Protein AF-F4R8W7-F1 (afdb_monomer)

pLDDT: mean 72.46, std 22.67, range [23.23, 97.31]

Foldseek 3Di:
DPDPDDPLPVLVCCLPPPQLVVLVVVLVVVCVVPDDDDFFDDPVVVVVLVVVLVCLLPDDDPPPPPVVVVVVPPDDDDDDDDDDDDDDPDDDDPPDDDDPLRVVLVVCCVVLLLQSCRTPLGDRCLFVPFADQDDPVVLLVVLVVLLVVLVVQLVVLCVQLVVQLVALLHQLCCCCPVVNDDDDPVSSVCRLVVNVVSVVSNVVSVVSNVLSVSVNVSQVVLVVQQVPPPPSNRDDDDTSRSRHRQFFPLVVDFALCQQCGWDPPDSDTGRNHGCRCVSSLQSQFQPVQLVVCVVVDDLNSNLSSLLRSLQSVLVSVQSSCVSNDPRDPVSLSSVQSSVSSVRVVVQVVCCVVPVDGRGPPPPCVVVCPPPCVVVVVPDDDPDDDDDDDPDDSVVSNPPD

InterPro domains:
  IPR044851 Wax synthase [PTHR31595] (17-362)

Solvent-accessible surface area (backbone atoms only — not comparable to full-atom values): 23361 Å² total; per-residue (Å²): 133,87,76,86,71,63,80,88,69,49,42,82,51,41,36,73,68,42,38,52,50,48,52,50,50,53,43,50,50,52,52,56,74,74,52,89,74,72,64,58,49,52,72,66,55,51,51,50,53,55,48,51,62,62,45,56,76,73,62,89,81,76,82,69,61,63,64,58,64,64,67,64,75,80,74,84,89,89,81,86,88,82,92,73,92,76,90,75,80,72,82,72,76,76,92,62,83,76,50,73,68,56,50,49,51,51,51,48,50,61,74,69,37,91,71,39,71,61,28,59,78,30,70,56,52,80,69,50,47,67,20,68,89,56,55,70,68,56,48,51,52,53,34,53,50,48,27,52,55,23,45,55,49,22,53,54,27,43,68,50,48,54,53,14,71,70,30,87,58,28,40,38,36,30,42,35,74,75,70,61,43,82,87,44,74,65,51,57,68,45,22,57,58,52,48,50,53,35,49,52,46,27,51,53,19,46,54,49,23,51,52,27,50,51,52,52,52,48,54,49,48,56,55,48,40,56,71,72,41,56,82,91,68,37,64,79,81,89,59,51,36,80,59,38,74,68,52,34,64,49,86,78,40,36,39,65,49,34,25,71,38,68,60,91,85,52,88,63,64,53,33,10,45,61,57,84,59,48,57,46,22,41,60,75,12,12,48,56,30,29,61,74,35,49,86,69,40,78,65,54,13,52,52,37,17,46,47,23,21,26,48,40,51,17,50,54,50,49,55,29,45,44,66,61,43,75,81,65,90,78,42,54,65,42,52,45,36,44,48,52,41,52,49,40,52,50,46,52,50,48,26,71,75,68,73,44,77,68,70,54,59,80,71,49,66,71,71,50,62,70,75,51,59,67,60,64,75,76,56,95,69,98,73,92,88,81,88,81,81,85,67,70,67,66,73,74,65,75,76,122

Secondary structure (DSSP, 8-state):
------GGG-HHHHIIIIIHHHHHHHHHHHHHHH--S-SBPPHHHHHHHHHHHHHTTT---GGGTHHHHHTTSSS----------------PPPSSPPPHHHHHHHHHHHHS-TT-TTBTTSPPTTTSPPPP---HHHHHHHHHHHHHHHHHHHHHHHHHHHHHHHSTTHHHHIIIIIS-PPP-HHHHHHHHHHHHHHHHHHHHHHHHHHHHHHHHHHHHHHHHHHHHS-GGGPPPPP-GGG---SS--GGG--SHHHHHS--TT-SS---SS--TTHHHIIIIIIHHHHHHTGGG-HHHHHHHHHHHHHHHHHHHHHHHHHTTS---TT-HHHHHHHHHHHHHHHHHHHHHHHSPPP---TTGGGTSTTTTTTTTTSS----SS-------GGGGS---

Sequence (400 aa):
MRTLKPAEEFMHLNFPLVSLPSFHIVCLAIIFAFREGDVFKSPAALKEQAKSARNDTSNDTSYKEEKKKINKKTHDTTKSPEKSHDGVTAATKPKTPPSIGELTKFVLALLMSPRGLQCTWSPPPHIVPLGKATSKSAFVGETIMTGIIMHLLFLTTCAFAVPSCQNPRGAYGFLTEEVGLPPSQLLETVSPYILTLVFGGTAYSGFSLLAALFNLVEVTVYWLARIILPSDFKPEEFDPVWYPPLFSAPWSRHNLTDFWAKDADYIIPLLGWHATFRYDFIYCGAMPFLKIFGGYGPVTTKIAGLAGAMLCSAAMHEIALVSITKIDWTFVTTKMFLGQGLGIVMETIYRKLTGKKVRMDWIHLNHLKEAELRQLYTSSNPGWGSYWVFMDSSAFGVMG

Nearest PDB structures (foldseek):
  6z0c-assembly1_A  TM=2.129E-01  e=4.423E+00  Escherichia coli
  8d9p-assembly1_A  TM=2.385E-01  e=9.006E+00  synthetic construct
  7a0g-assembly1_EEE  TM=2.235E-01  e=6.463E+00  Serratia marcescens
  7a0g-assembly1_GGG  TM=2.053E-01  e=6.463E+00  Serratia marcescens
  6z0c-assembly4_D  TM=2.015E-01  e=7.812E+00  Escherichia coli

Organism: Melampsora larici-populina (strain 98AG31 / pathotype 3-4-7) (NCBI:txid747676)

Mean predicted aligned error: 13.52 Å

Radius of gyration: 25.25 Å; Cα contacts (8 Å, |Δi|>4): 341; chains: 1; bounding box: 62×57×85 Å

Structure (mmCIF, N/CA/C/O backbone):
data_AF-F4R8W7-F1
#
_entry.id   AF-F4R8W7-F1
#
loop_
_atom_site.group_PDB
_atom_site.id
_atom_site.type_symbol
_atom_site.label_atom_id
_atom_site.label_alt_id
_atom_site.label_comp_id
_atom_site.label_asym_id
_atom_site.label_entity_id
_atom_site.label_seq_id
_atom_site.pdbx_PDB_ins_code
_atom_site.Cartn_x
_atom_site.Cartn_y
_atom_site.Cartn_z
_atom_site.occupancy
_atom_site.B_iso_or_equiv
_atom_site.auth_seq_id
_atom_site.auth_comp_id
_atom_site.auth_asym_id
_atom_site.auth_atom_id
_atom_site.pdbx_PDB_model_num
ATOM 1 N N . MET A 1 1 ? -16.251 -23.752 -24.185 1.00 31.48 1 MET A N 1
ATOM 2 C CA . MET A 1 1 ? -16.389 -24.146 -22.764 1.00 31.48 1 MET A CA 1
ATOM 3 C C . MET A 1 1 ? -15.078 -23.825 -22.061 1.00 31.48 1 MET A C 1
ATOM 5 O O . MET A 1 1 ? -14.080 -24.447 -22.389 1.00 31.48 1 MET A O 1
ATOM 9 N N . ARG A 1 2 ? -15.036 -22.808 -21.186 1.00 29.94 2 ARG A N 1
ATOM 10 C CA . ARG A 1 2 ? -13.851 -22.530 -20.355 1.00 29.94 2 ARG A CA 1
ATOM 11 C C . ARG A 1 2 ? -13.857 -23.530 -19.201 1.00 29.94 2 ARG A C 1
ATOM 13 O O . ARG A 1 2 ? -14.660 -23.402 -18.286 1.00 29.94 2 ARG A O 1
ATOM 20 N N . THR A 1 3 ? -13.026 -24.558 -19.297 1.00 33.25 3 THR A N 1
ATOM 21 C CA . THR A 1 3 ? -12.768 -25.505 -18.211 1.00 33.25 3 THR A CA 1
ATOM 22 C C . THR A 1 3 ? -12.110 -24.754 -17.058 1.00 33.25 3 THR A C 1
ATOM 24 O O . THR A 1 3 ? -11.005 -24.238 -17.216 1.00 33.25 3 THR A O 1
ATOM 27 N N . LEU A 1 4 ? -12.808 -24.663 -15.923 1.00 35.50 4 LEU A N 1
ATOM 28 C CA . LEU A 1 4 ? -12.219 -24.272 -14.643 1.00 35.50 4 LEU A CA 1
ATOM 29 C C . LEU A 1 4 ? -11.151 -25.315 -14.309 1.00 35.50 4 LEU A C 1
ATOM 31 O O . LEU A 1 4 ? -11.453 -26.497 -14.149 1.00 35.50 4 LEU A O 1
ATOM 35 N N . LYS A 1 5 ? -9.900 -24.882 -14.324 1.00 38.16 5 LYS A N 1
ATOM 36 C CA . LYS A 1 5 ? -8.725 -25.709 -14.083 1.00 38.16 5 LYS A CA 1
ATOM 37 C C . LYS A 1 5 ? -8.449 -25.850 -12.563 1.00 38.16 5 LYS A C 1
ATOM 39 O O . LYS A 1 5 ? -9.148 -25.211 -11.773 1.00 38.16 5 LYS A O 1
ATOM 44 N N . PRO A 1 6 ? -7.518 -26.734 -12.137 1.00 44.81 6 PRO A N 1
ATOM 45 C CA . PRO A 1 6 ? -7.325 -27.132 -10.734 1.00 44.81 6 PRO A CA 1
ATOM 46 C C . PRO A 1 6 ? -6.973 -25.970 -9.800 1.00 44.81 6 PRO A C 1
ATOM 48 O O . PRO A 1 6 ? -6.515 -24.925 -10.246 1.00 44.81 6 PRO A O 1
ATOM 51 N N . ALA A 1 7 ? -7.136 -26.167 -8.487 1.00 42.28 7 ALA A N 1
ATOM 52 C CA . ALA A 1 7 ? -7.009 -25.106 -7.486 1.00 42.28 7 ALA A CA 1
ATOM 53 C C . ALA A 1 7 ? -5.626 -24.422 -7.404 1.00 42.28 7 ALA A C 1
ATOM 55 O O . ALA A 1 7 ? -5.517 -23.302 -6.908 1.00 42.28 7 ALA A O 1
ATOM 56 N N . GLU A 1 8 ? -4.600 -25.061 -7.960 1.00 48.56 8 GLU A N 1
ATOM 57 C CA . GLU A 1 8 ? -3.260 -24.514 -8.208 1.00 48.56 8 GLU A CA 1
ATOM 58 C C . GLU A 1 8 ? -3.283 -23.296 -9.159 1.00 48.56 8 GLU A C 1
ATOM 60 O O . GLU A 1 8 ? -2.364 -22.483 -9.154 1.00 48.56 8 GLU A O 1
ATOM 65 N N . GLU A 1 9 ? -4.362 -23.116 -9.929 1.00 52.06 9 GLU A N 1
ATOM 66 C CA . GLU A 1 9 ? -4.578 -21.983 -10.832 1.00 52.06 9 GLU A CA 1
ATOM 67 C C . GLU A 1 9 ? -5.408 -20.831 -10.231 1.00 52.06 9 GLU A C 1
ATOM 69 O O . GLU A 1 9 ? -5.567 -19.793 -10.875 1.00 52.06 9 GLU A O 1
ATOM 74 N N . PHE A 1 10 ? -5.880 -20.922 -8.977 1.00 49.41 10 PHE A N 1
ATOM 75 C CA . PHE A 1 10 ? -6.512 -19.784 -8.275 1.00 49.41 10 PHE A CA 1
ATOM 76 C C . PHE A 1 10 ? -5.482 -18.790 -7.702 1.00 49.41 10 PHE A C 1
ATOM 78 O O . PHE A 1 10 ? -5.700 -18.183 -6.649 1.00 49.41 10 PHE A O 1
ATOM 85 N N . MET A 1 11 ? -4.378 -18.568 -8.427 1.00 51.50 11 MET A N 1
ATOM 86 C CA . MET A 1 11 ? -3.319 -17.606 -8.088 1.00 51.50 11 MET A CA 1
ATOM 87 C C . MET A 1 11 ? -3.881 -16.219 -7.727 1.00 51.50 11 MET A C 1
ATOM 89 O O . MET A 1 11 ? -3.371 -15.536 -6.847 1.00 51.50 11 MET A O 1
ATOM 93 N N . HIS A 1 12 ? -4.987 -15.810 -8.349 1.00 57.66 12 HIS A N 1
ATOM 94 C CA . HIS A 1 12 ? -5.553 -14.470 -8.183 1.00 57.66 12 HIS A CA 1
ATOM 95 C C . HIS A 1 12 ? -6.273 -14.229 -6.843 1.00 57.66 12 HIS A C 1
ATOM 97 O O . HIS A 1 12 ? -6.472 -13.072 -6.475 1.00 57.66 12 HIS A O 1
ATOM 103 N N . LEU A 1 13 ? -6.659 -15.282 -6.108 1.00 61.09 13 LEU A N 1
ATOM 104 C CA . LEU A 1 13 ? -7.372 -15.153 -4.827 1.00 61.09 13 LEU A CA 1
ATOM 105 C C . LEU A 1 13 ? -6.444 -15.306 -3.617 1.00 61.09 13 LEU A C 1
ATOM 107 O O . LEU A 1 13 ? -6.642 -14.620 -2.616 1.00 61.09 13 LEU A O 1
ATOM 111 N N . ASN A 1 14 ? -5.406 -16.143 -3.714 1.00 64.69 14 ASN A N 1
ATOM 112 C CA . ASN A 1 14 ? -4.492 -16.403 -2.598 1.00 64.69 14 ASN A CA 1
ATOM 113 C C . ASN A 1 14 ? -3.739 -15.142 -2.153 1.00 64.69 14 ASN A C 1
ATOM 115 O O . ASN A 1 14 ? -3.636 -14.873 -0.957 1.00 64.69 14 ASN A O 1
ATOM 119 N N . PHE A 1 15 ? -3.277 -14.326 -3.101 1.00 67.31 15 PHE A N 1
ATOM 120 C CA . PHE A 1 15 ? -2.545 -13.096 -2.800 1.00 67.31 15 PHE A CA 1
ATOM 121 C C . PHE A 1 15 ? -3.371 -12.095 -1.957 1.00 67.31 15 PHE A C 1
ATOM 123 O O . PHE A 1 15 ? -2.950 -11.776 -0.838 1.00 67.31 15 PHE A O 1
ATOM 130 N N . PRO A 1 16 ? -4.553 -11.618 -2.410 1.00 63.72 16 PRO A N 1
ATOM 131 C CA . PRO A 1 16 ? -5.322 -10.631 -1.654 1.00 63.72 16 PRO A CA 1
ATOM 132 C C . PRO A 1 16 ? -6.115 -11.211 -0.475 1.00 63.72 16 PRO A C 1
ATOM 134 O O . PRO A 1 16 ? -6.363 -10.475 0.476 1.00 63.72 16 PRO A O 1
ATOM 137 N N . LEU A 1 17 ? -6.535 -12.484 -0.516 1.00 68.44 17 LEU A N 1
ATOM 138 C CA . LEU A 1 17 ? -7.437 -13.053 0.500 1.00 68.44 17 LEU A CA 1
ATOM 139 C C . LEU A 1 17 ? -6.736 -13.920 1.545 1.00 68.44 17 LEU A C 1
ATOM 141 O O . LEU A 1 17 ? -7.280 -14.104 2.631 1.00 68.44 17 LEU A O 1
ATOM 145 N N . VAL A 1 18 ? -5.550 -14.451 1.242 1.00 73.00 18 VAL A N 1
ATOM 146 C CA . VAL A 1 18 ? -4.830 -15.347 2.154 1.00 73.00 18 VAL A CA 1
ATOM 147 C C . VAL A 1 18 ? -3.544 -14.692 2.632 1.00 73.00 18 VAL A C 1
ATOM 149 O O . VAL A 1 18 ? -3.403 -14.468 3.830 1.00 73.00 18 VAL A O 1
ATOM 152 N N . SER A 1 19 ? -2.628 -14.323 1.735 1.00 78.00 19 SER A N 1
ATOM 153 C CA . SER A 1 19 ? -1.293 -13.845 2.120 1.00 78.00 19 SER A CA 1
ATOM 154 C C . SER A 1 19 ? -1.322 -12.531 2.899 1.00 78.00 19 SER A C 1
ATOM 156 O O . SER A 1 19 ? -0.802 -12.476 4.013 1.00 78.00 19 SER A O 1
ATOM 158 N N . LEU A 1 20 ? -1.948 -11.482 2.350 1.00 79.69 20 LEU A N 1
ATOM 159 C CA . LEU A 1 20 ? -1.992 -10.172 3.012 1.00 79.69 20 LEU A CA 1
ATOM 160 C C . LEU A 1 20 ? -2.797 -10.200 4.326 1.00 79.69 20 LEU A C 1
ATOM 162 O O . LEU A 1 20 ? -2.280 -9.702 5.329 1.00 79.69 20 LEU A O 1
ATOM 166 N N . PRO A 1 21 ? -3.997 -10.818 4.392 1.00 80.31 21 PRO A N 1
ATOM 167 C CA . PRO A 1 21 ? -4.715 -10.951 5.655 1.00 80.31 21 PRO A CA 1
ATOM 168 C C . PRO A 1 21 ? -3.953 -11.793 6.677 1.00 80.31 21 PRO A C 1
ATOM 170 O O . PRO A 1 21 ? -3.901 -11.410 7.839 1.00 80.31 21 PRO A O 1
ATOM 173 N N . SER A 1 22 ? -3.306 -12.890 6.266 1.00 82.12 22 SER A N 1
ATOM 174 C CA . SER A 1 22 ? -2.512 -13.718 7.187 1.00 82.12 22 SER A CA 1
ATOM 175 C C . SER A 1 22 ? -1.334 -12.943 7.767 1.00 82.12 22 SER A C 1
ATOM 177 O O . SER A 1 22 ? -1.124 -12.984 8.976 1.00 82.12 22 SER A O 1
ATOM 179 N N . PHE A 1 23 ? -0.600 -12.191 6.938 1.00 86.94 23 PHE A N 1
ATOM 180 C CA . PHE A 1 23 ? 0.466 -11.307 7.414 1.00 86.94 23 PHE A CA 1
ATOM 181 C C . PHE A 1 23 ? -0.071 -10.301 8.439 1.00 86.94 23 PHE A C 1
ATOM 183 O O . PHE A 1 23 ? 0.467 -10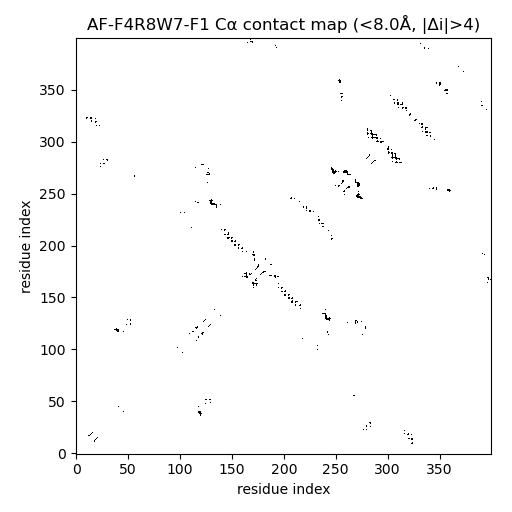.200 9.541 1.00 86.94 23 PHE A O 1
ATOM 190 N N . HIS A 1 24 ? -1.172 -9.620 8.112 1.00 85.44 24 HIS A N 1
ATOM 191 C CA . HIS A 1 24 ? -1.793 -8.649 9.009 1.00 85.44 24 HIS A CA 1
ATOM 192 C C . HIS A 1 24 ? -2.237 -9.283 10.332 1.00 85.44 24 HIS A C 1
ATOM 194 O O . HIS A 1 24 ? -1.940 -8.755 11.398 1.00 85.44 24 HIS A O 1
ATOM 200 N N . ILE A 1 25 ? -2.890 -10.448 10.285 1.00 83.56 25 ILE A N 1
ATOM 201 C CA . ILE A 1 25 ? -3.335 -11.192 11.471 1.00 83.56 25 ILE A CA 1
ATOM 202 C C . ILE A 1 25 ? -2.143 -11.586 12.346 1.00 83.56 25 ILE A C 1
ATOM 204 O O . ILE A 1 25 ? -2.210 -11.433 13.563 1.00 83.56 2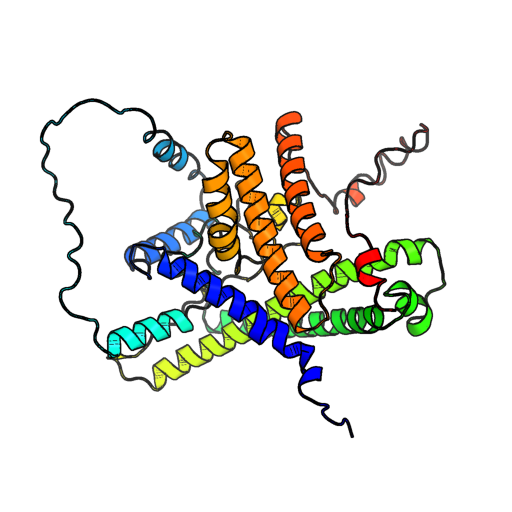5 ILE A O 1
ATOM 208 N N . VAL A 1 26 ? -1.041 -12.053 11.753 1.00 87.31 26 VAL A N 1
ATOM 209 C CA . VAL A 1 26 ? 0.186 -12.383 12.494 1.00 87.31 26 VAL A CA 1
ATOM 210 C C . VAL A 1 26 ? 0.770 -11.134 13.156 1.00 87.31 26 VAL A C 1
ATOM 212 O O . VAL A 1 26 ? 1.097 -11.173 14.343 1.00 87.31 26 VAL A O 1
ATOM 215 N N . CYS A 1 27 ? 0.850 -10.010 12.439 1.00 87.12 27 CYS A N 1
ATOM 216 C CA . CYS A 1 27 ? 1.290 -8.737 13.008 1.00 87.12 27 CYS A CA 1
ATOM 217 C C . CYS A 1 27 ? 0.392 -8.295 14.167 1.00 87.12 27 CYS A C 1
ATOM 219 O O . CYS A 1 27 ? 0.900 -7.984 15.243 1.00 87.12 27 CYS A O 1
ATOM 221 N N . LEU A 1 28 ? -0.931 -8.337 13.994 1.00 82.19 28 LEU A N 1
ATOM 222 C CA . LEU A 1 28 ? -1.895 -8.017 15.045 1.00 82.19 28 LEU A CA 1
ATOM 223 C C . LEU A 1 28 ? -1.765 -8.948 16.252 1.00 82.19 28 LEU A C 1
ATOM 225 O O . LEU A 1 28 ? -1.838 -8.473 17.381 1.00 82.19 28 LEU A O 1
ATOM 229 N N . ALA A 1 29 ? -1.534 -10.246 16.045 1.00 84.38 29 ALA A N 1
ATOM 230 C CA . ALA A 1 29 ? -1.320 -11.201 17.128 1.00 84.38 29 ALA A CA 1
ATOM 231 C C . ALA A 1 29 ? -0.052 -10.869 17.930 1.00 84.38 29 ALA A C 1
ATOM 233 O O . ALA A 1 29 ? -0.085 -10.880 19.159 1.00 84.38 29 ALA A O 1
ATOM 234 N N . ILE A 1 30 ? 1.042 -10.504 17.251 1.00 86.44 30 ILE A N 1
ATOM 235 C CA . ILE A 1 30 ? 2.279 -10.037 17.893 1.00 86.44 30 ILE A CA 1
ATOM 236 C C . ILE A 1 30 ? 2.011 -8.742 18.669 1.00 86.44 30 ILE A C 1
ATOM 238 O O . ILE A 1 30 ? 2.343 -8.652 19.849 1.00 86.44 30 ILE A O 1
ATOM 242 N N . ILE A 1 31 ? 1.375 -7.753 18.038 1.00 83.31 31 ILE A N 1
ATOM 243 C CA . ILE A 1 31 ? 1.014 -6.479 18.673 1.00 83.31 31 ILE A CA 1
ATOM 244 C C . ILE A 1 31 ? 0.191 -6.733 19.934 1.00 83.31 31 ILE A C 1
ATOM 246 O O . ILE A 1 31 ? 0.491 -6.175 20.983 1.00 83.31 31 ILE A O 1
ATOM 250 N N . PHE A 1 32 ? -0.830 -7.581 19.843 1.00 80.38 32 PHE A N 1
ATOM 251 C CA . PHE A 1 32 ? -1.708 -7.904 20.957 1.00 80.38 32 PHE A CA 1
ATOM 252 C C . PHE A 1 32 ? -0.960 -8.624 22.084 1.00 80.38 32 PHE A C 1
ATOM 254 O O . PHE A 1 32 ? -1.125 -8.265 23.246 1.00 80.38 32 PHE A O 1
ATOM 261 N N . ALA A 1 33 ? -0.093 -9.587 21.754 1.00 83.50 33 ALA A N 1
ATOM 262 C CA . ALA A 1 33 ? 0.678 -10.349 22.737 1.00 83.50 33 ALA A CA 1
ATOM 263 C C . ALA A 1 33 ? 1.653 -9.480 23.547 1.00 83.50 33 ALA A C 1
ATOM 265 O O . ALA A 1 33 ? 1.876 -9.743 24.727 1.00 83.50 33 ALA A O 1
ATOM 266 N N . PHE A 1 34 ? 2.232 -8.449 22.928 1.00 82.38 34 PHE A N 1
ATOM 267 C CA . PHE A 1 34 ? 3.241 -7.592 23.559 1.00 82.38 34 PHE A CA 1
ATOM 268 C C . PHE A 1 34 ? 2.699 -6.257 24.067 1.00 82.38 34 PHE A C 1
ATOM 270 O O . PHE A 1 34 ? 3.466 -5.435 24.580 1.00 82.38 34 PHE A O 1
ATOM 277 N N . ARG A 1 35 ? 1.396 -6.006 23.932 1.00 75.06 35 ARG A N 1
ATOM 278 C CA . ARG A 1 35 ? 0.802 -4.748 24.359 1.00 75.06 35 ARG A CA 1
ATOM 279 C C . ARG A 1 35 ? 0.076 -4.871 25.686 1.00 75.06 35 ARG A C 1
ATOM 281 O O . ARG A 1 35 ? -0.891 -5.606 25.829 1.00 75.06 35 ARG A O 1
ATOM 288 N N . GLU A 1 36 ? 0.491 -4.035 26.625 1.00 67.75 36 GLU A N 1
ATOM 289 C CA . GLU A 1 36 ? -0.185 -3.857 27.904 1.00 67.75 36 GLU A CA 1
ATOM 290 C C . GLU A 1 36 ? -1.184 -2.689 27.800 1.00 67.75 36 GLU A C 1
ATOM 292 O O . GLU A 1 36 ? -0.792 -1.560 27.495 1.00 67.75 36 GLU A O 1
ATOM 297 N N . GLY A 1 37 ? -2.480 -2.945 28.022 1.00 71.12 37 GLY A N 1
ATOM 298 C CA . GLY A 1 37 ? -3.514 -1.904 28.120 1.00 71.12 37 GLY A CA 1
ATOM 299 C C . GLY A 1 37 ? -4.842 -2.235 27.433 1.00 71.12 37 GLY A C 1
ATOM 300 O O . GLY A 1 37 ? -5.020 -3.315 26.872 1.00 71.12 37 GLY A O 1
ATOM 301 N N . ASP A 1 38 ? -5.776 -1.282 27.480 1.00 74.81 38 ASP A N 1
ATOM 302 C CA . ASP A 1 38 ? -7.088 -1.410 26.840 1.00 74.81 38 ASP A CA 1
ATOM 303 C C . ASP A 1 38 ? -6.959 -1.499 25.321 1.00 74.81 38 ASP A C 1
ATOM 305 O O . ASP A 1 38 ? -6.151 -0.801 24.709 1.00 74.81 38 ASP A O 1
ATOM 309 N N . VAL A 1 39 ? -7.798 -2.325 24.704 1.00 73.75 39 VAL A N 1
ATOM 310 C CA . VAL A 1 39 ? -7.830 -2.535 23.250 1.00 73.75 39 VAL A CA 1
ATOM 311 C C . VAL A 1 39 ? -8.486 -1.365 22.528 1.00 73.75 39 VAL A C 1
ATOM 313 O O . VAL A 1 39 ? -7.969 -0.896 21.517 1.00 73.75 39 VAL A O 1
ATOM 316 N N . PHE A 1 40 ? -9.601 -0.866 23.056 1.00 78.06 40 PHE A N 1
ATOM 317 C CA . PHE A 1 40 ? -10.346 0.246 22.475 1.00 78.06 40 PHE A CA 1
ATOM 318 C C . PHE A 1 40 ? -10.046 1.543 23.208 1.00 78.06 40 PHE A C 1
ATOM 320 O O . PHE A 1 40 ? -9.858 1.569 24.424 1.00 78.06 40 PHE A O 1
ATOM 327 N N . LYS A 1 41 ? -9.988 2.641 22.456 1.00 79.06 41 LYS A N 1
ATOM 328 C CA . LYS A 1 41 ? -9.888 3.972 23.052 1.00 79.06 41 LYS A CA 1
ATOM 329 C C . LYS A 1 41 ? -11.153 4.264 23.848 1.00 79.06 41 LYS A C 1
ATOM 331 O O . LYS A 1 41 ? -12.251 3.879 23.451 1.00 79.06 41 LYS A O 1
ATOM 336 N N . SER A 1 42 ? -11.007 5.010 24.939 1.00 78.75 42 SER A N 1
ATOM 337 C CA . SER A 1 42 ? -12.167 5.476 25.694 1.00 78.75 42 SER A CA 1
ATOM 338 C C . SER A 1 42 ? -13.065 6.370 24.818 1.00 78.75 42 SER A C 1
ATOM 340 O O . SER A 1 42 ? -12.560 7.079 23.939 1.00 78.75 42 SER A O 1
ATOM 342 N N . PRO A 1 43 ? -14.387 6.426 25.069 1.00 76.38 43 PRO A N 1
ATOM 343 C CA . PRO A 1 43 ? -15.288 7.321 24.338 1.00 76.38 43 PRO A CA 1
ATOM 344 C C . PRO A 1 43 ? -14.855 8.795 24.386 1.00 76.38 43 PRO A C 1
ATOM 346 O O . PRO A 1 43 ? -15.076 9.543 23.434 1.00 76.38 43 PRO A O 1
ATOM 349 N N . ALA A 1 44 ? -14.213 9.219 25.482 1.00 75.69 44 ALA A N 1
ATOM 350 C CA . ALA A 1 44 ? -13.636 10.555 25.613 1.00 75.69 44 ALA A CA 1
ATOM 351 C C . ALA A 1 44 ? -12.464 10.766 24.641 1.00 75.69 44 ALA A C 1
ATOM 353 O O . ALA A 1 44 ? -12.458 11.758 23.915 1.00 75.69 44 ALA A O 1
ATOM 354 N N . ALA A 1 45 ? -11.540 9.803 24.562 1.00 75.62 45 ALA A N 1
ATOM 355 C CA . ALA A 1 45 ? -10.413 9.847 23.635 1.00 75.62 45 ALA A CA 1
ATOM 356 C C . ALA A 1 45 ? -10.874 9.825 22.168 1.00 75.62 45 ALA A C 1
ATOM 358 O O . ALA A 1 45 ? -10.338 10.567 21.352 1.00 75.62 45 ALA A O 1
ATOM 359 N N . LEU A 1 46 ? -11.910 9.047 21.829 1.00 75.62 46 LEU A N 1
ATOM 360 C CA . LEU A 1 46 ? -12.501 9.045 20.483 1.00 75.62 46 LEU A CA 1
ATOM 361 C C . LEU A 1 46 ? -13.136 10.399 20.129 1.00 75.62 46 LEU A C 1
ATOM 363 O O . LEU A 1 46 ? -12.945 10.907 19.024 1.00 75.62 46 LEU A O 1
ATOM 367 N N . LYS A 1 47 ? -13.861 11.020 21.071 1.00 73.88 47 LYS A N 1
ATOM 368 C CA . LYS A 1 47 ? -14.454 12.354 20.876 1.00 73.88 47 LYS A CA 1
ATOM 369 C C . LYS A 1 47 ? -13.392 13.440 20.730 1.00 73.88 47 LYS A C 1
ATOM 371 O O . LYS A 1 47 ? -13.554 14.328 19.899 1.00 73.88 47 LYS A O 1
ATOM 376 N N . GLU A 1 48 ? -12.326 13.388 21.520 1.00 76.19 48 GLU A N 1
ATOM 377 C CA . GLU A 1 48 ? -11.196 14.315 21.413 1.00 76.19 48 GLU A CA 1
ATOM 378 C C . GLU A 1 48 ? -10.479 14.155 20.069 1.00 76.19 48 GLU A C 1
ATOM 380 O O . GLU A 1 48 ? -10.245 15.140 19.372 1.00 76.19 48 GLU A O 1
ATOM 385 N N . GLN A 1 49 ? -10.251 12.910 19.646 1.00 72.56 49 GLN A N 1
ATOM 386 C CA . GLN A 1 49 ? -9.674 12.571 18.350 1.00 72.56 49 GLN A CA 1
ATOM 387 C C . GLN A 1 49 ? -10.505 13.132 17.183 1.00 72.56 49 GLN A C 1
ATOM 389 O O . GLN A 1 49 ? -9.959 13.739 16.262 1.00 72.56 49 GLN A O 1
ATOM 394 N N . ALA A 1 50 ? -11.830 12.973 17.243 1.00 66.81 50 ALA A N 1
ATOM 395 C CA . ALA A 1 50 ? -12.749 13.511 16.245 1.00 66.81 50 ALA A CA 1
ATOM 396 C C . ALA A 1 50 ? -12.810 15.050 16.258 1.00 66.81 50 ALA A C 1
ATOM 398 O O . ALA A 1 50 ? -12.927 15.666 15.201 1.00 66.81 50 ALA A O 1
ATOM 399 N N . LYS A 1 51 ? -12.713 15.687 17.435 1.00 67.25 51 LYS A N 1
ATOM 400 C CA . LYS A 1 51 ? -12.681 17.155 17.569 1.00 67.25 51 LYS A CA 1
ATOM 401 C C . LYS A 1 51 ? -11.377 17.758 17.052 1.00 67.25 51 LYS A C 1
ATOM 403 O O . LYS A 1 51 ? -11.433 18.727 16.306 1.00 67.25 51 LYS A O 1
ATOM 408 N N . SER A 1 52 ? -10.229 17.176 17.400 1.00 64.56 52 SER A N 1
ATOM 409 C CA . SER A 1 52 ? -8.918 17.600 16.889 1.00 64.56 52 SER A CA 1
ATOM 410 C C . SER A 1 52 ? -8.877 17.514 15.365 1.00 64.56 52 SER A C 1
ATOM 412 O O . SER A 1 52 ? -8.520 18.491 14.720 1.00 64.56 52 SER A O 1
ATOM 414 N N . ALA A 1 53 ? -9.372 16.418 14.779 1.00 58.69 53 ALA A N 1
ATOM 415 C CA . ALA A 1 53 ? -9.430 16.269 13.325 1.00 58.69 53 ALA A CA 1
ATOM 416 C C . ALA A 1 53 ? -10.339 17.304 12.628 1.00 58.69 53 ALA A C 1
ATOM 418 O O . ALA A 1 53 ? -10.060 17.700 11.499 1.00 58.69 53 ALA A O 1
ATOM 419 N N . ARG A 1 54 ? -11.421 17.750 13.287 1.00 58.06 54 ARG A N 1
ATOM 420 C CA . ARG A 1 54 ? -12.326 18.797 12.771 1.00 58.06 54 ARG A CA 1
ATOM 421 C C . ARG A 1 54 ? -11.763 20.212 12.929 1.00 58.06 54 ARG A C 1
ATOM 423 O O . ARG A 1 54 ? -12.063 21.069 12.109 1.00 58.06 54 ARG A O 1
ATOM 430 N N . ASN A 1 55 ? -10.971 20.460 13.969 1.00 49.16 55 ASN A N 1
ATOM 431 C CA . ASN A 1 55 ? -10.395 21.778 14.247 1.00 49.16 55 ASN A CA 1
ATOM 432 C C . ASN A 1 55 ? -9.081 22.024 13.489 1.00 49.16 55 ASN A C 1
ATOM 434 O O . ASN A 1 55 ? -8.796 23.166 13.135 1.00 49.16 55 ASN A O 1
ATOM 438 N N . ASP A 1 56 ? -8.329 20.972 13.153 1.00 47.75 56 ASP A N 1
ATOM 439 C CA . ASP A 1 56 ? -7.140 21.068 12.289 1.00 47.75 56 ASP A CA 1
ATOM 440 C C . ASP A 1 56 ? -7.489 21.512 10.856 1.00 47.75 56 ASP A C 1
ATOM 442 O O . ASP A 1 56 ? -6.613 21.902 10.090 1.00 47.75 56 ASP A O 1
ATOM 446 N N . THR A 1 57 ? -8.776 21.512 10.489 1.00 41.50 57 THR A N 1
ATOM 447 C CA . THR A 1 57 ? -9.254 22.099 9.230 1.00 41.50 57 THR A CA 1
ATOM 448 C C . THR A 1 57 ? -9.448 23.620 9.307 1.00 41.50 57 THR A C 1
ATOM 450 O O . THR A 1 57 ? -9.789 24.219 8.289 1.00 41.50 57 THR A O 1
ATOM 453 N N . SER A 1 58 ? -9.256 24.263 10.473 1.00 35.28 58 SER A N 1
ATOM 454 C CA . SER A 1 58 ? -9.567 25.690 10.628 1.00 35.28 58 SER A CA 1
ATOM 455 C C . SER A 1 58 ? -8.601 26.568 11.422 1.00 35.28 58 SER A C 1
ATOM 457 O O . SER A 1 58 ? -8.898 27.754 11.462 1.00 35.28 58 SER A O 1
ATOM 459 N N . ASN A 1 59 ? -7.507 26.110 12.048 1.00 29.80 59 ASN A N 1
ATOM 460 C CA . ASN A 1 59 ? -6.500 27.049 12.577 1.00 29.80 59 ASN A CA 1
ATOM 461 C C . ASN A 1 59 ? -5.132 26.430 12.912 1.00 29.80 59 ASN A C 1
ATOM 463 O O . ASN A 1 59 ? -5.016 25.337 13.457 1.00 29.80 59 ASN A O 1
ATOM 467 N N . ASP A 1 60 ? -4.118 27.234 12.599 1.00 43.19 60 ASP A N 1
ATOM 468 C CA . ASP A 1 60 ? -2.681 27.119 12.840 1.00 43.19 60 ASP A CA 1
ATOM 469 C C . ASP A 1 60 ? -2.332 27.036 14.351 1.00 43.19 60 ASP A C 1
ATOM 471 O O . ASP A 1 60 ? -3.109 27.507 15.179 1.00 43.19 60 ASP A O 1
ATOM 475 N N . THR A 1 61 ? -1.135 26.526 14.700 1.00 35.25 61 THR A N 1
ATOM 476 C CA . THR A 1 61 ? -0.433 26.555 16.026 1.00 35.25 61 THR A CA 1
ATOM 477 C C . THR A 1 61 ? -0.288 25.307 16.939 1.00 35.25 61 THR A C 1
ATOM 479 O O . THR A 1 61 ? 0.189 25.454 18.064 1.00 35.25 61 THR A O 1
ATOM 482 N N . SER A 1 62 ? -0.503 24.055 16.508 1.00 32.25 62 SER A N 1
ATOM 483 C CA . SER A 1 62 ? -0.304 22.892 17.426 1.00 32.25 62 SER A CA 1
ATOM 484 C C . SER A 1 62 ? 1.154 22.376 17.588 1.00 32.25 62 SER A C 1
ATOM 486 O O . SER A 1 62 ? 1.494 21.703 18.562 1.00 32.25 62 SER A O 1
ATOM 488 N N . TYR A 1 63 ? 2.100 22.736 16.710 1.00 32.22 63 TYR A N 1
ATOM 489 C CA . TYR A 1 63 ? 3.437 22.097 16.695 1.00 32.22 63 TYR A CA 1
ATOM 490 C C . TYR A 1 63 ? 4.431 22.528 17.799 1.00 32.22 63 TYR A C 1
ATOM 492 O O . TYR A 1 63 ? 5.528 21.962 17.895 1.00 32.22 63 TYR A O 1
ATOM 500 N N . LYS A 1 64 ? 4.099 23.513 18.649 1.00 33.53 64 LYS A N 1
ATOM 501 C CA . LYS A 1 64 ? 5.018 24.013 19.695 1.00 33.53 64 LYS A CA 1
ATOM 502 C C . LYS A 1 64 ? 4.872 23.338 21.063 1.00 33.53 64 LYS A C 1
ATOM 504 O O . LYS A 1 64 ? 5.832 23.374 21.834 1.00 33.53 64 LYS A O 1
ATOM 509 N N . GLU A 1 65 ? 3.754 22.682 21.373 1.00 33.66 65 GLU A N 1
ATOM 510 C CA . GLU A 1 65 ? 3.550 22.120 22.720 1.00 33.66 65 GLU A CA 1
ATOM 511 C C . GLU A 1 65 ? 4.104 20.698 22.900 1.00 33.66 65 GLU A C 1
ATOM 513 O O . GLU A 1 65 ? 4.583 20.355 23.985 1.00 33.66 65 GLU A O 1
ATOM 518 N N . GLU A 1 66 ? 4.157 19.881 21.846 1.00 34.91 66 GLU A N 1
ATOM 519 C CA . GLU A 1 66 ? 4.538 18.467 21.984 1.00 34.91 66 GLU A CA 1
ATOM 520 C C . GLU A 1 66 ? 6.059 18.256 22.154 1.00 34.91 66 GLU A C 1
ATOM 522 O O . GLU A 1 66 ? 6.496 17.388 22.914 1.00 34.91 66 GLU A O 1
ATOM 527 N N . LYS A 1 67 ? 6.898 19.140 21.586 1.00 35.19 67 LYS A N 1
ATOM 528 C CA . LYS A 1 67 ? 8.359 19.130 21.829 1.00 35.19 67 LYS A CA 1
ATOM 529 C C . LYS A 1 67 ? 8.734 19.456 23.280 1.00 35.19 67 LYS A C 1
ATOM 531 O O . LYS A 1 67 ? 9.791 19.028 23.745 1.00 35.19 67 LYS A O 1
ATOM 536 N N . LYS A 1 68 ? 7.881 20.178 24.016 1.00 32.97 68 LYS A N 1
ATOM 537 C CA . LYS A 1 68 ? 8.151 20.566 25.411 1.00 32.97 68 LYS A CA 1
ATOM 538 C C . LYS A 1 68 ? 7.910 19.417 26.397 1.00 32.97 68 LYS A C 1
ATOM 540 O O . LYS A 1 68 ? 8.567 19.368 27.433 1.00 32.97 68 LYS A O 1
ATOM 545 N N . LYS A 1 69 ? 7.027 18.465 26.066 1.00 35.62 69 LYS A N 1
ATOM 546 C CA . LYS A 1 69 ? 6.734 17.296 26.917 1.00 35.62 69 LYS A CA 1
ATOM 547 C C . LYS A 1 69 ? 7.764 16.170 26.773 1.00 35.62 69 LYS A C 1
ATOM 549 O O . LYS A 1 69 ? 8.026 15.474 27.749 1.00 35.62 69 LYS A O 1
ATOM 554 N N . ILE A 1 70 ? 8.397 16.033 25.607 1.00 34.94 70 ILE A N 1
ATOM 555 C CA . ILE A 1 70 ? 9.401 14.983 25.357 1.00 34.94 70 ILE A CA 1
ATOM 556 C C . ILE A 1 70 ? 10.779 15.366 25.930 1.00 34.94 70 ILE A C 1
ATOM 558 O O . ILE A 1 70 ? 11.462 14.513 26.486 1.00 34.94 70 ILE A O 1
ATOM 562 N N . ASN A 1 71 ? 11.162 16.649 25.903 1.00 31.70 71 ASN A N 1
ATOM 563 C CA . ASN A 1 71 ? 12.474 17.088 26.406 1.00 31.70 71 ASN A CA 1
ATOM 564 C C . ASN A 1 71 ? 12.583 17.216 27.938 1.00 31.70 71 ASN A C 1
ATOM 566 O O . ASN A 1 71 ? 13.695 17.320 28.444 1.00 31.70 71 ASN A O 1
ATOM 570 N N . LYS A 1 72 ? 11.475 17.195 28.694 1.00 31.58 72 LYS A N 1
ATOM 571 C CA . LYS A 1 72 ? 11.517 17.328 30.166 1.00 31.58 72 LYS A CA 1
ATOM 572 C C . LYS A 1 72 ? 11.691 15.989 30.904 1.00 31.58 72 LYS A C 1
ATOM 574 O O . LYS A 1 72 ? 11.879 15.990 32.112 1.00 31.58 72 LYS A O 1
ATOM 579 N N . LYS A 1 73 ? 11.633 14.843 30.213 1.00 32.16 73 LYS A N 1
ATOM 580 C CA . LYS A 1 73 ? 11.655 13.512 30.855 1.00 32.16 73 LYS A CA 1
ATOM 581 C C . LYS A 1 73 ? 13.026 12.820 30.877 1.00 32.16 73 LYS A C 1
ATOM 583 O O . LYS A 1 73 ? 13.106 11.700 31.368 1.00 32.16 73 LYS A O 1
ATOM 588 N N . THR A 1 74 ? 14.085 13.470 30.390 1.00 33.94 74 THR A N 1
ATOM 589 C CA . THR A 1 74 ? 15.410 12.834 30.210 1.00 33.94 74 THR A CA 1
ATOM 590 C C . THR A 1 74 ? 16.535 13.467 31.034 1.00 33.94 74 THR A C 1
ATOM 592 O O . THR A 1 74 ? 17.694 13.123 30.837 1.00 33.94 74 THR A O 1
ATOM 595 N N . HIS A 1 75 ? 16.233 14.365 31.973 1.00 32.94 75 HIS A N 1
ATOM 596 C CA . HIS A 1 75 ? 17.245 14.895 32.886 1.00 32.94 75 HIS A CA 1
ATOM 597 C C . HIS A 1 75 ? 16.617 15.142 34.257 1.00 32.94 75 HIS A C 1
ATOM 599 O O . HIS A 1 75 ? 15.938 16.143 34.445 1.00 32.94 75 HIS A O 1
ATOM 605 N N . ASP A 1 76 ? 16.724 14.146 35.139 1.00 27.00 76 ASP A N 1
ATOM 606 C CA . ASP A 1 76 ? 17.043 14.301 36.567 1.00 27.00 76 ASP A CA 1
ATOM 607 C C . ASP A 1 76 ? 16.739 13.001 37.315 1.00 27.00 76 ASP A C 1
ATOM 609 O O . ASP A 1 76 ? 15.633 12.729 37.780 1.00 27.00 76 ASP A O 1
ATOM 613 N N . THR A 1 77 ? 17.781 12.184 37.434 1.00 32.09 77 THR A N 1
ATOM 614 C CA . THR A 1 77 ? 17.889 11.165 38.472 1.00 32.09 77 THR A CA 1
ATOM 615 C C . THR A 1 77 ? 18.610 11.814 39.653 1.00 32.09 77 THR A C 1
ATOM 617 O O . THR A 1 77 ? 19.664 12.417 39.453 1.00 32.09 77 THR A O 1
ATOM 620 N N . THR A 1 78 ? 18.077 11.609 40.864 1.00 32.94 78 THR A N 1
ATOM 621 C CA . THR A 1 78 ? 18.665 11.822 42.212 1.00 32.94 78 THR A CA 1
ATOM 622 C C . THR A 1 78 ? 18.005 12.932 43.047 1.00 32.94 78 THR A C 1
ATOM 624 O O . THR A 1 78 ? 18.500 14.053 43.101 1.00 32.94 78 THR A O 1
ATOM 627 N N . LYS A 1 79 ? 16.936 12.585 43.786 1.00 29.22 79 LYS A N 1
ATOM 628 C CA . LYS A 1 79 ? 16.792 12.768 45.253 1.00 29.22 79 LYS A CA 1
ATOM 629 C C . LYS A 1 79 ? 15.438 12.223 45.756 1.00 29.22 79 LYS A C 1
ATOM 631 O O . LYS A 1 79 ? 14.437 12.269 45.052 1.00 29.22 79 LYS A O 1
ATOM 636 N N . SER A 1 80 ? 15.483 11.648 46.958 1.00 27.16 80 SER A N 1
ATOM 637 C CA . SER A 1 80 ? 14.410 10.957 47.704 1.00 27.16 80 SER A CA 1
ATOM 638 C C . SER A 1 80 ? 13.370 11.935 48.310 1.00 27.16 80 SER A C 1
ATOM 640 O O . SER A 1 80 ? 13.561 13.142 48.177 1.00 27.16 80 SER A O 1
ATOM 642 N N . PRO A 1 81 ? 12.259 11.475 48.930 1.00 34.03 81 PRO A N 1
ATOM 643 C CA . PRO A 1 81 ? 10.910 11.880 48.558 1.00 34.03 81 PRO A CA 1
ATOM 644 C C . PRO A 1 81 ? 10.293 12.895 49.525 1.00 34.03 81 PRO A C 1
ATOM 646 O O . PRO A 1 81 ? 10.337 12.721 50.744 1.00 34.03 81 PRO A O 1
ATOM 649 N N . GLU A 1 82 ? 9.607 13.893 48.975 1.00 25.55 82 GLU A N 1
ATOM 650 C CA . GLU A 1 82 ? 8.698 14.745 49.733 1.00 25.55 82 GLU A CA 1
ATOM 651 C C . GLU A 1 82 ? 7.256 14.433 49.322 1.00 25.55 82 GLU A C 1
ATOM 653 O O . GLU A 1 82 ? 6.916 14.336 48.142 1.00 25.55 82 GLU A O 1
ATOM 658 N N . LYS A 1 83 ? 6.435 14.166 50.337 1.00 35.75 83 LYS A N 1
ATOM 659 C CA . LYS A 1 83 ? 5.033 13.772 50.236 1.00 35.75 83 LYS A CA 1
ATOM 660 C C . LYS A 1 83 ? 4.214 14.889 49.586 1.00 35.75 83 LYS A C 1
ATOM 662 O O . LYS A 1 83 ? 4.065 15.952 50.177 1.00 35.75 83 LYS A O 1
ATOM 667 N N . SER A 1 84 ? 3.548 14.588 48.479 1.00 28.44 84 SER A N 1
ATOM 668 C CA . SER A 1 84 ? 2.290 15.244 48.132 1.00 28.44 84 SER A CA 1
ATOM 669 C C . SER A 1 84 ? 1.275 14.198 47.681 1.00 28.44 84 SER A C 1
ATOM 671 O O . SER A 1 84 ? 1.450 13.465 46.710 1.00 28.44 84 SER A O 1
ATOM 673 N N . HIS A 1 85 ? 0.230 14.091 48.496 1.00 34.91 85 HIS A N 1
ATOM 674 C CA . HIS A 1 85 ? -1.044 13.493 48.149 1.00 34.91 85 HIS A CA 1
ATOM 675 C C . HIS A 1 85 ? -1.598 14.203 46.913 1.00 34.91 85 HIS A C 1
ATOM 677 O O . HIS A 1 85 ? -1.805 15.405 46.982 1.00 34.91 85 HIS A O 1
ATOM 683 N N . ASP A 1 86 ? -1.875 13.459 45.845 1.00 29.25 86 ASP A N 1
ATOM 684 C CA . ASP A 1 86 ? -3.058 13.675 45.013 1.00 29.25 86 ASP A CA 1
ATOM 685 C C . ASP A 1 86 ? -3.394 12.372 44.281 1.00 29.25 86 ASP A C 1
ATOM 687 O O . ASP A 1 86 ? -2.582 11.777 43.570 1.00 29.25 86 ASP A O 1
ATOM 691 N N . GLY A 1 87 ? -4.593 11.866 44.568 1.00 32.03 87 GLY A N 1
ATOM 692 C CA . GLY A 1 87 ? -5.074 10.561 44.146 1.00 32.03 87 GLY A CA 1
ATOM 693 C C . GLY A 1 87 ? -5.318 10.484 42.645 1.00 32.03 87 GLY A C 1
ATOM 694 O O . GLY A 1 87 ? -6.312 10.998 42.142 1.00 32.03 87 GLY A O 1
ATOM 695 N N . VAL A 1 88 ? -4.466 9.734 41.950 1.00 31.16 88 VAL A N 1
ATOM 696 C CA . VAL A 1 88 ? -4.842 9.061 40.707 1.00 31.16 88 VAL A CA 1
ATOM 697 C C . VAL A 1 88 ? -5.230 7.642 41.096 1.00 31.16 88 VAL A C 1
ATOM 699 O O . VAL A 1 88 ? -4.383 6.810 41.418 1.00 31.16 88 VAL A O 1
ATOM 702 N N . THR A 1 89 ? -6.533 7.381 41.133 1.00 32.72 89 THR A N 1
ATOM 703 C CA . THR A 1 89 ? -7.083 6.039 41.295 1.00 32.72 89 THR A CA 1
ATOM 704 C C . THR A 1 89 ? -6.547 5.148 40.180 1.00 32.72 89 THR A C 1
ATOM 706 O O . THR A 1 89 ? -6.884 5.300 39.007 1.00 32.72 89 THR A O 1
ATOM 709 N N . ALA A 1 90 ? -5.681 4.208 40.558 1.00 36.06 90 ALA A N 1
ATOM 710 C CA . ALA A 1 90 ? -5.299 3.091 39.717 1.00 36.06 90 ALA A CA 1
ATOM 711 C C . ALA A 1 90 ? -6.574 2.374 39.252 1.00 36.06 90 ALA A C 1
ATOM 713 O O . ALA A 1 90 ? -7.393 1.963 40.080 1.00 36.06 90 ALA A O 1
ATOM 714 N N . ALA A 1 91 ? -6.748 2.255 37.934 1.00 39.91 91 ALA A N 1
ATOM 715 C CA . ALA A 1 91 ? -7.841 1.509 37.332 1.00 39.91 91 ALA A CA 1
ATOM 716 C C . ALA A 1 91 ? -7.859 0.096 37.927 1.00 39.91 91 ALA A C 1
ATOM 718 O O . ALA A 1 91 ? -6.935 -0.703 37.758 1.00 39.91 91 ALA A O 1
ATOM 719 N N . THR A 1 92 ? -8.895 -0.177 38.708 1.00 40.19 92 THR A N 1
ATOM 720 C CA . THR A 1 92 ? -9.117 -1.463 39.353 1.00 40.19 92 THR A CA 1
ATOM 721 C C . THR A 1 92 ? -9.394 -2.466 38.240 1.00 40.19 92 THR A C 1
ATOM 723 O O . THR A 1 92 ? -10.367 -2.312 37.506 1.00 40.19 92 THR A O 1
ATOM 726 N N . LYS A 1 93 ? -8.531 -3.479 38.085 1.00 44.94 93 LYS A N 1
ATOM 727 C CA . LYS A 1 93 ? -8.795 -4.602 37.173 1.00 44.94 93 LYS A CA 1
ATOM 728 C C . LYS A 1 93 ? -10.198 -5.157 37.486 1.00 44.94 93 LYS A C 1
ATOM 730 O O . LYS A 1 93 ? -10.454 -5.443 38.661 1.00 44.94 93 LYS A O 1
ATOM 735 N N . PRO A 1 94 ? -11.107 -5.287 36.502 1.00 47.28 94 PRO A N 1
ATOM 736 C CA . PRO A 1 94 ? -12.441 -5.812 36.760 1.00 47.28 94 PRO A CA 1
ATOM 737 C C . PRO A 1 94 ? -12.329 -7.228 37.343 1.00 47.28 94 PRO A C 1
ATOM 739 O O . PRO A 1 94 ? -11.615 -8.078 36.817 1.00 47.28 94 PRO A O 1
ATOM 742 N N . LYS A 1 95 ? -12.987 -7.451 38.489 1.00 58.44 95 LYS A N 1
ATOM 743 C CA . LYS A 1 95 ? -12.909 -8.692 39.285 1.00 58.44 95 LYS A CA 1
ATOM 744 C C . LYS A 1 95 ? -13.710 -9.858 38.696 1.00 58.44 95 LYS A C 1
ATOM 746 O O . LYS A 1 95 ? -13.609 -10.971 39.202 1.00 58.44 95 LYS A O 1
ATOM 751 N N . THR A 1 96 ? -14.497 -9.620 37.655 1.00 71.56 96 THR A N 1
ATOM 752 C CA . THR A 1 96 ? -15.337 -10.626 37.002 1.00 71.56 96 THR A CA 1
ATOM 753 C C . THR A 1 96 ? -14.881 -10.836 35.563 1.00 71.56 96 THR A C 1
ATOM 755 O O . THR A 1 96 ? -14.632 -9.847 34.867 1.00 71.56 96 THR A O 1
ATOM 758 N N . PRO A 1 97 ? -14.757 -12.097 35.102 1.00 74.44 97 PRO A N 1
ATOM 759 C CA . PRO A 1 97 ? -14.489 -12.367 33.698 1.00 74.44 97 PRO A CA 1
ATOM 760 C C . PRO A 1 97 ? -15.621 -11.775 32.843 1.00 74.44 97 PRO A C 1
ATOM 762 O O . PRO A 1 97 ? -16.772 -11.769 33.292 1.00 74.44 97 PRO A O 1
ATOM 765 N N . PRO A 1 98 ? -15.313 -11.261 31.639 1.00 77.25 98 PRO A N 1
ATOM 766 C CA . PRO A 1 98 ? -16.326 -10.698 30.759 1.00 77.25 98 PRO A CA 1
ATOM 767 C C . PRO A 1 98 ? -17.379 -11.758 30.434 1.00 77.25 98 PRO A C 1
ATOM 769 O O . PRO A 1 98 ? -17.067 -12.934 30.228 1.00 77.25 98 PRO A O 1
ATOM 772 N N . SER A 1 99 ? -18.638 -11.339 30.379 1.00 81.69 99 SER A N 1
ATOM 773 C CA . SER A 1 99 ? -19.729 -12.193 29.922 1.00 81.69 99 SER A CA 1
ATOM 774 C C . SER A 1 99 ? -19.518 -12.616 28.462 1.00 81.69 99 SER A C 1
ATOM 776 O O . SER A 1 99 ? -18.854 -11.933 27.680 1.00 81.69 99 SER A O 1
ATOM 778 N N . ILE A 1 100 ? -20.144 -13.724 28.051 1.00 79.56 100 ILE A N 1
ATOM 779 C CA . ILE A 1 100 ? -20.110 -14.191 26.652 1.00 79.56 100 ILE A CA 1
ATOM 780 C C . ILE A 1 100 ? -20.629 -13.103 25.698 1.00 79.56 100 ILE A C 1
ATOM 782 O O . ILE A 1 100 ? -20.108 -12.946 24.594 1.00 79.56 100 ILE A O 1
ATOM 786 N N . GLY A 1 101 ? -21.622 -12.318 26.126 1.00 76.12 101 GLY A N 1
ATOM 787 C CA . GLY A 1 101 ? -22.144 -11.192 25.353 1.00 76.12 101 GLY A CA 1
ATOM 788 C C . GLY A 1 101 ? -21.122 -10.068 25.169 1.00 76.12 101 GLY A C 1
ATOM 789 O O . GLY A 1 101 ? -20.963 -9.568 24.057 1.00 76.12 101 GLY A O 1
ATOM 790 N N . GLU A 1 102 ? -20.385 -9.703 26.220 1.00 74.12 102 GLU A N 1
ATOM 791 C CA . GLU A 1 102 ? -19.300 -8.713 26.139 1.00 74.12 102 GLU A CA 1
ATOM 792 C C . GLU A 1 102 ? -18.140 -9.214 25.280 1.00 74.12 102 GLU A C 1
ATOM 794 O O . GLU A 1 102 ? -17.627 -8.462 24.455 1.00 74.12 102 GLU A O 1
ATOM 799 N N . LEU A 1 103 ? -17.780 -10.494 25.403 1.00 78.25 103 LEU A N 1
ATOM 800 C CA . LEU A 1 103 ? -16.760 -11.117 24.565 1.00 78.25 103 LEU A CA 1
ATOM 801 C C . LEU A 1 103 ? -17.187 -11.140 23.091 1.00 78.25 103 LEU A C 1
ATOM 803 O O . LEU A 1 103 ? -16.398 -10.809 22.212 1.00 78.25 103 LEU A O 1
ATOM 807 N N . THR A 1 104 ? -18.450 -11.465 22.814 1.00 74.94 104 THR A N 1
ATOM 808 C CA . THR A 1 104 ? -19.003 -11.471 21.452 1.00 74.94 104 THR A CA 1
ATOM 809 C C . THR A 1 104 ? -19.002 -10.065 20.860 1.00 74.94 104 THR A C 1
ATOM 811 O O . THR A 1 104 ? -18.550 -9.882 19.735 1.00 74.94 104 THR A O 1
ATOM 814 N N . LYS A 1 105 ? -19.432 -9.047 21.619 1.00 72.44 105 LYS A N 1
ATOM 815 C CA . LYS A 1 105 ? -19.352 -7.639 21.195 1.00 72.44 105 LYS A CA 1
ATOM 816 C C . LYS A 1 105 ? -17.919 -7.202 20.936 1.00 72.44 105 LYS A C 1
ATOM 818 O O . LYS A 1 105 ? -17.674 -6.512 19.957 1.00 72.44 105 LYS A O 1
ATOM 823 N N . PHE A 1 106 ? -16.989 -7.609 21.795 1.00 75.88 106 PHE A N 1
ATOM 824 C CA . PHE A 1 106 ? -15.572 -7.312 21.643 1.00 75.88 106 PHE A CA 1
ATOM 825 C C . PHE A 1 106 ? -15.010 -7.917 20.351 1.00 75.88 106 PHE A C 1
ATOM 827 O O . PHE A 1 106 ? -14.393 -7.206 19.562 1.00 75.88 106 PHE A O 1
ATOM 834 N N . VAL A 1 107 ? -15.278 -9.201 20.097 1.00 75.06 107 VAL A N 1
ATOM 835 C CA . VAL A 1 107 ? -14.839 -9.894 18.877 1.00 75.06 107 VAL A CA 1
ATOM 836 C C . VAL A 1 107 ? -15.489 -9.282 17.639 1.00 75.06 107 VAL A C 1
ATOM 838 O O . VAL A 1 107 ? -14.795 -9.000 16.668 1.00 75.06 107 VAL A O 1
ATOM 841 N N . LEU A 1 108 ? -16.795 -9.008 17.675 1.00 71.50 108 LEU A N 1
ATOM 842 C CA . LEU A 1 108 ? -17.497 -8.348 16.573 1.00 71.50 108 LEU A CA 1
ATOM 843 C C . LEU A 1 108 ? -16.943 -6.946 16.311 1.00 71.50 108 LEU A C 1
ATOM 845 O O . LEU A 1 108 ? -16.729 -6.598 15.159 1.00 71.50 108 LEU A O 1
ATOM 849 N N . ALA A 1 109 ? -16.656 -6.161 17.349 1.00 71.00 109 ALA A N 1
ATOM 850 C CA . ALA A 1 109 ? -16.041 -4.847 17.198 1.00 71.00 109 ALA A CA 1
ATOM 851 C C . ALA A 1 109 ? -14.623 -4.941 16.619 1.00 71.00 109 ALA A C 1
ATOM 853 O O . ALA A 1 109 ? -14.240 -4.092 15.825 1.00 71.00 109 ALA A O 1
ATOM 854 N N . LEU A 1 110 ? -13.851 -5.974 16.968 1.00 69.94 110 LEU A N 1
ATOM 855 C CA . LEU A 1 110 ? -12.518 -6.197 16.408 1.00 69.94 110 LEU A CA 1
ATOM 856 C C . LEU A 1 110 ? -12.583 -6.597 14.925 1.00 69.94 110 LEU A C 1
ATOM 858 O O . LEU A 1 110 ? -11.819 -6.076 14.120 1.00 69.94 110 LEU A O 1
ATOM 862 N N . LEU A 1 111 ? -13.511 -7.490 14.566 1.00 67.38 111 LEU A N 1
ATOM 863 C CA . LEU A 1 111 ? -13.701 -7.969 13.193 1.00 67.38 111 LEU A CA 1
ATOM 864 C C . LEU A 1 111 ? -14.326 -6.909 12.277 1.00 67.38 111 LEU A C 1
ATOM 866 O O . LEU A 1 111 ? -14.008 -6.874 11.096 1.00 67.38 111 LEU A O 1
ATOM 870 N N . MET A 1 112 ? -15.204 -6.060 12.817 1.00 65.81 112 MET A N 1
ATOM 871 C CA . MET A 1 112 ? -15.960 -5.048 12.066 1.00 65.81 112 MET A CA 1
ATOM 872 C C . MET A 1 112 ? -15.369 -3.635 12.185 1.00 65.81 112 MET A C 1
ATOM 874 O O . MET A 1 112 ? -15.982 -2.685 11.706 1.00 65.81 112 MET A O 1
ATOM 878 N N . SER A 1 113 ? -14.214 -3.461 12.845 1.00 65.50 113 SER A N 1
ATOM 879 C CA . SER A 1 113 ? -13.455 -2.202 12.847 1.00 65.50 113 SER A CA 1
ATOM 880 C C . SER A 1 113 ? -12.371 -2.281 11.762 1.00 65.50 113 SER A C 1
ATOM 882 O O . SER A 1 113 ? -11.213 -2.562 12.082 1.00 65.50 113 SER A O 1
ATOM 884 N N . PRO A 1 114 ? -12.701 -2.022 10.480 1.00 55.50 114 PRO A N 1
ATOM 885 C CA . PRO A 1 114 ? -11.886 -2.339 9.286 1.00 55.50 114 PRO A CA 1
ATOM 886 C C . PRO A 1 114 ? -10.444 -1.842 9.301 1.00 55.50 114 PRO A C 1
ATOM 888 O O . PRO A 1 114 ? -9.622 -2.240 8.480 1.00 55.50 114 PRO A O 1
ATOM 891 N N . ARG A 1 115 ? -10.148 -0.858 10.149 1.00 66.69 115 ARG A N 1
ATOM 892 C CA . ARG A 1 115 ? -8.877 -0.124 10.141 1.00 66.69 115 ARG A CA 1
ATOM 893 C C . ARG A 1 115 ? -8.252 -0.004 11.516 1.00 66.69 115 ARG A C 1
ATOM 895 O O . ARG A 1 115 ? -7.261 0.707 11.671 1.00 66.69 115 ARG A O 1
ATOM 902 N N . GLY A 1 116 ? -8.888 -0.597 12.528 1.00 70.88 116 GLY A N 1
ATOM 903 C CA . GLY A 1 116 ? -8.471 -0.484 13.919 1.00 70.88 116 GLY A CA 1
ATOM 904 C C . GLY A 1 116 ? -8.351 0.957 14.422 1.00 70.88 116 GLY A C 1
ATOM 905 O O . GLY A 1 116 ? -7.672 1.174 15.418 1.00 70.88 116 GLY A O 1
ATOM 906 N N . LEU A 1 117 ? -8.975 1.956 13.769 1.00 75.75 117 LEU A N 1
ATOM 907 C CA . LEU A 1 117 ? -8.837 3.383 14.128 1.00 75.75 117 LEU A CA 1
ATOM 908 C C . LEU A 1 117 ? -9.413 3.712 15.512 1.00 75.75 117 LEU A C 1
ATOM 910 O O . LEU A 1 117 ? -8.988 4.671 16.167 1.00 75.75 117 LEU A O 1
ATOM 914 N N . GLN A 1 118 ? -10.360 2.890 15.956 1.00 75.62 118 GLN A N 1
ATOM 915 C CA . GLN A 1 118 ? -10.963 2.942 17.284 1.00 75.62 118 GLN A CA 1
ATOM 916 C C . GLN A 1 118 ? -10.127 2.192 18.329 1.00 75.62 118 GLN A C 1
ATOM 918 O O . GLN A 1 118 ? -10.288 2.416 19.532 1.00 75.62 118 GLN A O 1
ATOM 923 N N . CYS A 1 119 ? -9.204 1.337 17.889 1.00 76.19 119 CYS A N 1
ATOM 924 C CA . CYS A 1 119 ? -8.291 0.647 18.776 1.00 76.19 119 CYS A CA 1
ATOM 925 C C . CYS A 1 119 ? -7.222 1.616 19.279 1.00 76.19 119 CYS A C 1
ATOM 927 O O . CYS A 1 119 ? -6.792 2.545 18.592 1.00 76.19 119 CYS A O 1
ATOM 929 N N . THR A 1 120 ? -6.734 1.391 20.488 1.00 77.38 120 THR A N 1
ATOM 930 C CA . THR A 1 120 ? -5.658 2.184 21.086 1.00 77.38 120 THR A CA 1
ATOM 931 C C . THR A 1 120 ? -4.353 2.067 20.290 1.00 77.38 120 THR A C 1
ATOM 933 O O . THR A 1 120 ? -3.466 2.891 20.494 1.00 77.38 120 THR A O 1
ATOM 936 N N . TRP A 1 121 ? -4.192 1.056 19.423 1.00 73.00 121 TRP A N 1
ATOM 937 C CA . TRP A 1 121 ? -2.994 0.847 18.587 1.00 73.00 121 TRP A CA 1
ATOM 938 C C . TRP A 1 121 ? -3.119 1.515 17.223 1.00 73.00 121 TRP A C 1
ATOM 940 O O . TRP A 1 121 ? -2.183 1.466 16.433 1.00 73.00 121 TRP A O 1
ATOM 950 N N . SER A 1 122 ? -4.255 2.150 16.928 1.00 73.50 122 SER A N 1
ATOM 951 C CA . SER A 1 122 ? -4.384 2.922 15.702 1.00 73.50 122 SER A CA 1
ATOM 952 C C . SER A 1 122 ? -3.252 3.950 15.596 1.00 73.50 122 SER A C 1
ATOM 954 O O . SER A 1 122 ? -2.925 4.589 16.609 1.00 73.50 122 SER A O 1
ATOM 956 N N . PRO A 1 123 ? -2.761 4.247 14.390 1.00 68.62 123 PRO A N 1
ATOM 957 C CA . PRO A 1 123 ? -1.998 5.462 14.175 1.00 68.62 123 PRO A CA 1
ATOM 958 C C . PRO A 1 123 ? -2.787 6.699 14.655 1.00 68.62 123 PRO A C 1
ATOM 960 O O . PRO A 1 123 ? -4.011 6.750 14.498 1.00 68.62 123 PRO A O 1
ATOM 963 N N . PRO A 1 124 ? -2.126 7.708 15.245 1.00 69.44 124 PRO A N 1
ATOM 964 C CA . PRO A 1 124 ? -2.785 8.956 15.623 1.00 69.44 124 PRO A CA 1
ATOM 965 C C . PRO A 1 124 ? -3.365 9.682 14.388 1.00 69.44 124 PRO A C 1
ATOM 967 O O . PRO A 1 124 ? -2.847 9.490 13.284 1.00 69.44 124 PRO A O 1
ATOM 970 N N . PRO A 1 125 ? -4.385 10.556 14.549 1.00 69.75 125 PRO A N 1
ATOM 971 C CA . PRO A 1 125 ? -5.073 11.243 13.441 1.00 69.75 125 PRO A CA 1
ATOM 972 C C . PRO A 1 125 ? -4.158 12.022 12.525 1.00 69.75 125 PRO A C 1
ATOM 974 O O . PRO A 1 125 ? -4.383 12.112 11.326 1.00 69.75 125 PRO A O 1
ATOM 977 N N . HIS A 1 126 ? -3.108 12.603 13.103 1.00 65.81 126 HIS A N 1
ATOM 978 C CA . HIS A 1 126 ? -2.157 13.336 12.305 1.00 65.81 126 HIS A CA 1
ATOM 979 C C . HIS A 1 126 ? -1.465 12.391 11.315 1.00 65.81 126 HIS A C 1
ATOM 981 O O . HIS A 1 126 ? -1.120 12.859 10.247 1.00 65.81 126 HIS A O 1
ATOM 987 N N . ILE A 1 127 ? -1.274 11.099 11.613 1.00 63.84 127 ILE A N 1
ATOM 988 C CA . ILE A 1 127 ? -0.712 10.115 10.674 1.00 63.84 127 ILE A CA 1
ATOM 989 C C . ILE A 1 127 ? -1.790 9.578 9.738 1.00 63.84 127 ILE A C 1
ATOM 991 O O . ILE A 1 127 ? -1.584 9.613 8.532 1.00 63.84 127 ILE A O 1
ATOM 995 N N . VAL A 1 128 ? -2.904 9.079 10.278 1.00 71.75 128 VAL A N 1
ATOM 996 C CA . VAL A 1 128 ? -4.043 8.603 9.482 1.00 71.75 128 VAL A CA 1
ATOM 997 C C . VAL A 1 128 ? -5.222 9.529 9.747 1.00 71.75 128 VAL A C 1
ATOM 999 O O . VAL A 1 128 ? -5.866 9.381 10.790 1.00 71.75 128 VAL A O 1
ATOM 1002 N N . PRO A 1 129 ? -5.490 10.499 8.853 1.00 72.62 129 PRO A N 1
ATOM 1003 C CA . PRO A 1 129 ? -6.590 11.427 9.043 1.00 72.62 129 PRO A CA 1
ATOM 1004 C C . PRO A 1 129 ? -7.906 10.667 9.093 1.00 72.62 129 PRO A C 1
ATOM 1006 O O . PRO A 1 129 ? -8.074 9.623 8.458 1.00 72.62 129 PRO A O 1
ATOM 1009 N N . LEU A 1 130 ? -8.851 11.214 9.846 1.00 80.12 130 LEU A N 1
ATOM 1010 C CA . LEU A 1 130 ? -10.213 10.714 9.815 1.00 80.12 130 LEU A CA 1
ATOM 1011 C C . LEU A 1 130 ? -10.864 11.023 8.460 1.00 80.12 130 LEU A C 1
ATOM 1013 O O . LEU A 1 130 ? -10.453 11.933 7.736 1.00 80.12 130 LEU A O 1
ATOM 1017 N N . GLY A 1 131 ? -11.882 10.240 8.120 1.00 78.75 131 GLY A N 1
ATOM 1018 C CA . GLY A 1 131 ? -12.692 10.454 6.933 1.00 78.75 131 GLY A CA 1
ATOM 1019 C C . GLY A 1 131 ? -13.448 11.777 6.984 1.00 78.75 131 GLY A C 1
ATOM 1020 O O . GLY A 1 131 ? -13.642 12.388 8.038 1.00 78.75 131 GLY A O 1
ATOM 1021 N N . LYS A 1 132 ? -13.899 12.224 5.813 1.00 83.31 132 LYS A N 1
ATOM 1022 C CA . LYS A 1 132 ? -14.749 13.408 5.698 1.00 83.31 132 LYS A CA 1
ATOM 1023 C C . LYS A 1 132 ? -16.071 13.146 6.422 1.00 83.31 132 LYS A C 1
ATOM 1025 O O . LYS A 1 132 ? -16.678 12.094 6.247 1.00 83.31 132 LYS A O 1
ATOM 1030 N N . ALA A 1 133 ? -16.540 14.122 7.197 1.00 84.81 133 ALA A N 1
ATOM 1031 C CA . ALA A 1 133 ? -17.879 14.069 7.772 1.00 84.81 133 ALA A CA 1
ATOM 1032 C C . ALA A 1 133 ? -18.920 14.209 6.645 1.00 84.81 133 ALA A C 1
ATOM 1034 O O . ALA A 1 133 ? -19.165 15.307 6.146 1.00 84.81 133 ALA A O 1
ATOM 1035 N N . THR A 1 134 ? -19.495 13.088 6.216 1.00 88.44 134 THR A N 1
ATOM 1036 C CA . THR A 1 134 ? -20.528 13.007 5.175 1.00 88.44 134 THR A CA 1
ATOM 1037 C C . THR A 1 134 ? -21.765 12.287 5.707 1.00 88.44 134 THR A C 1
ATOM 1039 O O . THR A 1 134 ? -21.723 11.614 6.738 1.00 88.44 134 THR A O 1
ATOM 1042 N N . SER A 1 135 ? -22.907 12.446 5.031 1.00 92.94 135 SER A N 1
ATOM 1043 C CA . SER A 1 135 ? -24.078 11.618 5.327 1.00 92.94 135 SER A CA 1
ATOM 1044 C C . SER A 1 135 ? -23.820 10.173 4.889 1.00 92.94 135 SER A C 1
ATOM 1046 O O . SER A 1 135 ? -23.050 9.920 3.962 1.00 92.94 135 SER A O 1
ATOM 1048 N N . LYS A 1 136 ? -24.499 9.202 5.509 1.00 91.19 136 LYS A N 1
ATOM 1049 C CA . LYS A 1 136 ? -24.333 7.782 5.149 1.00 91.19 136 LYS A CA 1
ATOM 1050 C C . LYS A 1 136 ? -24.676 7.497 3.688 1.00 91.19 136 LYS A C 1
ATOM 1052 O O . LYS A 1 136 ? -23.988 6.716 3.045 1.00 91.19 136 LYS A O 1
ATOM 1057 N N . SER A 1 137 ? -25.724 8.128 3.159 1.00 93.00 137 SER A N 1
ATOM 1058 C CA . SER A 1 137 ? -26.117 7.965 1.756 1.00 93.00 137 SER A CA 1
ATOM 1059 C C . SER A 1 137 ? -25.070 8.539 0.804 1.00 93.00 137 SER A C 1
ATOM 1061 O O . SER A 1 137 ? -24.754 7.896 -0.194 1.00 93.00 137 SER A O 1
ATOM 1063 N N . ALA A 1 138 ? -24.487 9.697 1.134 1.00 94.94 138 ALA A N 1
ATOM 1064 C CA . ALA A 1 138 ? -23.381 10.264 0.370 1.00 94.94 138 ALA A CA 1
ATOM 1065 C C . ALA A 1 138 ? -22.155 9.344 0.413 1.00 94.94 138 ALA A C 1
ATOM 1067 O O . ALA A 1 138 ? -21.603 9.038 -0.636 1.00 94.94 138 ALA A O 1
ATOM 1068 N N . PHE A 1 139 ? -21.790 8.825 1.591 1.00 93.25 139 PHE A N 1
ATOM 1069 C CA . PHE A 1 139 ? -20.695 7.864 1.736 1.00 93.25 139 PHE A CA 1
ATOM 1070 C C . PHE A 1 139 ? -20.905 6.606 0.884 1.00 93.25 139 PHE A C 1
ATOM 1072 O O . PHE A 1 139 ? -19.996 6.187 0.169 1.00 93.25 139 PHE A O 1
ATOM 1079 N N . VAL A 1 140 ? -22.102 6.011 0.921 1.00 95.44 140 VAL A N 1
ATOM 1080 C CA . VAL A 1 140 ? -22.430 4.834 0.101 1.00 95.44 140 VAL A CA 1
ATOM 1081 C C . VAL A 1 140 ? -22.339 5.170 -1.389 1.00 95.44 140 VAL A C 1
ATOM 1083 O O . VAL A 1 140 ? -21.695 4.434 -2.131 1.00 95.44 140 VAL A O 1
ATOM 1086 N N . GLY A 1 141 ? -22.911 6.296 -1.827 1.00 96.38 141 GLY A N 1
ATOM 1087 C CA . GLY A 1 141 ? -22.839 6.741 -3.222 1.00 96.38 141 GLY A CA 1
ATOM 1088 C C . GLY A 1 141 ? -21.405 6.982 -3.704 1.00 96.38 141 GLY A C 1
ATOM 1089 O O . GLY A 1 141 ? -21.015 6.473 -4.754 1.00 96.38 141 GLY A O 1
ATOM 1090 N N . GLU A 1 142 ? -20.595 7.693 -2.913 1.00 94.19 142 GLU A N 1
ATOM 1091 C CA . GLU A 1 142 ? -19.169 7.927 -3.180 1.00 94.19 142 GLU A CA 1
ATOM 1092 C C . GLU A 1 142 ? -18.383 6.609 -3.229 1.00 94.19 142 GLU A C 1
ATOM 1094 O O . GLU A 1 142 ? -17.535 6.428 -4.104 1.00 94.19 142 GLU A O 1
ATOM 1099 N N . THR A 1 143 ? -18.688 5.662 -2.336 1.00 94.25 143 THR A N 1
ATOM 1100 C CA . THR A 1 143 ? -18.025 4.352 -2.283 1.00 94.25 143 THR A CA 1
ATOM 1101 C C . THR A 1 143 ? -18.361 3.501 -3.509 1.00 94.25 143 THR A C 1
ATOM 1103 O O . THR A 1 143 ? -17.454 2.928 -4.109 1.00 94.25 143 THR A O 1
ATOM 1106 N N . ILE A 1 144 ? -19.630 3.458 -3.933 1.00 96.50 144 ILE A N 1
ATOM 1107 C CA . ILE A 1 144 ? -20.056 2.759 -5.159 1.00 96.50 144 ILE A CA 1
ATOM 1108 C C . ILE A 1 144 ? -19.375 3.377 -6.382 1.00 96.50 144 ILE A C 1
ATOM 1110 O O . ILE A 1 144 ? -18.791 2.655 -7.187 1.00 96.50 144 ILE A O 1
ATOM 1114 N N . MET A 1 145 ? -19.410 4.707 -6.509 1.00 96.31 145 MET A N 1
ATOM 1115 C CA . MET A 1 145 ? -18.788 5.408 -7.634 1.00 96.31 145 MET A CA 1
ATOM 1116 C C . MET A 1 145 ? -17.278 5.156 -7.682 1.00 96.31 145 MET A C 1
ATOM 1118 O O . MET A 1 145 ? -16.736 4.825 -8.735 1.00 96.31 145 MET A O 1
ATOM 1122 N N . THR A 1 146 ? -16.606 5.238 -6.531 1.00 92.19 146 THR A N 1
ATOM 1123 C CA . THR A 1 146 ? -15.185 4.893 -6.407 1.00 92.19 146 THR A CA 1
ATOM 1124 C C . THR A 1 146 ? -14.943 3.450 -6.835 1.00 92.19 146 THR A C 1
ATOM 1126 O O . THR A 1 146 ? -14.038 3.203 -7.624 1.00 92.19 146 THR A O 1
ATOM 1129 N N . GLY A 1 147 ? -15.773 2.506 -6.386 1.00 94.25 147 GLY A N 1
ATOM 1130 C CA . GLY A 1 147 ? -15.697 1.107 -6.798 1.00 94.25 147 GLY A CA 1
ATOM 1131 C C . GLY A 1 147 ? -15.788 0.936 -8.316 1.00 94.25 147 GLY A C 1
ATOM 1132 O O . GLY A 1 147 ? -14.940 0.271 -8.899 1.00 94.25 147 GLY A O 1
ATOM 1133 N N . ILE A 1 148 ? -16.747 1.591 -8.977 1.00 96.62 148 ILE A N 1
ATOM 1134 C CA . ILE A 1 148 ? -16.908 1.529 -10.439 1.00 96.62 148 ILE A CA 1
ATOM 1135 C C . ILE A 1 148 ? -15.674 2.096 -11.154 1.00 96.62 148 ILE A C 1
ATOM 1137 O O . ILE A 1 148 ? -15.105 1.426 -12.015 1.00 96.62 148 ILE A O 1
ATOM 1141 N N . ILE A 1 149 ? -15.231 3.303 -10.784 1.00 95.94 149 ILE A N 1
ATOM 1142 C CA . ILE A 1 149 ? -14.075 3.959 -11.417 1.00 95.94 149 ILE A CA 1
ATOM 1143 C C . ILE A 1 149 ? -12.814 3.111 -11.230 1.00 95.94 149 ILE A C 1
ATOM 1145 O O . ILE A 1 149 ? -12.081 2.865 -12.188 1.00 95.94 149 ILE A O 1
ATOM 1149 N N . MET A 1 150 ? -12.571 2.632 -10.008 1.00 94.69 150 MET A N 1
ATOM 1150 C CA . MET A 1 150 ? -11.404 1.809 -9.699 1.00 94.69 150 MET A CA 1
ATOM 1151 C C . MET A 1 150 ? -11.473 0.447 -10.385 1.00 94.69 150 MET A C 1
ATOM 1153 O O . MET A 1 150 ? -10.439 -0.055 -10.805 1.00 94.69 150 MET A O 1
ATOM 1157 N N . HIS A 1 151 ? -12.662 -0.127 -10.573 1.00 95.94 151 HIS A N 1
ATOM 1158 C CA . HIS A 1 151 ? -12.824 -1.362 -11.334 1.00 95.94 151 HIS A CA 1
ATOM 1159 C C . HIS A 1 151 ? -12.471 -1.176 -12.814 1.00 95.94 151 HIS A C 1
ATOM 1161 O O . HIS A 1 151 ? -11.698 -1.962 -13.356 1.00 95.94 151 HIS A O 1
ATOM 1167 N N . LEU A 1 152 ? -12.968 -0.114 -13.456 1.00 97.06 152 LEU A N 1
ATOM 1168 C CA . LEU A 1 152 ? -12.629 0.200 -14.849 1.00 97.06 152 LEU A CA 1
ATOM 1169 C C . LEU A 1 152 ? -11.130 0.463 -15.021 1.00 97.06 152 LEU A C 1
ATOM 1171 O O . LEU A 1 152 ? -10.518 -0.042 -15.965 1.00 97.06 152 LEU A O 1
ATOM 1175 N N . LEU A 1 153 ? -10.525 1.207 -14.089 1.00 94.88 153 LEU A N 1
ATOM 1176 C CA . LEU A 1 153 ? -9.085 1.446 -14.088 1.00 94.88 153 LEU A CA 1
ATOM 1177 C C . LEU A 1 153 ? -8.308 0.135 -13.920 1.00 94.88 153 LEU A C 1
ATOM 1179 O O . LEU A 1 153 ? -7.399 -0.122 -14.700 1.00 94.88 153 LEU A O 1
ATOM 1183 N N . PHE A 1 154 ? -8.706 -0.710 -12.967 1.00 94.19 154 PHE A N 1
ATOM 1184 C CA . PHE A 1 154 ? -8.069 -2.002 -12.711 1.00 94.19 154 PHE A CA 1
ATOM 1185 C C . PHE A 1 154 ? -8.133 -2.927 -13.929 1.00 94.19 154 PHE A C 1
ATOM 1187 O O . PHE A 1 154 ? -7.130 -3.527 -14.303 1.00 94.19 154 PHE A O 1
ATOM 1194 N N . LEU A 1 155 ? -9.291 -3.017 -14.592 1.00 95.50 155 LEU A N 1
ATOM 1195 C CA . LEU A 1 155 ? -9.430 -3.784 -15.832 1.00 95.50 155 LEU A CA 1
ATOM 1196 C C . LEU A 1 155 ? -8.521 -3.236 -16.935 1.00 95.50 155 LEU A C 1
ATOM 1198 O O . LEU A 1 155 ? -7.872 -4.014 -17.626 1.00 95.50 155 LEU A O 1
ATOM 1202 N N . THR A 1 156 ? -8.440 -1.911 -17.069 1.00 95.00 156 THR A N 1
ATOM 1203 C CA . THR A 1 156 ? -7.600 -1.252 -18.078 1.00 95.00 156 THR A CA 1
ATOM 1204 C C . THR A 1 156 ? -6.118 -1.529 -17.839 1.00 95.00 156 THR A C 1
ATOM 1206 O O . THR A 1 156 ? -5.395 -1.891 -18.765 1.00 95.00 156 THR A O 1
ATOM 1209 N N . THR A 1 157 ? -5.653 -1.406 -16.594 1.00 94.12 157 THR A N 1
ATOM 1210 C CA . THR A 1 157 ? -4.251 -1.668 -16.262 1.00 94.12 157 THR A CA 1
ATOM 1211 C C . THR A 1 157 ? -3.917 -3.154 -16.374 1.00 94.12 157 THR A C 1
ATOM 1213 O O . THR A 1 157 ? -2.867 -3.492 -16.912 1.00 94.12 157 THR A O 1
ATOM 1216 N N . CYS A 1 158 ? -4.819 -4.054 -15.970 1.00 91.94 158 CYS A N 1
ATOM 1217 C CA . CYS A 1 158 ? -4.652 -5.499 -16.149 1.00 91.94 158 CYS A CA 1
ATOM 1218 C C . CYS A 1 158 ? -4.636 -5.916 -17.626 1.00 91.94 158 CYS A C 1
ATOM 1220 O O . CYS A 1 158 ? -3.841 -6.778 -17.994 1.00 91.94 158 CYS A O 1
ATOM 1222 N N . ALA A 1 159 ? -5.459 -5.292 -18.477 1.00 92.88 159 ALA A N 1
ATOM 1223 C CA . ALA A 1 159 ? -5.481 -5.555 -19.917 1.00 92.88 159 ALA A CA 1
ATOM 1224 C C . ALA A 1 159 ? -4.136 -5.249 -20.597 1.00 92.88 159 ALA A C 1
ATOM 1226 O O . ALA A 1 159 ? -3.828 -5.848 -21.621 1.00 92.88 159 ALA A O 1
ATOM 1227 N N . PHE A 1 160 ? -3.323 -4.361 -20.016 1.00 93.81 160 PHE A N 1
ATOM 1228 C CA . PHE A 1 160 ? -1.950 -4.111 -20.452 1.00 93.81 160 PHE A CA 1
ATOM 1229 C C . PHE A 1 160 ? -0.924 -4.986 -19.717 1.00 93.81 160 PHE A C 1
ATOM 1231 O O . PHE A 1 160 ? -0.058 -5.596 -20.346 1.00 93.81 160 PHE A O 1
ATOM 1238 N N . ALA A 1 161 ? -0.994 -5.037 -18.383 1.00 89.06 161 ALA A N 1
ATOM 1239 C CA . ALA A 1 161 ? 0.022 -5.677 -17.551 1.00 89.06 161 ALA A CA 1
ATOM 1240 C C . ALA A 1 161 ? 0.083 -7.192 -17.762 1.00 89.06 161 ALA A C 1
ATOM 1242 O O . ALA A 1 161 ? 1.173 -7.745 -17.867 1.00 89.06 161 ALA A O 1
ATOM 1243 N N . VAL A 1 162 ? -1.071 -7.862 -17.859 1.00 87.88 162 VAL A N 1
ATOM 1244 C CA . VAL A 1 162 ? -1.116 -9.326 -17.982 1.00 87.88 162 VAL A CA 1
ATOM 1245 C C . VAL A 1 162 ? -0.474 -9.795 -19.294 1.00 87.88 162 VAL A C 1
ATOM 1247 O O . VAL A 1 162 ? 0.458 -10.595 -19.210 1.00 87.88 162 VAL A O 1
ATOM 1250 N N . PRO A 1 163 ? -0.854 -9.279 -20.483 1.00 87.12 163 PRO A N 1
ATOM 1251 C CA . PRO A 1 163 ? -0.172 -9.645 -21.725 1.00 87.12 163 PRO A CA 1
ATOM 1252 C C . PRO A 1 163 ? 1.307 -9.251 -21.734 1.00 87.12 163 PRO A C 1
ATOM 1254 O O . PRO A 1 163 ? 2.141 -10.024 -22.194 1.00 87.12 163 PRO A O 1
ATOM 1257 N N . SER A 1 164 ? 1.652 -8.088 -21.167 1.00 90.25 164 SER A N 1
ATOM 1258 C CA . SER A 1 164 ? 3.047 -7.645 -21.060 1.00 90.25 164 SER A CA 1
ATOM 1259 C C . SER A 1 164 ? 3.909 -8.613 -20.251 1.00 90.25 164 SER A C 1
ATOM 1261 O O . SER A 1 164 ? 5.054 -8.839 -20.611 1.00 90.25 164 SER A O 1
ATOM 1263 N N . CYS A 1 165 ? 3.382 -9.200 -19.175 1.00 84.31 165 CYS A N 1
ATOM 1264 C CA . CYS A 1 165 ? 4.110 -10.185 -18.369 1.00 84.31 165 CYS A CA 1
ATOM 1265 C C . CYS A 1 165 ? 4.128 -11.589 -18.975 1.00 84.31 165 CYS A C 1
ATOM 1267 O O . CYS A 1 165 ? 4.979 -12.391 -18.609 1.00 84.31 165 CYS A O 1
ATOM 1269 N N . GLN A 1 166 ? 3.183 -11.899 -19.861 1.00 85.06 166 GLN A N 1
ATOM 1270 C CA . GLN A 1 166 ? 3.125 -13.180 -20.565 1.00 85.06 166 GLN A CA 1
ATOM 1271 C C . GLN A 1 166 ? 3.971 -13.186 -21.842 1.00 85.06 166 GLN A C 1
ATOM 1273 O O . GLN A 1 166 ? 4.314 -14.257 -22.338 1.00 85.06 166 GLN A O 1
ATOM 1278 N N . ASN A 1 167 ? 4.308 -12.012 -22.382 1.00 87.06 167 ASN A N 1
ATOM 1279 C CA . ASN A 1 167 ? 5.165 -11.907 -23.551 1.00 87.06 167 ASN A CA 1
ATOM 1280 C C . ASN A 1 167 ? 6.643 -12.173 -23.168 1.00 87.06 167 ASN A C 1
ATOM 1282 O O . ASN A 1 167 ? 7.139 -11.550 -22.226 1.00 87.06 167 ASN A O 1
ATOM 1286 N N . PRO A 1 168 ? 7.384 -13.023 -23.909 1.00 88.88 168 PRO A N 1
ATOM 1287 C CA . PRO A 1 168 ? 8.792 -13.333 -23.621 1.00 88.88 168 PRO A CA 1
ATOM 1288 C C . PRO A 1 168 ? 9.732 -12.120 -23.594 1.00 88.88 168 PRO A C 1
ATOM 1290 O O . PRO A 1 168 ? 10.783 -12.161 -22.961 1.00 88.88 168 PRO A O 1
ATOM 1293 N N . ARG A 1 169 ? 9.375 -11.030 -24.285 1.00 89.75 169 ARG A N 1
ATOM 1294 C CA . ARG A 1 169 ? 10.124 -9.763 -24.301 1.00 89.75 169 ARG A CA 1
ATOM 1295 C C . ARG A 1 169 ? 9.490 -8.691 -23.411 1.00 89.75 169 ARG A C 1
ATOM 1297 O O . ARG A 1 169 ? 9.766 -7.500 -23.575 1.00 89.75 169 ARG A O 1
ATOM 1304 N N . GLY A 1 170 ? 8.619 -9.087 -22.487 1.00 90.00 170 GLY A N 1
ATOM 1305 C CA . GLY A 1 170 ? 7.951 -8.183 -21.563 1.00 90.00 170 GLY A CA 1
ATOM 1306 C C . GLY A 1 170 ? 7.029 -7.177 -22.264 1.00 90.00 170 GLY A C 1
ATOM 1307 O O . GLY A 1 170 ? 6.480 -7.418 -23.343 1.00 90.00 170 GLY A O 1
ATOM 1308 N N . ALA A 1 171 ? 6.910 -5.984 -21.675 1.00 93.31 171 ALA A N 1
ATOM 1309 C CA . ALA A 1 171 ? 6.103 -4.900 -22.241 1.00 93.31 171 ALA A CA 1
ATOM 1310 C C . ALA A 1 171 ? 6.587 -4.428 -23.620 1.00 93.31 171 ALA A C 1
ATOM 1312 O O . ALA A 1 171 ? 5.765 -3.999 -24.425 1.00 93.31 171 ALA A O 1
ATOM 1313 N N . TYR A 1 172 ? 7.888 -4.518 -23.919 1.00 96.50 172 TYR A N 1
ATOM 1314 C CA . TYR A 1 172 ? 8.403 -4.190 -25.250 1.00 96.50 172 TYR A CA 1
ATOM 1315 C C . TYR A 1 172 ? 7.815 -5.110 -26.323 1.00 96.50 172 TYR A C 1
ATOM 1317 O O . TYR A 1 172 ? 7.322 -4.631 -27.346 1.00 96.50 172 TYR A O 1
ATOM 1325 N N . GLY A 1 173 ? 7.853 -6.425 -26.082 1.00 95.38 173 GLY A N 1
ATOM 1326 C CA . GLY A 1 173 ? 7.300 -7.411 -27.008 1.00 95.38 173 GLY A CA 1
ATOM 1327 C C . GLY A 1 173 ? 5.808 -7.216 -27.196 1.00 95.38 173 GLY A C 1
ATOM 1328 O O . GLY A 1 173 ? 5.360 -7.056 -28.321 1.00 95.38 173 GLY A O 1
ATOM 1329 N N . PHE A 1 174 ? 5.051 -7.071 -26.105 1.00 95.06 174 PHE A N 1
ATOM 1330 C CA . PHE A 1 174 ? 3.615 -6.800 -26.199 1.00 95.06 174 PHE A CA 1
ATOM 1331 C C . PHE A 1 174 ? 3.302 -5.540 -27.030 1.00 95.06 174 PHE A C 1
ATOM 1333 O O . PHE A 1 174 ? 2.452 -5.564 -27.920 1.00 95.06 174 PHE A O 1
ATOM 1340 N N . LEU A 1 175 ? 4.023 -4.442 -26.790 1.00 96.62 175 LEU A N 1
ATOM 1341 C CA . LEU A 1 175 ? 3.831 -3.190 -27.522 1.00 96.62 175 LEU A CA 1
ATOM 1342 C C . LEU A 1 175 ? 4.188 -3.292 -29.015 1.00 96.62 175 LEU A C 1
ATOM 1344 O O . LEU A 1 175 ? 3.578 -2.604 -29.830 1.00 96.62 175 LEU A O 1
ATOM 1348 N N . THR A 1 176 ? 5.166 -4.115 -29.388 1.00 97.31 176 THR A N 1
ATOM 1349 C CA . THR A 1 176 ? 5.622 -4.236 -30.784 1.00 97.31 176 THR A CA 1
ATOM 1350 C C . THR A 1 176 ? 4.876 -5.319 -31.561 1.00 97.31 176 THR A C 1
ATOM 1352 O O . THR A 1 176 ? 4.485 -5.087 -32.701 1.00 97.31 176 THR A O 1
ATOM 1355 N N . GLU A 1 177 ? 4.637 -6.475 -30.947 1.00 96.50 177 GLU A N 1
ATOM 1356 C CA . GLU A 1 177 ? 4.072 -7.670 -31.584 1.00 96.50 177 GLU A CA 1
ATOM 1357 C C . GLU A 1 177 ? 2.537 -7.652 -31.593 1.00 96.50 177 GLU A C 1
ATOM 1359 O O . GLU A 1 177 ? 1.934 -7.969 -32.613 1.00 96.50 177 GLU A O 1
ATOM 1364 N N . GLU A 1 178 ? 1.904 -7.231 -30.492 1.00 94.06 178 GLU A N 1
ATOM 1365 C CA . GLU A 1 178 ? 0.439 -7.276 -30.339 1.00 94.06 178 GLU A CA 1
ATOM 1366 C C . GLU A 1 178 ? -0.217 -5.914 -30.600 1.00 94.06 178 GLU A C 1
ATOM 1368 O O . GLU A 1 178 ? -1.248 -5.824 -31.264 1.00 94.06 178 GLU A O 1
ATOM 1373 N N . VAL A 1 179 ? 0.381 -4.827 -30.095 1.00 95.56 179 VAL A N 1
ATOM 1374 C CA . VAL A 1 179 ? -0.129 -3.460 -30.327 1.00 95.56 179 VAL A CA 1
ATOM 1375 C C . VAL A 1 179 ? 0.333 -2.904 -31.682 1.00 95.56 179 VAL A C 1
ATOM 1377 O O . VAL A 1 179 ? -0.311 -2.010 -32.232 1.00 95.56 179 VAL A O 1
ATOM 1380 N N . GLY A 1 180 ? 1.421 -3.438 -32.247 1.00 96.62 180 GLY A N 1
ATOM 1381 C CA . GLY A 1 180 ? 1.936 -3.037 -33.559 1.00 96.62 180 GLY A CA 1
ATOM 1382 C C . GLY A 1 180 ? 2.734 -1.729 -33.562 1.00 96.62 180 GLY A C 1
ATOM 1383 O O . GLY A 1 180 ? 2.809 -1.061 -34.595 1.00 96.62 180 GLY A O 1
ATOM 1384 N N . LEU A 1 181 ? 3.319 -1.320 -32.427 1.00 96.94 181 LEU A N 1
ATOM 1385 C CA . LEU A 1 181 ? 4.220 -0.165 -32.400 1.00 96.94 181 LEU A CA 1
ATOM 1386 C C . LEU A 1 181 ? 5.539 -0.480 -33.127 1.00 96.94 181 LEU A C 1
ATOM 1388 O O . LEU A 1 181 ? 6.072 -1.583 -32.992 1.00 96.94 181 LEU A O 1
ATOM 1392 N N . PRO A 1 182 ? 6.121 0.485 -33.863 1.00 96.88 182 PRO A N 1
ATOM 1393 C CA . PRO A 1 182 ? 7.379 0.264 -34.560 1.00 96.88 182 PRO A CA 1
ATOM 1394 C C . PRO A 1 182 ? 8.521 0.010 -33.559 1.00 96.88 182 PRO A C 1
ATOM 1396 O O . PRO A 1 182 ? 8.663 0.755 -32.578 1.00 96.88 182 PRO A O 1
ATOM 1399 N N . PRO A 1 183 ? 9.372 -1.004 -33.800 1.00 96.56 183 PRO A N 1
ATOM 1400 C CA . PRO A 1 183 ? 10.486 -1.307 -32.915 1.00 96.56 183 PRO A CA 1
ATOM 1401 C C . PRO A 1 183 ? 11.484 -0.144 -32.900 1.00 96.56 183 PRO A C 1
ATOM 1403 O O . PRO A 1 183 ? 11.924 0.345 -33.939 1.00 96.56 183 PRO A O 1
ATOM 1406 N N . SER A 1 184 ? 11.860 0.303 -31.702 1.00 96.56 184 SER A N 1
ATOM 1407 C CA . SER A 1 184 ? 12.883 1.333 -31.507 1.00 96.56 184 SER A CA 1
ATOM 1408 C C . SER A 1 184 ? 13.625 1.127 -30.188 1.00 96.56 184 SER A C 1
ATOM 1410 O O . SER A 1 184 ? 13.060 0.590 -29.234 1.00 96.56 184 SER A O 1
ATOM 1412 N N . GLN A 1 185 ? 14.873 1.598 -30.114 1.00 95.50 185 GLN A N 1
ATOM 1413 C CA . GLN A 1 185 ? 15.674 1.555 -28.880 1.00 95.50 185 GLN A CA 1
ATOM 1414 C C . GLN A 1 185 ? 15.035 2.372 -27.751 1.00 95.50 185 GLN A C 1
ATOM 1416 O O . GLN A 1 185 ? 15.119 1.999 -26.582 1.00 95.50 185 GLN A O 1
ATOM 1421 N N . LEU A 1 186 ? 14.362 3.477 -28.094 1.00 95.00 186 LEU A N 1
ATOM 1422 C CA . LEU A 1 186 ? 13.634 4.285 -27.120 1.00 95.00 186 LEU A CA 1
ATOM 1423 C C . LEU A 1 186 ? 12.481 3.487 -26.505 1.00 95.00 186 LEU A C 1
ATOM 1425 O O . LEU A 1 186 ? 12.334 3.479 -25.287 1.00 95.00 186 LEU A O 1
ATOM 1429 N N . LEU A 1 187 ? 11.690 2.792 -27.330 1.00 94.81 187 LEU A N 1
ATOM 1430 C CA . LEU A 1 187 ? 10.596 1.950 -26.847 1.00 94.81 187 LEU A CA 1
ATOM 1431 C C . LEU A 1 187 ? 11.120 0.809 -25.969 1.00 94.81 187 LEU A C 1
ATOM 1433 O O . LEU A 1 187 ? 10.559 0.558 -24.908 1.00 94.81 187 LEU A O 1
ATOM 1437 N N . GLU A 1 188 ? 12.215 0.163 -26.372 1.00 94.62 188 GLU A N 1
ATOM 1438 C CA . GLU A 1 188 ? 12.871 -0.888 -25.584 1.00 94.62 188 GLU A CA 1
ATOM 1439 C C . GLU A 1 188 ? 13.310 -0.368 -24.216 1.00 94.62 188 GLU A C 1
ATOM 1441 O O . GLU A 1 188 ? 12.958 -0.957 -23.197 1.00 94.62 188 GLU A O 1
ATOM 1446 N N . THR A 1 189 ? 13.954 0.800 -24.184 1.00 94.56 189 THR A N 1
ATOM 1447 C CA . THR A 1 189 ? 14.410 1.449 -22.948 1.00 94.56 189 THR A CA 1
ATOM 1448 C C . THR A 1 189 ? 13.250 1.873 -22.046 1.00 94.56 189 THR A C 1
ATOM 1450 O O . THR A 1 189 ? 13.328 1.730 -20.832 1.00 94.56 189 THR A O 1
ATOM 1453 N N . VAL A 1 190 ? 12.169 2.417 -22.613 1.00 94.44 190 VAL A N 1
ATOM 1454 C CA . VAL A 1 190 ? 11.069 3.021 -21.840 1.00 94.44 190 VAL A CA 1
ATOM 1455 C C . VAL A 1 190 ? 10.021 1.989 -21.404 1.00 94.44 190 VAL A C 1
ATOM 1457 O O . VAL A 1 190 ? 9.369 2.168 -20.373 1.00 94.44 190 VAL A O 1
ATOM 1460 N N . SER A 1 191 ? 9.863 0.890 -22.144 1.00 93.88 191 SER A N 1
ATOM 1461 C CA . SER A 1 191 ? 8.822 -0.114 -21.890 1.00 93.88 191 SER A CA 1
ATOM 1462 C C . SER A 1 191 ? 8.820 -0.724 -20.477 1.00 93.88 191 SER A C 1
ATOM 1464 O O . SER A 1 191 ? 7.720 -0.875 -19.935 1.00 93.88 191 SER A O 1
ATOM 1466 N N . PRO A 1 192 ? 9.962 -1.001 -19.805 1.00 88.56 192 PRO A N 1
ATOM 1467 C CA . PRO A 1 192 ? 9.934 -1.528 -18.443 1.00 88.56 192 PRO A CA 1
ATOM 1468 C C . PRO A 1 192 ? 9.370 -0.500 -17.458 1.00 88.56 192 PRO A C 1
ATOM 1470 O O . PRO A 1 192 ? 8.611 -0.854 -16.561 1.00 88.56 192 PRO A O 1
ATOM 1473 N N . TYR A 1 193 ? 9.657 0.790 -17.663 1.00 89.31 193 TYR A N 1
ATOM 1474 C CA . TYR A 1 193 ? 9.124 1.870 -16.829 1.00 89.31 193 TYR A CA 1
ATOM 1475 C C . TYR A 1 193 ? 7.619 2.071 -17.034 1.00 89.31 193 TYR A C 1
ATOM 1477 O O . TYR A 1 193 ? 6.899 2.343 -16.072 1.00 89.31 193 TYR A O 1
ATOM 1485 N N . ILE A 1 194 ? 7.129 1.902 -18.267 1.00 91.00 194 ILE A N 1
ATOM 1486 C CA . ILE A 1 194 ? 5.686 1.884 -18.548 1.00 91.00 194 ILE A CA 1
ATOM 1487 C C . ILE A 1 194 ? 5.034 0.738 -17.777 1.00 91.00 194 ILE A C 1
ATOM 1489 O O . ILE A 1 194 ? 4.044 0.957 -17.081 1.00 91.00 194 ILE A O 1
ATOM 1493 N N . LEU A 1 195 ? 5.610 -0.465 -17.848 1.00 90.06 195 LEU A N 1
ATOM 1494 C CA . LEU A 1 195 ? 5.090 -1.626 -17.133 1.00 90.06 195 LEU A CA 1
ATOM 1495 C C . LEU A 1 195 ? 5.050 -1.388 -15.619 1.00 90.06 195 LEU A C 1
ATOM 1497 O O . LEU A 1 195 ? 4.023 -1.636 -14.993 1.00 90.06 195 LEU A O 1
ATOM 1501 N N . THR A 1 196 ? 6.114 -0.826 -15.043 1.00 87.06 196 THR A N 1
ATOM 1502 C CA . THR A 1 196 ? 6.156 -0.404 -13.636 1.00 87.06 196 THR A CA 1
ATOM 1503 C C . THR A 1 196 ? 5.017 0.550 -13.282 1.00 87.06 196 THR A C 1
ATOM 1505 O O . THR A 1 196 ? 4.342 0.359 -12.268 1.00 87.06 196 THR A O 1
ATOM 1508 N N . LEU A 1 197 ? 4.785 1.581 -14.101 1.00 87.62 197 LEU A N 1
ATOM 1509 C CA . LEU A 1 197 ? 3.716 2.550 -13.867 1.00 87.62 197 LEU A CA 1
ATOM 1510 C C . LEU A 1 197 ? 2.338 1.875 -13.905 1.00 87.62 197 LEU A C 1
ATOM 1512 O O . LEU A 1 197 ? 1.500 2.128 -13.037 1.00 87.62 197 LEU A O 1
ATOM 1516 N N . VAL A 1 198 ? 2.119 0.979 -14.871 1.00 91.56 198 VAL A N 1
ATOM 1517 C CA . VAL A 1 198 ? 0.870 0.219 -14.995 1.00 91.56 198 VAL A CA 1
ATOM 1518 C C . VAL A 1 198 ? 0.683 -0.742 -13.819 1.00 91.56 198 VAL A C 1
ATOM 1520 O O . VAL A 1 198 ? -0.433 -0.863 -13.311 1.00 91.56 198 VAL A O 1
ATOM 1523 N N . PHE A 1 199 ? 1.745 -1.369 -13.313 1.00 88.00 199 PHE A N 1
ATOM 1524 C CA . PHE A 1 199 ? 1.685 -2.172 -12.089 1.00 88.00 199 PHE A CA 1
ATOM 1525 C C . PHE A 1 199 ? 1.326 -1.338 -10.863 1.00 88.00 199 PHE A C 1
ATOM 1527 O O . PHE A 1 199 ? 0.461 -1.741 -10.085 1.00 88.00 199 PHE A O 1
ATOM 1534 N N . GLY A 1 200 ? 1.918 -0.150 -10.716 1.00 86.94 200 GLY A N 1
ATOM 1535 C CA . GLY A 1 200 ? 1.541 0.799 -9.669 1.00 86.94 200 GLY A CA 1
ATOM 1536 C C . GLY A 1 200 ? 0.061 1.182 -9.752 1.00 86.94 200 GLY A C 1
ATOM 1537 O O . GLY A 1 200 ? -0.644 1.156 -8.742 1.00 86.94 200 GLY A O 1
ATOM 1538 N N . GLY A 1 201 ? -0.437 1.454 -10.963 1.00 89.06 201 GLY A N 1
ATOM 1539 C CA . GLY A 1 201 ? -1.855 1.708 -11.226 1.00 89.06 201 GLY A CA 1
ATOM 1540 C C . GLY A 1 201 ? -2.754 0.507 -10.916 1.00 89.06 201 GLY A C 1
ATOM 1541 O O . GLY A 1 201 ? -3.820 0.678 -10.323 1.00 89.06 201 GLY A O 1
ATOM 1542 N N . THR A 1 202 ? -2.305 -0.707 -11.239 1.00 90.00 202 THR A N 1
ATOM 1543 C CA . THR A 1 202 ? -3.008 -1.967 -10.940 1.00 90.00 202 THR A CA 1
ATOM 1544 C C . THR A 1 202 ? -3.119 -2.185 -9.435 1.00 90.00 202 THR A C 1
ATOM 1546 O O . THR A 1 202 ? -4.206 -2.452 -8.931 1.00 90.00 202 THR A O 1
ATOM 1549 N N . ALA A 1 203 ? -2.026 -2.004 -8.692 1.00 86.94 203 ALA A N 1
ATOM 1550 C CA . ALA A 1 203 ? -2.035 -2.110 -7.237 1.00 86.94 203 ALA A CA 1
ATOM 1551 C C . ALA A 1 203 ? -2.947 -1.044 -6.609 1.00 86.94 203 ALA A C 1
ATOM 1553 O O . ALA A 1 203 ? -3.814 -1.369 -5.800 1.00 86.94 203 ALA A O 1
ATOM 1554 N N . TYR A 1 204 ? -2.806 0.221 -7.018 1.00 89.38 204 TYR A N 1
ATOM 1555 C CA . TYR A 1 204 ? -3.618 1.331 -6.514 1.00 89.38 204 TYR A CA 1
ATOM 1556 C C . TYR A 1 204 ? -5.121 1.101 -6.726 1.00 89.38 204 TYR A C 1
ATOM 1558 O O . TYR A 1 204 ? -5.913 1.214 -5.783 1.00 89.38 204 TYR A O 1
ATOM 1566 N N . SER A 1 205 ? -5.513 0.762 -7.955 1.00 91.62 205 SER A N 1
ATOM 1567 C CA . SER A 1 205 ? -6.911 0.520 -8.315 1.00 91.62 205 SER A CA 1
ATOM 1568 C C . SER A 1 205 ? -7.459 -0.746 -7.657 1.00 91.62 205 SER A C 1
ATOM 1570 O O . SER A 1 205 ? -8.558 -0.707 -7.112 1.00 91.62 205 SER A O 1
ATOM 1572 N N . GLY A 1 206 ? -6.676 -1.828 -7.595 1.00 89.69 206 GLY A N 1
ATOM 1573 C CA . GLY A 1 206 ? -7.055 -3.075 -6.930 1.00 89.69 206 GLY A CA 1
ATOM 1574 C C . GLY A 1 206 ? -7.300 -2.900 -5.429 1.00 89.69 206 GLY A C 1
ATOM 1575 O O . GLY A 1 206 ? -8.352 -3.291 -4.924 1.00 89.69 206 GLY A O 1
ATOM 1576 N N . PHE A 1 207 ? -6.381 -2.244 -4.713 1.00 87.25 207 PHE A N 1
ATOM 1577 C CA . PHE A 1 207 ? -6.553 -1.958 -3.285 1.00 87.25 207 PHE A CA 1
ATOM 1578 C C . PHE A 1 207 ? -7.727 -1.011 -3.020 1.00 87.25 207 PHE A C 1
ATOM 1580 O O . PHE A 1 207 ? -8.481 -1.215 -2.069 1.00 87.25 207 PHE A O 1
ATOM 1587 N N . SER A 1 208 ? -7.907 0.011 -3.859 1.00 88.88 208 SER A N 1
ATOM 1588 C CA . SER A 1 208 ? -9.021 0.955 -3.722 1.00 88.88 208 SER A CA 1
ATOM 1589 C C . SER A 1 208 ? -10.372 0.292 -4.000 1.00 88.88 208 SER A C 1
ATOM 1591 O O . SER A 1 208 ? -11.339 0.555 -3.287 1.00 88.88 208 SER A O 1
ATOM 1593 N N . LEU A 1 209 ? -10.433 -0.608 -4.986 1.00 91.25 209 LEU A N 1
ATOM 1594 C CA . LEU A 1 209 ? -11.610 -1.422 -5.277 1.00 91.25 209 LEU A CA 1
ATOM 1595 C C . LEU A 1 209 ? -11.946 -2.344 -4.100 1.00 91.25 209 LEU A C 1
ATOM 1597 O O . LEU A 1 209 ? -13.089 -2.366 -3.653 1.00 91.25 209 LEU A O 1
ATOM 1601 N N . LEU A 1 210 ? -10.956 -3.061 -3.562 1.00 88.00 210 LEU A N 1
ATOM 1602 C CA . LEU A 1 210 ? -11.160 -3.954 -2.422 1.00 88.00 210 LEU A CA 1
ATOM 1603 C C . LEU A 1 210 ? -11.629 -3.186 -1.178 1.00 88.00 210 LEU A C 1
ATOM 1605 O O . LEU A 1 210 ? -12.564 -3.615 -0.506 1.00 88.00 210 LEU A O 1
ATOM 1609 N N . ALA A 1 211 ? -11.044 -2.016 -0.912 1.00 87.00 211 ALA A N 1
ATOM 1610 C CA . ALA A 1 211 ? -11.483 -1.140 0.170 1.00 87.00 211 ALA A CA 1
ATOM 1611 C C . ALA A 1 211 ? -12.929 -0.659 -0.023 1.00 87.00 211 ALA A C 1
ATOM 1613 O O . ALA A 1 211 ? -13.698 -0.641 0.936 1.00 87.00 211 ALA A O 1
ATOM 1614 N N . ALA A 1 212 ? -13.322 -0.300 -1.249 1.00 90.88 212 ALA A N 1
ATOM 1615 C CA . ALA A 1 212 ? -14.700 0.077 -1.546 1.00 90.88 212 ALA A CA 1
ATOM 1616 C C . ALA A 1 212 ? -15.670 -1.093 -1.308 1.00 90.88 212 ALA A C 1
ATOM 1618 O O . ALA A 1 212 ? -16.711 -0.906 -0.682 1.00 90.88 212 ALA A O 1
ATOM 1619 N N . LEU A 1 213 ? -15.309 -2.307 -1.738 1.00 91.12 213 LEU A N 1
ATOM 1620 C CA . LEU A 1 213 ? -16.112 -3.510 -1.510 1.00 91.12 213 LEU A CA 1
ATOM 1621 C C . LEU A 1 213 ? -16.267 -3.818 -0.016 1.00 91.12 213 LEU A C 1
ATOM 1623 O O . LEU A 1 213 ? -17.391 -4.026 0.437 1.00 91.12 213 LEU A O 1
ATOM 1627 N N . PHE A 1 214 ? -15.180 -3.792 0.760 1.00 87.94 214 PHE A N 1
ATOM 1628 C CA . PHE A 1 214 ? -15.251 -4.026 2.205 1.00 87.94 214 PHE A CA 1
ATOM 1629 C C . PHE A 1 214 ? -16.077 -2.963 2.926 1.00 87.94 214 PHE A C 1
ATOM 1631 O O . PHE A 1 214 ? -16.951 -3.324 3.707 1.00 87.94 214 PHE A O 1
ATOM 1638 N N . ASN A 1 215 ? -15.912 -1.681 2.589 1.00 89.81 215 ASN A N 1
ATOM 1639 C CA . ASN A 1 215 ? -16.749 -0.618 3.146 1.00 89.81 215 ASN A CA 1
ATOM 1640 C C . ASN A 1 215 ? -18.249 -0.873 2.878 1.00 89.81 215 ASN A C 1
ATOM 1642 O O . ASN A 1 215 ? -19.079 -0.651 3.758 1.00 89.81 215 ASN A O 1
ATOM 1646 N N . LEU A 1 216 ? -18.623 -1.335 1.676 1.00 92.69 216 LEU A N 1
ATOM 1647 C CA . LEU A 1 216 ? -20.022 -1.638 1.340 1.00 92.69 216 LEU A CA 1
ATOM 1648 C C . LEU A 1 216 ? -20.554 -2.857 2.097 1.00 92.69 216 LEU A C 1
ATOM 1650 O O . LEU A 1 216 ? -21.684 -2.824 2.593 1.00 92.69 216 LEU A O 1
ATOM 1654 N N . VAL A 1 217 ? -19.748 -3.917 2.205 1.00 90.50 217 VAL A N 1
ATOM 1655 C CA . VAL A 1 217 ? -20.083 -5.098 3.012 1.00 90.50 217 VAL A CA 1
ATOM 1656 C C . VAL A 1 217 ? -20.308 -4.682 4.462 1.00 90.50 217 VAL A C 1
ATOM 1658 O O . VAL A 1 217 ? -21.335 -5.023 5.038 1.00 90.50 217 VAL A O 1
ATOM 1661 N N . GLU A 1 218 ? -19.420 -3.876 5.032 1.00 87.19 218 GLU A N 1
ATOM 1662 C CA . GLU A 1 218 ? -19.524 -3.430 6.419 1.00 87.19 218 GLU A CA 1
ATOM 1663 C C . GLU A 1 218 ? -20.733 -2.539 6.661 1.00 87.19 218 GLU A C 1
ATOM 1665 O O . GLU A 1 218 ? -21.494 -2.803 7.588 1.00 87.19 218 GLU A O 1
ATOM 1670 N N . VAL A 1 219 ? -20.993 -1.543 5.806 1.00 90.62 219 VAL A N 1
ATOM 1671 C CA . VAL A 1 219 ? -22.222 -0.736 5.901 1.00 90.62 219 VAL A CA 1
ATOM 1672 C C . VAL A 1 219 ? -23.460 -1.636 5.888 1.00 90.62 219 VAL A C 1
ATOM 1674 O O . VAL A 1 219 ? -24.382 -1.431 6.682 1.00 90.62 219 VAL A O 1
ATOM 1677 N N . THR A 1 220 ? -23.467 -2.655 5.025 1.00 90.94 220 THR A N 1
ATOM 1678 C CA . THR A 1 220 ? -24.567 -3.623 4.922 1.00 90.94 220 THR A CA 1
ATOM 1679 C C . THR A 1 220 ? -24.701 -4.449 6.199 1.00 90.94 220 THR A C 1
ATOM 1681 O O . THR A 1 220 ? -25.806 -4.587 6.722 1.00 90.94 220 THR A O 1
ATOM 1684 N N . VAL A 1 221 ? -23.592 -4.946 6.751 1.00 88.25 221 VAL A N 1
ATOM 1685 C CA . VAL A 1 221 ? -23.572 -5.698 8.012 1.00 88.25 221 VAL A CA 1
ATOM 1686 C C . VAL A 1 221 ? -24.050 -4.829 9.176 1.00 88.25 221 VAL A C 1
ATOM 1688 O O . VAL A 1 221 ? -24.918 -5.267 9.926 1.00 88.25 221 VAL A O 1
ATOM 1691 N N . TYR A 1 222 ? -23.570 -3.588 9.306 1.00 88.00 222 TYR A N 1
ATOM 1692 C CA . TYR A 1 222 ? -24.028 -2.641 10.330 1.00 88.00 222 TYR A CA 1
ATOM 1693 C C . TYR A 1 222 ? -25.530 -2.373 10.219 1.00 88.00 222 TYR A C 1
ATOM 1695 O O . TYR A 1 222 ? -26.238 -2.333 11.228 1.00 88.00 222 TYR A O 1
ATOM 1703 N N . TRP A 1 223 ? -26.030 -2.193 8.997 1.00 90.06 223 TRP A N 1
ATOM 1704 C CA . TRP A 1 223 ? -27.449 -1.970 8.750 1.00 90.06 223 TRP A CA 1
ATOM 1705 C C . TRP A 1 223 ? -28.294 -3.197 9.125 1.00 90.06 223 TRP A C 1
ATOM 1707 O O . TRP A 1 223 ? -29.231 -3.063 9.914 1.00 90.06 223 TRP A O 1
ATOM 1717 N N . LEU A 1 224 ? -27.919 -4.392 8.655 1.00 90.81 224 LEU A N 1
ATOM 1718 C CA . LEU A 1 224 ? -28.605 -5.651 8.969 1.00 90.81 224 LEU A CA 1
ATOM 1719 C C . LEU A 1 224 ? -28.566 -5.972 10.466 1.00 90.81 224 LEU A C 1
ATOM 1721 O O . LEU A 1 224 ? -29.597 -6.285 11.058 1.00 90.81 224 LEU A O 1
ATOM 1725 N N . ALA A 1 225 ? -27.404 -5.837 11.104 1.00 87.38 225 ALA A N 1
ATOM 1726 C CA . ALA A 1 225 ? -27.233 -6.078 12.532 1.00 87.38 225 ALA A CA 1
ATOM 1727 C C . ALA A 1 225 ? -28.147 -5.173 13.368 1.00 87.38 225 ALA A C 1
ATOM 1729 O O . ALA A 1 225 ? -28.712 -5.614 14.363 1.00 87.38 225 ALA A O 1
ATOM 1730 N N . ARG A 1 226 ? -28.371 -3.922 12.945 1.00 88.12 226 ARG A N 1
ATOM 1731 C CA . ARG A 1 226 ? -29.294 -3.008 13.636 1.00 88.12 226 ARG A CA 1
ATOM 1732 C C . ARG A 1 226 ? -30.774 -3.350 13.464 1.00 88.12 226 ARG A C 1
ATOM 1734 O O . ARG A 1 226 ? -31.576 -2.845 14.256 1.00 88.12 226 ARG A O 1
ATOM 1741 N N . ILE A 1 227 ? -31.127 -4.137 12.450 1.00 92.00 227 ILE A N 1
ATOM 1742 C CA . ILE A 1 227 ? -32.491 -4.619 12.199 1.00 92.00 227 ILE A CA 1
ATOM 1743 C C . ILE A 1 227 ? -32.739 -5.935 12.938 1.00 92.00 227 ILE A C 1
ATOM 1745 O O . ILE A 1 227 ? -33.796 -6.104 13.536 1.00 92.00 227 ILE A O 1
ATOM 1749 N N . ILE A 1 228 ? -31.770 -6.851 12.893 1.00 92.12 228 ILE A N 1
ATOM 1750 C CA . ILE A 1 228 ? -31.931 -8.236 13.352 1.00 92.12 228 ILE A CA 1
ATOM 1751 C C . ILE A 1 228 ? -31.617 -8.385 14.845 1.00 92.12 228 ILE A C 1
ATOM 1753 O O . ILE A 1 228 ? -32.283 -9.156 15.535 1.00 92.12 228 ILE A O 1
ATOM 1757 N N . LEU A 1 229 ? -30.593 -7.691 15.354 1.00 87.12 229 LEU A N 1
ATOM 1758 C CA . LEU A 1 229 ? -30.127 -7.914 16.721 1.00 87.12 229 LEU A CA 1
ATOM 1759 C C . LEU A 1 229 ? -31.017 -7.205 17.756 1.00 87.12 229 LEU A C 1
ATOM 1761 O O . LEU A 1 229 ? -31.451 -6.070 17.529 1.00 87.12 229 LEU A O 1
ATOM 1765 N N . PRO A 1 230 ? -31.244 -7.835 18.925 1.00 87.62 230 PRO A N 1
ATOM 1766 C CA . PRO A 1 230 ? -31.954 -7.208 20.036 1.00 87.62 230 PRO A CA 1
ATOM 1767 C C . PRO A 1 230 ? -31.182 -5.993 20.575 1.00 87.62 230 PRO A C 1
ATOM 1769 O O . PRO A 1 230 ? -29.984 -5.843 20.323 1.00 87.62 230 PRO A O 1
ATOM 1772 N N . SER A 1 231 ? -31.867 -5.124 21.331 1.00 83.31 231 SER A N 1
ATOM 1773 C CA . SER A 1 231 ? -31.343 -3.834 21.826 1.00 83.31 231 SER A CA 1
ATOM 1774 C C . SER A 1 231 ? -29.948 -3.935 22.428 1.00 83.31 231 SER A C 1
ATOM 1776 O O . SER A 1 231 ? -29.096 -3.093 22.155 1.00 83.31 231 SER A O 1
ATOM 1778 N N . ASP A 1 232 ? -29.702 -5.003 23.180 1.00 80.69 232 ASP A N 1
ATOM 1779 C CA . ASP A 1 232 ? -28.464 -5.182 23.922 1.00 80.69 232 ASP A CA 1
ATOM 1780 C C . ASP A 1 232 ? -27.286 -5.519 23.013 1.00 80.69 232 ASP A C 1
ATOM 1782 O O . ASP A 1 232 ? -26.155 -5.246 23.387 1.00 80.69 232 ASP A O 1
ATOM 1786 N N . PHE A 1 233 ? -27.513 -6.068 21.818 1.00 79.94 233 PHE A N 1
ATOM 1787 C CA . PHE A 1 233 ? -26.471 -6.446 20.854 1.00 79.94 233 PHE A CA 1
ATOM 1788 C C . PHE A 1 233 ? -26.403 -5.507 19.649 1.00 79.94 233 PHE A C 1
ATOM 1790 O O . PHE A 1 233 ? -25.564 -5.688 18.766 1.00 79.94 233 PHE A O 1
ATOM 1797 N N . LYS A 1 234 ? -27.274 -4.497 19.608 1.00 82.75 234 LYS A N 1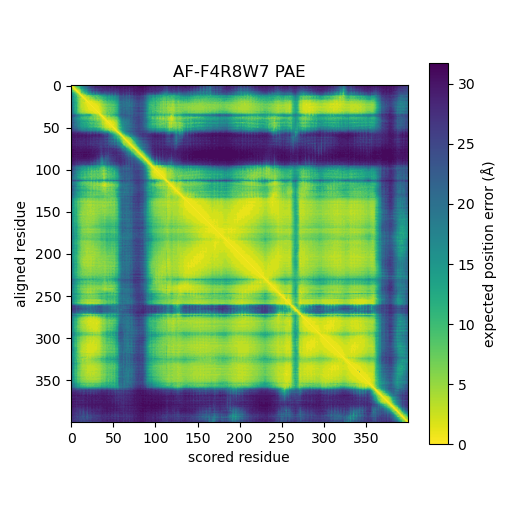
ATOM 1798 C CA . LYS A 1 234 ? -27.340 -3.534 18.518 1.00 82.75 234 LYS A CA 1
ATOM 1799 C C . LYS A 1 234 ? -26.020 -2.757 18.434 1.00 82.75 234 LYS A C 1
ATOM 1801 O O . LYS A 1 234 ? -25.659 -2.095 19.409 1.00 82.75 234 LYS A O 1
ATOM 1806 N N . PRO A 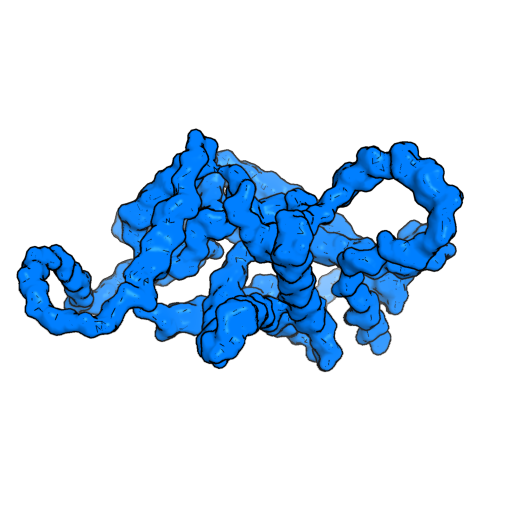1 235 ? -25.298 -2.798 17.299 1.00 81.88 235 PRO A N 1
ATOM 1807 C CA . PRO A 1 235 ? -24.072 -2.026 17.167 1.00 81.88 235 PRO A CA 1
ATOM 1808 C C . PRO A 1 235 ? -24.398 -0.534 17.146 1.00 81.88 235 PRO A C 1
ATOM 1810 O O . PRO A 1 235 ? -25.523 -0.138 16.816 1.00 81.88 235 PRO A O 1
ATOM 1813 N N . GLU A 1 236 ? -23.408 0.299 17.459 1.00 81.56 236 GLU A N 1
ATOM 1814 C CA . GLU A 1 236 ? -23.520 1.750 17.317 1.00 81.56 236 GLU A CA 1
ATOM 1815 C C . GLU A 1 236 ? -23.859 2.157 15.875 1.00 81.56 236 GLU A C 1
ATOM 1817 O O . GLU A 1 236 ? -23.829 1.365 14.928 1.00 81.56 236 GLU A O 1
ATOM 1822 N N . GLU A 1 237 ? -24.286 3.404 15.712 1.00 83.25 237 GLU A N 1
ATOM 1823 C CA . GLU A 1 237 ? -24.614 3.920 14.395 1.00 83.25 237 GLU A CA 1
ATOM 1824 C C . GLU A 1 237 ? -23.356 4.016 13.522 1.00 83.25 237 GLU A C 1
ATOM 1826 O O . GLU A 1 237 ? -22.319 4.493 13.972 1.00 83.25 237 GLU A O 1
ATOM 1831 N N . PHE A 1 238 ? -23.458 3.569 12.266 1.00 86.06 238 PHE A N 1
ATOM 1832 C CA . PHE A 1 238 ? -22.369 3.702 11.301 1.00 86.06 238 PHE A CA 1
ATOM 1833 C C . PHE A 1 238 ? -21.984 5.176 11.127 1.00 86.06 238 PHE A C 1
ATOM 1835 O O . PHE A 1 238 ? -22.824 5.987 10.727 1.00 86.06 238 PHE A O 1
ATOM 1842 N N . ASP A 1 239 ? -20.719 5.498 11.377 1.00 86.44 239 ASP A N 1
ATOM 1843 C CA . ASP A 1 239 ? -20.171 6.841 11.214 1.00 86.44 239 ASP A CA 1
ATOM 1844 C C . ASP A 1 239 ? -19.083 6.835 10.119 1.00 86.44 239 ASP A C 1
ATOM 1846 O O . ASP A 1 239 ? -17.998 6.279 10.339 1.00 86.44 239 ASP A O 1
ATOM 1850 N N . PRO A 1 240 ? -19.346 7.456 8.946 1.00 88.94 240 PRO A N 1
ATOM 1851 C CA . PRO A 1 240 ? -18.395 7.556 7.835 1.00 88.94 240 PRO A CA 1
ATOM 1852 C C . PRO A 1 240 ? -17.034 8.165 8.204 1.00 88.94 240 PRO A C 1
ATOM 1854 O O . PRO A 1 240 ? -16.046 7.929 7.509 1.00 88.94 240 PRO A O 1
ATOM 1857 N N . VAL A 1 241 ? -16.940 8.920 9.306 1.00 86.38 241 VAL A N 1
ATOM 1858 C CA . VAL A 1 241 ? -15.687 9.550 9.755 1.00 86.38 241 VAL A CA 1
ATOM 1859 C C . VAL A 1 241 ? -14.585 8.523 10.054 1.00 86.38 241 VAL A C 1
ATOM 1861 O O . VAL A 1 241 ? -13.400 8.837 9.969 1.00 86.38 241 VAL A O 1
ATOM 1864 N N . TRP A 1 242 ? -14.949 7.276 10.370 1.00 84.19 242 TRP A N 1
ATOM 1865 C CA . TRP A 1 242 ? -13.993 6.195 10.639 1.00 84.19 242 TRP A CA 1
ATOM 1866 C C . TRP A 1 242 ? -13.489 5.493 9.373 1.00 84.19 242 TRP A C 1
ATOM 1868 O O . TRP A 1 242 ? -12.672 4.577 9.460 1.00 84.19 242 TRP A O 1
ATOM 1878 N N . TYR A 1 243 ? -13.927 5.947 8.197 1.00 85.12 243 TYR A N 1
ATOM 1879 C CA . TYR A 1 243 ? -13.653 5.327 6.905 1.00 85.12 243 TYR A CA 1
ATOM 1880 C C . TYR A 1 243 ? -12.932 6.309 5.968 1.00 85.12 243 TYR A C 1
ATOM 1882 O O . TYR A 1 243 ? -13.486 6.700 4.939 1.00 85.12 243 TYR A O 1
ATOM 1890 N N . PRO A 1 244 ? -11.696 6.747 6.291 1.00 82.88 244 PRO A N 1
ATOM 1891 C CA . PRO A 1 244 ? -10.957 7.645 5.407 1.00 82.88 244 PRO A CA 1
ATOM 1892 C C . PRO A 1 244 ? -10.670 7.005 4.036 1.00 82.88 244 PRO A C 1
ATOM 1894 O O . PRO A 1 244 ? -10.820 5.800 3.847 1.00 82.88 244 PRO A O 1
ATOM 1897 N N . PRO A 1 245 ? -10.210 7.749 3.031 1.00 80.12 245 PRO A N 1
ATOM 1898 C CA . PRO A 1 245 ? -9.630 7.133 1.840 1.00 80.12 245 PRO A CA 1
ATOM 1899 C C . PRO A 1 245 ? -8.421 6.250 2.201 1.00 80.12 245 PRO A C 1
ATOM 1901 O O . PRO A 1 245 ? -7.687 6.552 3.141 1.00 80.12 245 PRO A O 1
ATOM 1904 N N . LEU A 1 246 ? -8.219 5.140 1.483 1.00 79.25 246 LEU A N 1
ATOM 1905 C CA . LEU A 1 246 ? -7.073 4.247 1.717 1.00 79.25 246 LEU A CA 1
ATOM 1906 C C . LEU A 1 246 ? -5.739 4.909 1.323 1.00 79.25 246 LEU A C 1
ATOM 1908 O O . LEU A 1 246 ? -4.724 4.732 1.995 1.00 79.25 246 LEU A O 1
ATOM 1912 N N . PHE A 1 247 ? -5.775 5.699 0.254 1.00 79.88 247 PHE A N 1
ATOM 1913 C CA . PHE A 1 247 ? -4.671 6.488 -0.285 1.00 79.88 247 PHE A CA 1
ATOM 1914 C C . PHE A 1 247 ? -5.039 7.973 -0.223 1.00 79.88 247 PHE A C 1
ATOM 1916 O O . PHE A 1 247 ? -6.217 8.310 -0.342 1.00 79.88 247 PHE A O 1
ATOM 1923 N N . SER A 1 248 ? -4.070 8.884 -0.112 1.00 73.75 248 SER A N 1
ATOM 1924 C CA . SER A 1 248 ? -4.339 10.325 -0.237 1.00 73.75 248 SER A CA 1
ATOM 1925 C C . SER A 1 248 ? -3.459 10.956 -1.317 1.00 73.75 248 SER A C 1
ATOM 1927 O O . SER A 1 248 ? -2.392 11.499 -1.044 1.00 73.75 248 SER A O 1
ATOM 1929 N N . ALA A 1 249 ? -3.936 10.907 -2.562 1.00 74.56 249 ALA A N 1
ATOM 1930 C CA . ALA A 1 249 ? -3.279 11.516 -3.721 1.00 74.56 249 ALA A CA 1
ATOM 1931 C C . ALA A 1 249 ? -1.763 11.200 -3.807 1.00 74.56 249 ALA A C 1
ATOM 1933 O O . ALA A 1 249 ? -0.927 12.098 -3.696 1.00 74.56 249 ALA A O 1
ATOM 1934 N N . PRO A 1 250 ? -1.367 9.926 -3.996 1.00 75.25 250 PRO A N 1
ATOM 1935 C CA . PRO A 1 250 ? 0.045 9.549 -4.127 1.00 75.25 250 PRO A CA 1
ATOM 1936 C C . PRO A 1 250 ? 0.761 10.272 -5.281 1.00 75.25 250 PRO A C 1
ATOM 1938 O O . PRO A 1 250 ? 1.962 10.508 -5.210 1.00 75.25 250 PRO A O 1
ATOM 1941 N N . TRP A 1 251 ? 0.025 10.674 -6.319 1.00 76.50 251 TRP A N 1
ATOM 1942 C CA . TRP A 1 251 ? 0.545 11.424 -7.468 1.00 76.50 251 TRP A CA 1
ATOM 1943 C C . TRP A 1 251 ? 0.903 12.881 -7.158 1.00 76.50 251 TRP A C 1
ATOM 1945 O O . TRP A 1 251 ? 1.632 13.497 -7.926 1.00 76.50 251 TRP A O 1
ATOM 1955 N N . SER A 1 252 ? 0.408 13.457 -6.059 1.00 75.31 252 SER A N 1
ATOM 1956 C CA . SER A 1 252 ? 0.711 14.845 -5.685 1.00 75.31 252 SER A CA 1
ATOM 1957 C C . SER A 1 252 ? 1.933 14.952 -4.767 1.00 75.31 252 SER A C 1
ATOM 1959 O O . SER A 1 252 ? 2.077 15.940 -4.048 1.00 75.31 252 SER A O 1
ATOM 1961 N N . ARG A 1 253 ? 2.773 13.911 -4.703 1.00 78.19 253 ARG A N 1
ATOM 1962 C CA . ARG A 1 253 ? 3.915 13.834 -3.785 1.00 78.19 253 ARG A CA 1
ATOM 1963 C C . ARG A 1 253 ? 5.195 14.280 -4.457 1.00 78.19 253 ARG A C 1
ATOM 1965 O O . ARG A 1 253 ? 5.490 13.886 -5.578 1.00 78.19 253 ARG A O 1
ATOM 1972 N N . HIS A 1 254 ? 5.963 15.083 -3.726 1.00 81.50 254 HIS A N 1
ATOM 1973 C CA . HIS A 1 254 ? 7.188 15.699 -4.226 1.00 81.50 254 HIS A CA 1
ATOM 1974 C C . HIS A 1 254 ? 8.451 14.990 -3.734 1.00 81.50 254 HIS A C 1
ATOM 1976 O O . HIS A 1 254 ? 9.543 15.371 -4.119 1.00 81.50 254 HIS A O 1
ATOM 1982 N N . ASN A 1 255 ? 8.368 14.007 -2.850 1.00 83.56 255 ASN A N 1
ATOM 1983 C CA . ASN A 1 255 ? 9.541 13.254 -2.425 1.00 83.56 255 ASN A CA 1
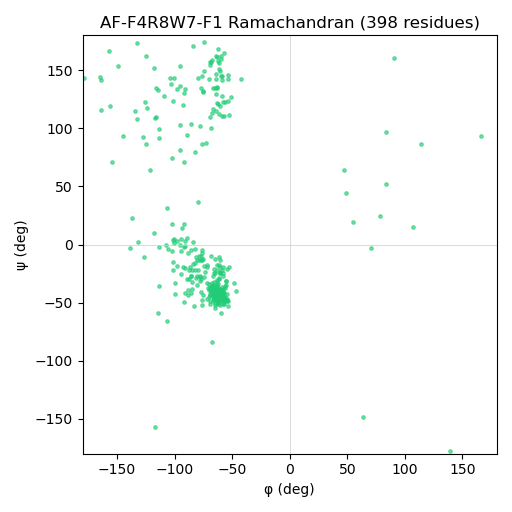ATOM 1984 C C . ASN A 1 255 ? 9.115 11.887 -1.900 1.00 83.56 255 ASN A C 1
ATOM 1986 O O . ASN A 1 255 ? 7.931 11.618 -1.674 1.00 83.56 255 ASN A O 1
ATOM 1990 N N . LEU A 1 256 ? 10.098 11.016 -1.741 1.00 83.38 256 LEU A N 1
ATOM 1991 C CA . LEU A 1 256 ? 9.908 9.633 -1.361 1.00 83.38 256 LEU A CA 1
ATOM 1992 C C . LEU A 1 256 ? 9.443 9.502 0.089 1.00 83.38 256 LEU A C 1
ATOM 1994 O O . LEU A 1 256 ? 8.624 8.638 0.409 1.00 83.38 256 LEU A O 1
ATOM 1998 N N . THR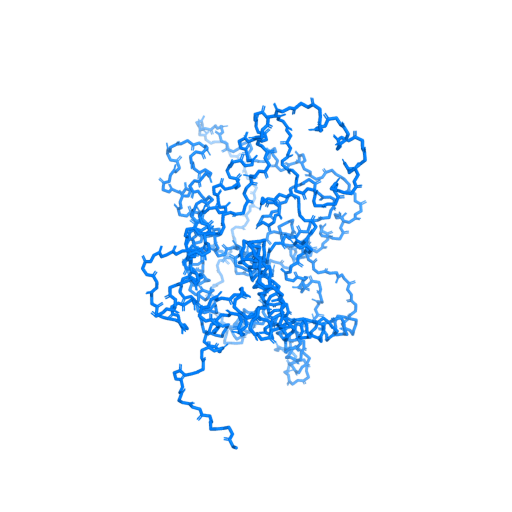 A 1 257 ? 9.919 10.401 0.950 1.00 83.94 257 THR A N 1
ATOM 1999 C CA . THR A 1 257 ? 9.442 10.518 2.327 1.00 83.94 257 THR A CA 1
ATOM 2000 C C . THR A 1 257 ? 7.942 10.825 2.368 1.00 83.94 257 THR A C 1
ATOM 2002 O O . THR A 1 257 ? 7.216 10.175 3.109 1.00 83.94 257 THR A O 1
ATOM 2005 N N . ASP A 1 258 ? 7.438 11.739 1.544 1.00 79.06 258 ASP A N 1
ATOM 2006 C CA . ASP A 1 258 ? 6.015 12.101 1.492 1.00 79.06 258 ASP A CA 1
ATOM 2007 C C . ASP A 1 258 ? 5.167 11.037 0.797 1.00 79.06 258 ASP A C 1
ATOM 2009 O O . ASP A 1 258 ? 3.971 10.915 1.067 1.00 79.06 258 ASP A O 1
ATOM 2013 N N . PHE A 1 259 ? 5.778 10.283 -0.118 1.00 83.81 259 PHE A N 1
ATOM 2014 C CA . PHE A 1 259 ? 5.140 9.160 -0.783 1.00 83.81 259 PHE A CA 1
ATOM 2015 C C . PHE A 1 259 ? 4.900 7.998 0.189 1.00 83.81 259 PHE A C 1
ATOM 2017 O O . PHE A 1 259 ? 3.773 7.530 0.299 1.00 83.81 259 PHE A O 1
ATOM 2024 N N . TRP A 1 260 ? 5.913 7.548 0.935 1.00 80.94 260 TRP A N 1
ATOM 2025 C CA . TRP A 1 260 ? 5.768 6.405 1.854 1.00 80.94 260 TRP A CA 1
ATOM 2026 C C . TRP A 1 260 ? 5.313 6.786 3.262 1.00 80.94 260 TRP A C 1
ATOM 2028 O O . TRP A 1 260 ? 4.681 5.994 3.963 1.00 80.94 260 TRP A O 1
ATOM 2038 N N . ALA A 1 261 ? 5.670 7.982 3.712 1.00 71.19 261 ALA A N 1
ATOM 2039 C CA . ALA A 1 261 ? 5.382 8.476 5.044 1.00 71.19 261 ALA A CA 1
ATOM 2040 C C . ALA A 1 261 ? 4.473 9.713 4.980 1.00 71.19 261 ALA A C 1
ATOM 2042 O O . ALA A 1 261 ? 3.645 9.877 4.090 1.00 71.19 261 ALA A O 1
ATOM 2043 N N . LYS A 1 262 ? 4.527 10.523 6.035 1.00 65.00 262 LYS A N 1
ATOM 2044 C CA . LYS A 1 262 ? 3.774 11.767 6.154 1.00 65.00 262 LYS A CA 1
ATOM 2045 C C . LYS A 1 262 ? 4.782 12.914 6.180 1.00 65.00 262 LYS A C 1
ATOM 2047 O O . LYS A 1 262 ? 5.696 12.851 7.005 1.00 65.00 262 LYS A O 1
ATOM 2052 N N . ASP A 1 263 ? 4.553 13.964 5.390 1.00 48.69 263 ASP A N 1
ATOM 2053 C CA . ASP A 1 263 ? 5.187 15.263 5.637 1.00 48.69 263 ASP A CA 1
ATOM 2054 C C . ASP A 1 263 ? 4.482 15.969 6.801 1.00 48.69 263 ASP A C 1
ATOM 2056 O O . ASP A 1 263 ? 3.250 16.022 6.867 1.00 48.69 263 ASP A O 1
ATOM 2060 N N . ALA A 1 264 ? 5.258 16.522 7.726 1.00 44.22 264 ALA A N 1
ATOM 2061 C CA . ALA A 1 264 ? 4.742 17.293 8.855 1.00 44.22 264 ALA A CA 1
ATOM 2062 C C . ALA A 1 264 ? 4.307 18.717 8.456 1.00 44.22 264 ALA A C 1
ATOM 2064 O O . ALA A 1 264 ? 3.628 19.372 9.239 1.00 44.22 264 ALA A O 1
ATOM 2065 N N . ASP A 1 265 ? 4.676 19.180 7.256 1.00 39.94 265 ASP A N 1
ATOM 2066 C CA . ASP A 1 265 ? 4.601 20.599 6.884 1.00 39.94 265 ASP A CA 1
ATOM 2067 C C . ASP A 1 265 ? 3.393 20.977 5.996 1.00 39.94 265 ASP A C 1
ATOM 2069 O O . ASP A 1 265 ? 3.287 22.129 5.580 1.00 39.94 265 ASP A O 1
ATOM 2073 N N . TYR A 1 266 ? 2.471 20.052 5.692 1.00 37.38 266 TYR A N 1
ATOM 2074 C CA . TYR A 1 266 ? 1.275 20.365 4.894 1.00 37.38 266 TYR A CA 1
ATOM 2075 C C . TYR A 1 266 ? 0.031 20.622 5.756 1.00 37.38 266 TYR A C 1
ATOM 2077 O O . TYR A 1 266 ? -0.309 19.833 6.636 1.00 37.38 266 TYR A O 1
ATOM 2085 N N . ILE A 1 267 ? -0.681 21.705 5.417 1.00 35.47 267 ILE A N 1
ATOM 2086 C CA . ILE A 1 267 ? -1.939 22.187 6.026 1.00 35.47 267 ILE A CA 1
ATOM 2087 C C . ILE A 1 267 ? -3.066 21.136 5.967 1.00 35.47 267 ILE A C 1
ATOM 2089 O O . ILE A 1 267 ? -4.011 21.192 6.746 1.00 35.47 267 ILE A O 1
ATOM 2093 N N . ILE A 1 268 ? -2.959 20.136 5.085 1.00 38.50 268 ILE A N 1
ATOM 2094 C CA . ILE A 1 268 ? -3.879 18.997 5.026 1.00 38.50 268 ILE A CA 1
ATOM 2095 C C . ILE A 1 268 ? -3.043 17.715 5.151 1.00 38.50 268 ILE A C 1
ATOM 2097 O O . ILE A 1 268 ? -2.201 17.460 4.284 1.00 38.50 268 ILE A O 1
ATOM 2101 N N . PRO A 1 269 ? -3.230 16.895 6.203 1.00 43.44 269 PRO A N 1
ATOM 2102 C CA . PRO A 1 269 ? -2.476 15.664 6.399 1.00 43.44 269 PRO A CA 1
ATOM 2103 C C . PRO A 1 269 ? -2.944 14.619 5.389 1.00 43.44 269 PRO A C 1
ATOM 2105 O O . PRO A 1 269 ? -3.845 13.834 5.649 1.00 43.44 269 PRO A O 1
ATOM 2108 N N . LEU A 1 270 ? -2.346 14.617 4.207 1.00 46.38 270 LEU A N 1
ATOM 2109 C CA . LEU A 1 270 ? -2.609 13.604 3.200 1.00 46.38 270 LEU A CA 1
ATOM 2110 C C . LEU A 1 270 ? -1.580 12.473 3.402 1.00 46.38 270 LEU A C 1
ATOM 2112 O O . LEU A 1 270 ? -0.376 12.739 3.416 1.00 46.38 270 LEU A O 1
ATOM 2116 N N . LEU A 1 271 ? -2.009 11.213 3.455 1.00 55.53 271 LEU A N 1
ATOM 2117 C CA . LEU A 1 271 ? -1.156 10.015 3.342 1.00 55.53 271 LEU A CA 1
ATOM 2118 C C . LEU A 1 271 ? -0.722 9.777 1.888 1.00 55.53 271 LEU A C 1
ATOM 2120 O O . LEU A 1 271 ? -1.579 9.790 1.018 1.00 55.53 271 LEU A O 1
ATOM 2124 N N . GLY A 1 272 ? 0.555 9.548 1.577 1.00 68.31 272 GLY A N 1
ATOM 2125 C CA . GLY A 1 272 ? 0.956 9.258 0.191 1.00 68.31 272 GLY A CA 1
ATOM 2126 C C . GLY A 1 272 ? 0.416 7.907 -0.300 1.00 68.31 272 GLY A C 1
ATOM 2127 O O . GLY A 1 272 ? -0.638 7.824 -0.936 1.00 68.31 272 GLY A O 1
ATOM 2128 N N . TRP A 1 273 ? 1.141 6.842 0.021 1.00 78.44 273 TRP A N 1
ATOM 2129 C CA . TRP A 1 273 ? 0.806 5.446 -0.243 1.00 78.44 273 TRP A CA 1
ATOM 2130 C C . TRP A 1 273 ? 0.130 4.803 0.981 1.00 78.44 273 TRP A C 1
ATOM 2132 O O . TRP A 1 273 ? 0.310 5.282 2.101 1.00 78.44 273 TRP A O 1
ATOM 2142 N N . HIS A 1 274 ? -0.695 3.768 0.768 1.00 72.31 274 HIS A N 1
ATOM 2143 C CA . HIS A 1 274 ? -1.685 3.263 1.736 1.00 72.31 274 HIS A CA 1
ATOM 2144 C C . HIS A 1 274 ? -1.193 3.170 3.198 1.00 72.31 274 HIS A C 1
ATOM 2146 O O . HIS A 1 274 ? -0.074 2.740 3.480 1.00 72.31 274 HIS A O 1
ATOM 2152 N N . ALA A 1 275 ? -2.059 3.476 4.170 1.00 72.81 275 ALA A N 1
ATOM 2153 C CA . ALA A 1 275 ? -1.680 3.434 5.591 1.00 72.81 275 ALA A CA 1
ATOM 2154 C C . ALA A 1 275 ? -1.996 2.124 6.328 1.00 72.81 275 ALA A C 1
ATOM 2156 O O . ALA A 1 275 ? -1.590 1.994 7.482 1.00 72.81 275 ALA A O 1
ATOM 2157 N N . THR A 1 276 ? -2.687 1.168 5.697 1.00 75.00 276 THR A N 1
ATOM 2158 C CA . THR A 1 276 ? -3.201 -0.042 6.373 1.00 75.00 276 THR A CA 1
ATOM 2159 C C . THR A 1 276 ? -2.118 -0.801 7.132 1.00 75.00 276 THR A C 1
ATOM 2161 O O . THR A 1 276 ? -2.238 -0.995 8.334 1.00 75.00 276 THR A O 1
ATOM 2164 N N . PHE A 1 277 ? -1.014 -1.132 6.461 1.00 80.06 277 PHE A N 1
ATOM 2165 C CA . PHE A 1 277 ? 0.082 -1.908 7.055 1.00 80.06 277 PHE A CA 1
ATOM 2166 C C . PHE A 1 277 ? 1.142 -1.043 7.745 1.00 80.06 277 PHE A C 1
ATOM 2168 O O . PHE A 1 277 ? 2.171 -1.539 8.196 1.00 80.06 277 PHE A O 1
ATOM 2175 N N . ARG A 1 278 ? 0.935 0.277 7.841 1.00 80.31 278 ARG A N 1
ATOM 2176 C CA . ARG A 1 278 ? 1.960 1.177 8.386 1.00 80.31 278 ARG A CA 1
ATOM 2177 C C . ARG A 1 278 ? 2.273 0.854 9.841 1.00 80.31 278 ARG A C 1
ATOM 2179 O O . ARG A 1 278 ? 3.436 0.889 10.235 1.00 80.31 278 ARG A O 1
ATOM 2186 N N . TYR A 1 279 ? 1.242 0.583 10.637 1.00 80.56 279 TYR A N 1
ATOM 2187 C CA . TYR A 1 279 ? 1.442 0.224 12.035 1.00 80.56 279 TYR A CA 1
ATOM 2188 C C . TYR A 1 279 ? 2.167 -1.118 12.161 1.00 80.56 279 TYR A C 1
ATOM 2190 O O . TYR A 1 279 ? 3.113 -1.205 12.938 1.00 80.56 279 TYR A O 1
ATOM 2198 N N . ASP A 1 280 ? 1.811 -2.098 11.327 1.00 85.69 280 ASP A N 1
ATOM 2199 C CA . ASP A 1 280 ? 2.477 -3.402 11.269 1.00 85.69 280 ASP A CA 1
ATOM 2200 C C . ASP A 1 280 ? 3.972 -3.242 10.982 1.00 85.69 280 ASP A C 1
ATOM 2202 O O . ASP A 1 280 ? 4.809 -3.743 11.727 1.00 85.69 280 ASP A O 1
ATOM 2206 N N . PHE A 1 281 ? 4.340 -2.447 9.972 1.00 89.81 281 PHE A N 1
ATOM 2207 C CA . PHE A 1 281 ? 5.746 -2.217 9.628 1.00 89.81 281 PHE A CA 1
ATOM 2208 C C . PHE A 1 281 ? 6.507 -1.446 10.710 1.00 89.81 281 PHE A C 1
ATOM 2210 O O . PHE A 1 281 ? 7.689 -1.703 10.945 1.00 89.81 281 PHE A O 1
ATOM 2217 N N . ILE A 1 282 ? 5.857 -0.502 11.396 1.00 87.06 282 ILE A N 1
ATOM 2218 C CA . ILE A 1 282 ? 6.482 0.227 12.505 1.00 87.06 282 ILE A CA 1
ATOM 2219 C C . ILE A 1 282 ? 6.686 -0.703 13.703 1.00 87.06 282 ILE A C 1
ATOM 2221 O O . ILE A 1 282 ? 7.775 -0.729 14.273 1.00 87.06 282 ILE A O 1
ATOM 2225 N N . TYR A 1 283 ? 5.659 -1.451 14.097 1.00 87.31 283 TYR A N 1
ATOM 2226 C CA . TYR A 1 283 ? 5.691 -2.263 15.305 1.00 87.31 283 TYR A CA 1
ATOM 2227 C C . TYR A 1 283 ? 6.518 -3.536 15.117 1.00 87.31 283 TYR A C 1
ATOM 2229 O O . TYR A 1 283 ? 7.384 -3.828 15.934 1.00 87.31 283 TYR A O 1
ATOM 2237 N N . CYS A 1 284 ? 6.297 -4.276 14.030 1.00 91.12 284 CYS A N 1
ATOM 2238 C CA . CYS A 1 284 ? 6.986 -5.536 13.753 1.00 91.12 284 CYS A CA 1
ATOM 2239 C C . CYS A 1 284 ? 8.343 -5.341 13.059 1.00 91.12 284 CYS A C 1
ATOM 2241 O O . CYS A 1 284 ? 9.197 -6.218 13.150 1.00 91.12 284 CYS A O 1
ATOM 2243 N N . GLY A 1 285 ? 8.565 -4.206 12.388 1.00 93.12 285 GLY A N 1
ATOM 2244 C CA . GLY A 1 285 ? 9.818 -3.901 11.690 1.00 93.12 285 GLY A CA 1
ATOM 2245 C C . GLY A 1 285 ? 10.675 -2.860 12.408 1.00 93.12 285 GLY A C 1
ATOM 2246 O O . GLY A 1 285 ? 11.771 -3.160 12.885 1.00 93.12 285 GLY A O 1
ATOM 2247 N N . ALA A 1 286 ? 10.189 -1.618 12.496 1.00 91.38 286 ALA A N 1
ATOM 2248 C CA . ALA A 1 286 ? 10.997 -0.504 12.995 1.00 91.38 286 ALA A CA 1
ATOM 2249 C C . ALA A 1 286 ? 11.358 -0.628 14.481 1.00 91.38 286 ALA A C 1
ATOM 2251 O O . ALA A 1 286 ? 12.520 -0.450 14.835 1.00 91.38 286 ALA A O 1
ATOM 2252 N N . MET A 1 287 ? 10.396 -0.916 15.362 1.00 91.44 287 MET A N 1
ATOM 2253 C CA . MET A 1 287 ? 10.621 -0.946 16.814 1.00 91.44 287 MET A CA 1
ATOM 2254 C C . MET A 1 287 ? 11.680 -1.976 17.250 1.00 91.44 287 MET A C 1
ATOM 2256 O O . MET A 1 287 ? 12.571 -1.592 18.016 1.00 91.44 287 MET A O 1
ATOM 2260 N N . PRO A 1 288 ? 11.674 -3.234 16.758 1.00 93.81 288 PRO A N 1
ATOM 2261 C CA . PRO A 1 288 ? 12.740 -4.190 17.043 1.00 93.81 288 PRO A CA 1
ATOM 2262 C C . PRO A 1 288 ? 14.119 -3.667 16.637 1.00 93.81 288 PRO A C 1
ATOM 2264 O O . PRO A 1 288 ? 15.053 -3.713 17.436 1.00 93.81 288 PRO A O 1
ATOM 2267 N N . PHE A 1 289 ? 14.242 -3.087 15.440 1.00 92.50 289 PHE A N 1
ATOM 2268 C CA . PHE A 1 289 ? 15.508 -2.532 14.960 1.00 92.50 289 PHE A CA 1
ATOM 2269 C C . PHE A 1 289 ? 15.947 -1.310 15.774 1.00 92.50 289 PHE A C 1
ATOM 2271 O O . PHE A 1 289 ? 17.117 -1.201 16.133 1.00 92.50 289 PHE A O 1
ATOM 2278 N N . LEU A 1 290 ? 15.022 -0.421 16.149 1.00 91.50 290 LEU A N 1
ATOM 2279 C CA . LEU A 1 290 ? 15.315 0.709 17.036 1.00 91.50 290 LEU A CA 1
ATOM 2280 C C . LEU A 1 290 ? 15.881 0.236 18.385 1.00 91.50 290 LEU A C 1
ATOM 2282 O O . LEU A 1 290 ? 16.795 0.865 18.915 1.00 91.50 290 LEU A O 1
ATOM 2286 N N . LYS A 1 291 ? 15.364 -0.872 18.930 1.00 93.44 291 LYS A N 1
ATOM 2287 C CA . LYS A 1 291 ? 15.830 -1.453 20.197 1.00 93.44 291 LYS A CA 1
ATOM 2288 C C . LYS A 1 291 ? 17.204 -2.108 20.058 1.00 93.44 291 LYS A C 1
ATOM 2290 O O . LYS A 1 291 ? 18.076 -1.839 20.877 1.00 93.44 291 LYS A O 1
ATOM 2295 N N . ILE A 1 292 ? 17.403 -2.925 19.021 1.00 95.94 292 ILE A N 1
ATOM 2296 C CA . ILE A 1 292 ? 18.676 -3.618 18.756 1.00 95.94 292 ILE A CA 1
ATOM 2297 C C . ILE A 1 292 ? 19.801 -2.605 18.518 1.00 95.94 292 ILE A C 1
ATOM 2299 O O . ILE A 1 292 ? 20.887 -2.737 19.076 1.00 95.94 292 ILE A O 1
ATOM 2303 N N . PHE A 1 293 ? 19.530 -1.560 17.733 1.00 94.50 293 PHE A N 1
ATOM 2304 C CA . PHE A 1 293 ? 20.539 -0.577 17.344 1.00 94.50 293 PHE A CA 1
ATOM 2305 C C . PHE A 1 293 ? 20.582 0.670 18.241 1.00 94.50 293 PHE A C 1
ATOM 2307 O O . PHE A 1 293 ? 21.374 1.576 17.985 1.00 94.50 293 PHE A O 1
ATOM 2314 N N . GLY A 1 294 ? 19.792 0.713 19.319 1.00 91.69 294 GLY A N 1
ATOM 2315 C CA . GLY A 1 294 ? 19.656 1.876 20.202 1.00 91.69 294 GLY A CA 1
ATOM 2316 C C . GLY A 1 294 ? 20.976 2.388 20.792 1.00 91.69 294 GLY A C 1
ATOM 2317 O O . GLY A 1 294 ? 21.136 3.594 20.978 1.00 91.69 294 GLY A O 1
ATOM 2318 N N . GLY A 1 295 ? 21.937 1.489 21.028 1.00 93.50 295 GLY A N 1
ATOM 2319 C CA . GLY A 1 295 ? 23.259 1.814 21.574 1.00 93.50 295 GLY A CA 1
ATOM 2320 C C . GLY A 1 295 ? 24.235 2.474 20.591 1.00 93.50 295 GLY A C 1
ATOM 2321 O O . GLY A 1 295 ? 25.243 3.019 21.027 1.00 93.50 295 GLY A O 1
ATOM 2322 N N . TYR A 1 296 ? 23.949 2.481 19.283 1.00 92.69 296 TYR A N 1
ATOM 2323 C CA . TYR A 1 296 ? 24.871 2.972 18.242 1.00 92.69 296 TYR A CA 1
ATOM 2324 C C . TYR A 1 296 ? 24.653 4.449 17.863 1.00 92.69 296 TYR A C 1
ATOM 2326 O O . TYR A 1 296 ? 25.150 4.923 16.837 1.00 92.69 296 TYR A O 1
ATOM 2334 N N . GLY A 1 297 ? 23.901 5.187 18.682 1.00 92.00 297 GLY A N 1
ATOM 2335 C CA . GLY A 1 297 ? 23.645 6.616 18.514 1.00 92.00 297 GLY A CA 1
ATOM 2336 C C . GLY A 1 297 ? 22.396 6.949 17.682 1.00 92.00 297 GLY A C 1
ATOM 2337 O O . GLY A 1 297 ? 21.894 6.138 16.905 1.00 92.00 297 GLY A O 1
ATOM 2338 N N . PRO A 1 298 ? 21.872 8.182 17.804 1.00 88.31 298 PRO A N 1
ATOM 2339 C CA . PRO A 1 298 ? 20.523 8.534 17.351 1.00 88.31 298 PRO A CA 1
ATOM 2340 C C . PRO A 1 298 ? 20.319 8.482 15.831 1.00 88.31 298 PRO A C 1
ATOM 2342 O O 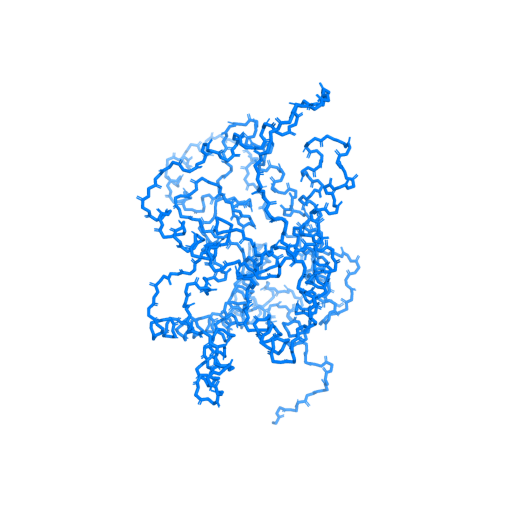. PRO A 1 298 ? 19.190 8.305 15.374 1.00 88.31 298 PRO A O 1
ATOM 2345 N N . VAL A 1 299 ? 21.376 8.673 15.035 1.00 88.38 299 VAL A N 1
ATOM 2346 C CA . VAL A 1 299 ? 21.294 8.604 13.566 1.00 88.38 299 VAL A CA 1
ATOM 2347 C C . VAL A 1 299 ? 21.204 7.152 13.112 1.00 88.38 299 VAL A C 1
ATOM 2349 O O . VAL A 1 299 ? 20.264 6.805 12.398 1.00 88.38 299 VAL A O 1
ATOM 2352 N N . THR A 1 300 ? 22.124 6.308 13.580 1.00 89.25 300 THR A N 1
ATOM 2353 C CA . THR A 1 300 ? 22.161 4.872 13.283 1.00 89.25 300 THR A CA 1
ATOM 2354 C C . THR A 1 300 ? 20.859 4.198 13.689 1.00 89.25 300 THR A C 1
ATOM 2356 O O . THR A 1 300 ? 20.255 3.508 12.877 1.00 89.25 300 THR A O 1
ATOM 2359 N N . THR A 1 301 ? 20.358 4.490 14.893 1.00 89.88 301 THR A N 1
ATOM 2360 C CA . THR A 1 301 ? 19.077 3.975 15.387 1.00 89.88 301 THR A CA 1
ATOM 2361 C C . THR A 1 301 ? 17.927 4.317 14.437 1.00 89.88 301 THR A C 1
ATOM 2363 O O . THR A 1 301 ? 17.164 3.437 14.053 1.00 89.88 301 THR A O 1
ATOM 2366 N N . LYS A 1 302 ? 17.820 5.572 13.977 1.00 88.19 302 LYS A N 1
ATOM 2367 C CA . LYS A 1 302 ? 16.758 5.983 13.040 1.00 88.19 302 LYS A CA 1
ATOM 2368 C C . LYS A 1 302 ? 16.860 5.292 11.681 1.00 88.19 302 LYS A C 1
ATOM 2370 O O . LYS A 1 302 ? 15.834 4.874 11.151 1.00 88.19 302 LYS A O 1
ATOM 2375 N N . ILE A 1 303 ? 18.071 5.169 11.133 1.00 90.56 303 ILE A N 1
ATOM 2376 C CA . ILE A 1 303 ? 18.306 4.465 9.863 1.00 90.56 303 ILE A CA 1
ATOM 2377 C C . ILE A 1 303 ? 17.944 2.985 10.011 1.00 90.56 303 ILE A C 1
ATOM 2379 O O . ILE A 1 303 ? 17.238 2.449 9.163 1.00 90.56 303 ILE A O 1
ATOM 2383 N N . ALA A 1 304 ? 18.348 2.350 11.112 1.00 91.50 304 ALA A N 1
ATOM 2384 C CA . ALA A 1 304 ? 18.004 0.965 11.407 1.00 91.50 304 ALA A CA 1
ATOM 2385 C C . ALA A 1 304 ? 16.488 0.770 11.538 1.00 91.50 304 ALA A C 1
ATOM 2387 O O . ALA A 1 304 ? 15.948 -0.171 10.968 1.00 91.50 304 ALA A O 1
ATOM 2388 N N . GLY A 1 305 ? 15.781 1.676 12.219 1.00 90.94 305 GLY A N 1
ATOM 2389 C CA . GLY A 1 305 ? 14.320 1.637 12.306 1.00 90.94 305 GLY A CA 1
ATOM 2390 C C . GLY A 1 305 ? 13.640 1.734 10.936 1.00 90.94 305 GLY A C 1
ATOM 2391 O O . GLY A 1 305 ? 12.732 0.961 10.641 1.00 90.94 305 GLY A O 1
ATOM 2392 N N . LEU A 1 306 ? 14.104 2.640 10.069 1.00 91.50 306 LEU A N 1
ATOM 2393 C CA . LEU A 1 306 ? 13.609 2.746 8.693 1.00 91.50 306 LEU A CA 1
ATOM 2394 C C . LEU A 1 306 ? 13.892 1.472 7.884 1.00 91.50 306 LEU A C 1
ATOM 2396 O O . LEU A 1 306 ? 12.997 0.969 7.209 1.00 91.50 306 LEU A O 1
ATOM 2400 N N . ALA A 1 307 ? 15.110 0.934 7.979 1.00 92.31 307 ALA A N 1
ATOM 2401 C CA . ALA A 1 307 ? 15.488 -0.311 7.319 1.00 92.31 307 ALA A CA 1
ATOM 2402 C C . ALA A 1 307 ? 14.629 -1.488 7.805 1.00 92.31 307 ALA A C 1
ATOM 2404 O O . ALA A 1 307 ? 14.151 -2.261 6.984 1.00 92.31 307 ALA A O 1
ATOM 2405 N N . GLY A 1 308 ? 14.359 -1.578 9.110 1.00 93.62 308 GLY A N 1
ATOM 2406 C CA . GLY A 1 308 ? 13.475 -2.587 9.694 1.00 93.62 308 GLY A CA 1
ATOM 2407 C C . GLY A 1 308 ? 12.040 -2.493 9.171 1.00 93.62 308 GLY A C 1
ATOM 2408 O O . GLY A 1 308 ? 11.451 -3.512 8.817 1.00 93.62 308 GLY A O 1
ATOM 2409 N N . ALA A 1 309 ? 11.483 -1.282 9.050 1.00 92.38 309 ALA A N 1
ATOM 2410 C CA . ALA A 1 309 ? 10.163 -1.087 8.443 1.00 92.38 309 ALA A CA 1
ATOM 2411 C C . ALA A 1 309 ? 10.133 -1.515 6.967 1.00 92.38 309 ALA A C 1
ATOM 2413 O O . ALA A 1 309 ? 9.227 -2.240 6.558 1.00 92.38 309 ALA A O 1
ATOM 2414 N N . MET A 1 310 ? 11.132 -1.106 6.178 1.00 93.25 310 MET A N 1
ATOM 2415 C CA . MET A 1 310 ? 11.223 -1.469 4.759 1.00 93.25 310 MET A CA 1
ATOM 2416 C C . MET A 1 310 ? 11.459 -2.966 4.558 1.00 93.25 310 MET A C 1
ATOM 2418 O O . MET A 1 310 ? 10.887 -3.548 3.644 1.00 93.25 310 MET A O 1
ATOM 2422 N N . LEU A 1 311 ? 12.235 -3.610 5.433 1.00 95.38 311 LEU A N 1
ATOM 2423 C CA . LEU A 1 311 ? 12.453 -5.055 5.409 1.00 95.38 311 LEU A CA 1
ATOM 2424 C C . LEU A 1 311 ? 11.180 -5.830 5.771 1.00 95.38 311 LEU A C 1
ATOM 2426 O O . LEU A 1 311 ? 10.882 -6.842 5.149 1.00 95.38 311 LEU A O 1
ATOM 2430 N N . CYS A 1 312 ? 10.400 -5.348 6.740 1.00 94.44 312 CYS A N 1
ATOM 2431 C CA . CYS A 1 312 ? 9.107 -5.943 7.076 1.00 94.44 312 CYS A CA 1
ATOM 2432 C C . CYS A 1 312 ? 8.112 -5.809 5.908 1.00 94.44 312 CYS A C 1
ATOM 2434 O O . CYS A 1 312 ? 7.456 -6.782 5.541 1.00 94.44 312 CYS A O 1
ATOM 2436 N N . SER A 1 313 ? 8.078 -4.639 5.257 1.00 92.19 313 SER A N 1
ATOM 2437 C CA . SER A 1 313 ? 7.311 -4.427 4.023 1.00 92.19 313 SER A CA 1
ATOM 2438 C C . SER A 1 313 ? 7.774 -5.347 2.891 1.00 92.19 313 SER A C 1
ATOM 2440 O O . SER A 1 313 ? 6.941 -5.950 2.218 1.00 92.19 313 SER A O 1
ATOM 2442 N N . ALA A 1 314 ? 9.086 -5.493 2.691 1.00 93.31 314 ALA A N 1
ATOM 2443 C CA . ALA A 1 314 ? 9.660 -6.419 1.720 1.00 93.31 314 ALA A CA 1
ATOM 2444 C C . ALA A 1 314 ? 9.215 -7.858 1.983 1.00 93.31 314 ALA A C 1
ATOM 2446 O O . ALA A 1 314 ? 8.678 -8.496 1.087 1.00 93.31 314 ALA A O 1
ATOM 2447 N N . ALA A 1 315 ? 9.371 -8.339 3.218 1.00 93.06 315 ALA A N 1
ATOM 2448 C CA . ALA A 1 315 ? 9.005 -9.697 3.603 1.00 93.06 315 ALA A CA 1
ATOM 2449 C C . ALA A 1 315 ? 7.524 -9.991 3.335 1.00 93.06 315 ALA A C 1
ATOM 2451 O O . ALA A 1 315 ? 7.202 -11.052 2.808 1.00 93.06 315 ALA A O 1
ATOM 2452 N N . MET A 1 316 ? 6.628 -9.040 3.626 1.00 91.94 316 MET A N 1
ATOM 2453 C CA . MET A 1 316 ? 5.210 -9.165 3.276 1.00 91.94 316 MET A CA 1
ATOM 2454 C C . MET A 1 316 ? 5.015 -9.380 1.768 1.00 91.94 316 MET A C 1
ATOM 2456 O O . MET A 1 316 ? 4.254 -10.260 1.372 1.00 91.94 316 MET A O 1
ATOM 2460 N N . HIS A 1 317 ? 5.701 -8.603 0.925 1.00 89.62 317 HIS A N 1
ATOM 2461 C CA . HIS A 1 317 ? 5.579 -8.732 -0.527 1.00 89.62 317 HIS A CA 1
ATOM 2462 C C . HIS A 1 317 ? 6.227 -10.015 -1.057 1.00 89.62 317 HIS A C 1
ATOM 2464 O O . HIS A 1 317 ? 5.653 -10.633 -1.943 1.00 89.62 317 HIS A O 1
ATOM 2470 N N . GLU A 1 318 ? 7.357 -10.459 -0.501 1.00 90.25 318 GLU A N 1
ATOM 2471 C CA . GLU A 1 318 ? 7.965 -11.751 -0.853 1.00 90.25 318 GLU A CA 1
ATOM 2472 C C . GLU A 1 318 ? 7.030 -12.914 -0.500 1.00 90.25 318 GLU A C 1
ATOM 2474 O O . GLU A 1 318 ? 6.782 -13.774 -1.335 1.00 90.25 318 GLU A O 1
ATOM 2479 N N . ILE A 1 319 ? 6.435 -12.921 0.702 1.00 87.75 319 ILE A N 1
ATOM 2480 C CA . ILE A 1 319 ? 5.448 -13.940 1.110 1.00 87.75 319 ILE A CA 1
ATOM 2481 C C . ILE A 1 319 ? 4.257 -13.954 0.150 1.00 87.75 319 ILE A C 1
ATOM 2483 O O . ILE A 1 319 ? 3.744 -15.017 -0.203 1.00 87.75 319 ILE A O 1
ATOM 2487 N N . ALA A 1 320 ? 3.804 -12.771 -0.258 1.00 83.19 320 ALA A N 1
ATOM 2488 C CA . ALA A 1 320 ? 2.689 -12.645 -1.173 1.00 83.19 320 ALA A CA 1
ATOM 2489 C C . ALA A 1 320 ? 3.067 -13.109 -2.592 1.00 83.19 320 ALA A C 1
ATOM 2491 O O . ALA A 1 320 ? 2.281 -13.798 -3.225 1.00 83.19 320 ALA A O 1
ATOM 2492 N N . LEU A 1 321 ? 4.279 -12.824 -3.076 1.00 82.75 321 LEU A N 1
ATOM 2493 C CA . LEU A 1 321 ? 4.764 -13.343 -4.357 1.00 82.75 321 LEU A CA 1
ATOM 2494 C C . LEU A 1 321 ? 4.928 -14.864 -4.323 1.00 82.75 321 LEU A C 1
ATOM 2496 O O . LEU A 1 321 ? 4.395 -15.543 -5.188 1.00 82.75 321 LEU A O 1
ATOM 2500 N N . VAL A 1 322 ? 5.552 -15.420 -3.284 1.00 82.94 322 VAL A N 1
ATOM 2501 C CA . VAL A 1 322 ? 5.749 -16.872 -3.116 1.00 82.94 322 VAL A CA 1
ATOM 2502 C C . VAL A 1 322 ? 4.429 -17.650 -3.050 1.00 82.94 322 VAL A C 1
ATOM 2504 O O . VAL A 1 322 ? 4.402 -18.835 -3.369 1.00 82.94 322 VAL A O 1
ATOM 2507 N N . SER A 1 323 ? 3.312 -17.019 -2.671 1.00 79.38 323 SER A N 1
ATOM 2508 C CA . SER A 1 323 ? 2.006 -17.695 -2.686 1.00 79.38 323 SER A CA 1
ATOM 2509 C C . SER A 1 323 ? 1.400 -17.844 -4.084 1.00 79.38 323 SER A C 1
ATOM 2511 O O . SER A 1 323 ? 0.444 -18.606 -4.253 1.00 79.38 323 SER A O 1
ATOM 2513 N N . ILE A 1 324 ? 1.949 -17.138 -5.077 1.00 72.56 324 ILE A N 1
ATOM 2514 C CA . ILE A 1 324 ? 1.491 -17.152 -6.472 1.00 72.56 324 ILE A CA 1
ATOM 2515 C C . ILE A 1 324 ? 2.608 -17.469 -7.479 1.00 72.56 324 ILE A C 1
ATOM 2517 O O . ILE A 1 324 ? 2.322 -17.726 -8.642 1.00 72.56 324 ILE A O 1
ATOM 2521 N N . THR A 1 325 ? 3.873 -17.473 -7.062 1.00 77.00 325 THR A N 1
ATOM 2522 C CA . THR A 1 325 ? 5.039 -17.807 -7.886 1.00 77.00 325 THR A CA 1
ATOM 2523 C C . THR A 1 325 ? 5.966 -18.780 -7.166 1.00 77.00 325 THR A C 1
ATOM 2525 O O . THR A 1 325 ? 5.817 -19.082 -5.985 1.00 77.00 325 THR A O 1
ATOM 2528 N N . LYS A 1 326 ? 6.991 -19.261 -7.875 1.00 80.38 326 LYS A N 1
ATOM 2529 C CA . LYS A 1 326 ? 8.137 -19.908 -7.226 1.00 80.38 326 LYS A CA 1
ATOM 2530 C C . LYS A 1 326 ? 8.947 -18.870 -6.446 1.00 80.38 326 LYS A C 1
ATOM 2532 O O . LYS A 1 326 ? 8.899 -17.681 -6.762 1.00 80.38 326 LYS A O 1
ATOM 2537 N N . ILE A 1 327 ? 9.703 -19.342 -5.455 1.00 84.81 327 ILE A N 1
ATOM 2538 C CA . ILE A 1 327 ? 10.648 -18.507 -4.709 1.00 84.81 327 ILE A CA 1
ATOM 2539 C C . ILE A 1 327 ? 11.693 -17.960 -5.682 1.00 84.81 327 ILE A C 1
ATOM 2541 O O . ILE A 1 327 ? 12.433 -18.727 -6.301 1.00 84.81 327 ILE A O 1
ATOM 2545 N N . ASP A 1 328 ? 11.754 -16.636 -5.779 1.00 82.88 328 ASP A N 1
ATOM 2546 C CA . ASP A 1 328 ? 12.831 -15.926 -6.450 1.00 82.88 328 ASP A CA 1
ATOM 2547 C C . ASP A 1 328 ? 13.986 -15.703 -5.466 1.00 82.88 328 ASP A C 1
ATOM 2549 O O . ASP A 1 328 ? 13.953 -14.829 -4.599 1.00 82.88 328 ASP A O 1
ATOM 2553 N N . TRP A 1 329 ? 15.043 -16.498 -5.617 1.00 90.31 329 TRP A N 1
ATOM 2554 C CA . TRP A 1 329 ? 16.243 -16.408 -4.783 1.00 90.31 329 TRP A CA 1
ATOM 2555 C C . TRP A 1 329 ? 17.058 -15.133 -5.009 1.00 90.31 329 TRP A C 1
ATOM 2557 O O . TRP A 1 329 ? 17.990 -14.857 -4.253 1.00 90.31 329 TRP A O 1
ATOM 2567 N N . THR A 1 330 ? 16.738 -14.343 -6.035 1.00 90.19 330 THR A N 1
ATOM 2568 C CA . THR A 1 330 ? 17.398 -13.058 -6.263 1.00 90.19 330 THR A CA 1
ATOM 2569 C C . THR A 1 330 ? 16.827 -11.943 -5.382 1.00 90.19 330 THR A C 1
ATOM 2571 O O . THR A 1 330 ? 17.485 -10.902 -5.250 1.00 90.19 330 THR A O 1
ATOM 2574 N N . PHE A 1 331 ? 15.672 -12.170 -4.735 1.00 90.38 331 PHE A N 1
ATOM 2575 C CA . PHE A 1 331 ? 15.006 -11.254 -3.801 1.00 90.38 331 PHE A CA 1
ATOM 2576 C C . PHE A 1 331 ? 14.884 -9.826 -4.351 1.00 90.38 331 PHE A C 1
ATOM 2578 O O . PHE A 1 331 ? 15.205 -8.845 -3.664 1.00 90.38 331 PHE A O 1
ATOM 2585 N N . VAL A 1 332 ? 14.489 -9.678 -5.624 1.00 87.44 332 VAL A N 1
ATOM 2586 C CA . VAL A 1 332 ? 14.443 -8.346 -6.249 1.00 87.44 332 VAL A CA 1
ATOM 2587 C C . VAL A 1 332 ? 13.441 -7.433 -5.554 1.00 87.44 332 VAL A C 1
ATOM 2589 O O . VAL A 1 332 ? 13.731 -6.255 -5.339 1.00 87.44 332 VAL A O 1
ATOM 2592 N N . THR A 1 333 ? 12.305 -7.973 -5.122 1.00 88.06 333 THR A N 1
ATOM 2593 C CA . THR A 1 333 ? 11.292 -7.226 -4.370 1.00 88.06 333 THR A CA 1
ATOM 2594 C C . THR A 1 333 ? 11.874 -6.675 -3.072 1.00 88.06 333 THR A C 1
ATOM 2596 O O . THR A 1 333 ? 11.744 -5.484 -2.784 1.00 88.06 333 THR A O 1
ATOM 2599 N N . THR A 1 334 ? 12.617 -7.491 -2.323 1.00 93.19 334 THR A N 1
ATOM 2600 C CA . THR A 1 334 ? 13.321 -7.031 -1.119 1.00 93.19 334 THR A CA 1
ATOM 2601 C C . THR A 1 334 ? 14.335 -5.932 -1.415 1.00 93.19 334 THR A C 1
ATOM 2603 O O . THR A 1 334 ? 14.358 -4.910 -0.721 1.00 93.19 334 THR A O 1
ATOM 2606 N N . LYS A 1 335 ? 15.148 -6.093 -2.466 1.00 93.38 335 LYS A N 1
ATOM 2607 C CA . LYS A 1 335 ? 16.106 -5.064 -2.898 1.00 93.38 335 LYS A CA 1
ATOM 2608 C C . LYS A 1 335 ? 15.402 -3.760 -3.272 1.00 93.38 335 LYS A C 1
ATOM 2610 O O . LYS A 1 335 ? 15.884 -2.692 -2.902 1.00 93.38 335 LYS A O 1
ATOM 2615 N N . MET A 1 336 ? 14.254 -3.838 -3.948 1.00 89.25 336 MET A N 1
ATOM 2616 C CA . MET A 1 336 ? 13.449 -2.679 -4.331 1.00 89.25 336 MET A CA 1
ATOM 2617 C C . MET A 1 336 ? 12.991 -1.893 -3.096 1.00 89.25 336 MET A C 1
ATOM 2619 O O . MET A 1 336 ? 13.274 -0.697 -3.012 1.00 89.25 336 MET A O 1
ATOM 2623 N N . PHE A 1 337 ? 12.380 -2.545 -2.100 1.00 91.38 337 PHE A N 1
ATOM 2624 C CA . PHE A 1 337 ? 11.913 -1.874 -0.876 1.00 91.38 337 PHE A CA 1
ATOM 2625 C C . PHE A 1 337 ? 13.055 -1.299 -0.032 1.00 91.38 337 PHE A C 1
ATOM 2627 O O . PHE A 1 337 ? 12.967 -0.163 0.441 1.00 91.38 337 PHE A O 1
ATOM 2634 N N . LEU A 1 338 ? 14.15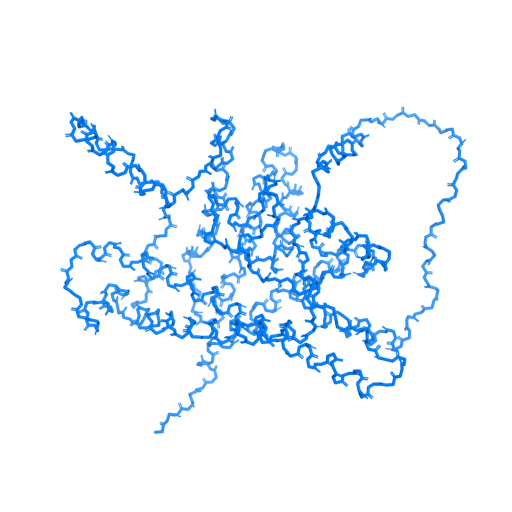9 -2.035 0.130 1.00 93.44 338 LEU A N 1
ATOM 2635 C CA . LEU A 1 338 ? 15.344 -1.513 0.818 1.00 93.44 338 LEU A CA 1
ATOM 2636 C C . LEU A 1 338 ? 15.956 -0.323 0.064 1.00 93.44 338 LEU A C 1
ATOM 2638 O O . LEU A 1 338 ? 16.371 0.652 0.693 1.00 93.44 338 LEU A O 1
ATOM 2642 N N . GLY A 1 339 ? 15.941 -0.361 -1.271 1.00 92.31 339 GLY A N 1
ATOM 2643 C CA . GLY A 1 339 ? 16.324 0.756 -2.130 1.00 92.31 339 GLY A CA 1
ATOM 2644 C C . GLY A 1 339 ? 15.474 2.004 -1.886 1.00 92.31 339 GLY A C 1
ATOM 2645 O O . GLY A 1 339 ? 16.024 3.101 -1.782 1.00 92.31 339 GLY A O 1
ATOM 2646 N N . GLN A 1 340 ? 14.157 1.854 -1.687 1.00 90.12 340 GLN A N 1
ATOM 2647 C CA . GLN A 1 340 ? 13.290 2.976 -1.293 1.00 90.12 340 GLN A CA 1
ATOM 2648 C C . GLN A 1 340 ? 13.694 3.553 0.075 1.00 90.12 340 GLN A C 1
ATOM 2650 O O . GLN A 1 340 ? 13.764 4.770 0.251 1.00 90.12 340 GLN A O 1
ATOM 2655 N N . GLY A 1 341 ? 14.024 2.690 1.042 1.00 90.25 341 GLY A N 1
ATOM 2656 C CA . GLY A 1 341 ? 14.556 3.110 2.342 1.00 90.25 341 GLY A CA 1
ATOM 2657 C C . GLY A 1 341 ? 15.850 3.918 2.219 1.00 90.25 341 GLY A C 1
ATOM 2658 O O . GLY A 1 341 ? 15.977 4.981 2.829 1.00 90.25 341 GLY A O 1
ATOM 2659 N N . LEU A 1 342 ? 16.786 3.460 1.385 1.00 91.94 342 LEU A N 1
ATOM 2660 C CA . LEU A 1 342 ? 18.018 4.192 1.092 1.00 91.94 342 LEU A CA 1
ATOM 2661 C C . LEU A 1 342 ? 17.724 5.555 0.448 1.00 91.94 342 LEU A C 1
ATOM 2663 O O . LEU A 1 342 ? 18.326 6.553 0.843 1.00 91.94 342 LEU A O 1
ATOM 2667 N N . GLY A 1 343 ? 16.757 5.620 -0.472 1.00 90.00 343 GLY A N 1
ATOM 2668 C CA . GLY A 1 343 ? 16.277 6.871 -1.063 1.00 90.00 343 GLY A CA 1
ATOM 2669 C C . GLY A 1 343 ? 15.851 7.898 -0.010 1.00 90.00 343 GLY A C 1
ATOM 2670 O O . GLY A 1 343 ? 16.335 9.027 -0.021 1.00 90.00 343 GLY A O 1
ATOM 2671 N N . ILE A 1 344 ? 15.045 7.491 0.975 1.00 89.56 344 ILE A N 1
ATOM 2672 C CA . ILE A 1 344 ? 14.601 8.360 2.084 1.00 89.56 344 ILE A CA 1
ATOM 2673 C C . ILE A 1 344 ? 15.788 8.847 2.941 1.00 89.56 344 ILE A C 1
ATOM 2675 O O . ILE A 1 344 ? 15.828 10.003 3.383 1.00 89.56 344 ILE A O 1
ATOM 2679 N N . VAL A 1 345 ? 16.789 7.991 3.180 1.00 88.62 345 VAL A N 1
ATOM 2680 C CA . VAL A 1 345 ? 18.016 8.394 3.893 1.00 88.62 345 VAL A CA 1
ATOM 2681 C C . VAL A 1 345 ? 18.776 9.452 3.094 1.00 88.62 345 VAL A C 1
ATOM 2683 O O . VAL A 1 345 ? 19.185 10.466 3.664 1.00 88.62 345 VAL A O 1
ATOM 2686 N N . MET A 1 346 ? 18.922 9.257 1.783 1.00 89.94 346 MET A N 1
ATOM 2687 C CA . MET A 1 346 ? 19.580 10.221 0.901 1.00 89.94 346 MET A CA 1
ATOM 2688 C C . MET A 1 346 ? 18.838 11.564 0.865 1.00 89.94 346 MET A C 1
ATOM 2690 O O . MET A 1 346 ? 19.483 12.602 0.999 1.00 89.94 346 MET A O 1
ATOM 2694 N N . GLU A 1 347 ? 17.502 11.570 0.800 1.00 87.50 347 GLU A N 1
ATOM 2695 C CA . GLU A 1 347 ? 16.690 12.795 0.912 1.00 87.50 347 GLU A CA 1
ATOM 2696 C C . GLU A 1 347 ? 16.944 13.534 2.230 1.00 87.50 347 GLU A C 1
ATOM 2698 O O . GLU A 1 347 ? 17.080 14.761 2.268 1.00 87.50 347 GLU A O 1
ATOM 2703 N N . THR A 1 348 ? 17.061 12.782 3.326 1.00 85.12 348 THR A N 1
ATOM 2704 C CA . THR A 1 348 ? 17.344 13.341 4.650 1.00 85.12 348 THR A CA 1
ATOM 2705 C C . THR A 1 348 ? 18.737 13.966 4.711 1.00 85.12 348 THR A C 1
ATOM 2707 O O . THR A 1 348 ? 18.902 15.047 5.284 1.00 85.12 348 THR A O 1
ATOM 2710 N N . ILE A 1 349 ? 19.744 13.307 4.132 1.00 86.56 349 ILE A N 1
ATOM 2711 C CA . ILE A 1 349 ? 21.114 13.830 4.047 1.00 86.56 349 ILE A CA 1
ATOM 2712 C C . ILE A 1 349 ? 21.130 15.095 3.188 1.00 86.56 349 ILE A C 1
ATOM 2714 O O . ILE A 1 349 ? 21.639 16.120 3.638 1.00 86.56 349 ILE A O 1
ATOM 2718 N N . TYR A 1 350 ? 20.501 15.064 2.011 1.00 87.19 350 TYR A N 1
ATOM 2719 C CA . TYR A 1 350 ? 20.379 16.221 1.126 1.00 87.19 350 TYR A CA 1
ATOM 2720 C C . TYR A 1 350 ? 19.766 17.421 1.851 1.00 87.19 350 TYR A C 1
ATOM 2722 O O . TYR A 1 350 ? 20.322 18.521 1.810 1.00 87.19 350 TYR A O 1
ATOM 2730 N N . ARG A 1 351 ? 18.671 17.207 2.592 1.00 86.19 351 ARG A N 1
ATOM 2731 C CA . ARG A 1 351 ? 18.023 18.264 3.376 1.00 86.19 351 ARG A CA 1
ATOM 2732 C C . ARG A 1 351 ? 18.930 18.835 4.457 1.00 86.19 351 ARG A C 1
ATOM 2734 O O . ARG A 1 351 ? 18.914 20.042 4.680 1.00 86.19 351 ARG A O 1
ATOM 2741 N N . LYS A 1 352 ? 19.718 17.995 5.130 1.00 84.75 352 LYS A N 1
ATOM 2742 C CA . LYS A 1 352 ? 20.676 18.457 6.144 1.00 84.75 352 LYS A CA 1
ATOM 2743 C C . LYS A 1 352 ? 21.818 19.270 5.538 1.00 84.75 352 LYS A C 1
ATOM 2745 O O . LYS A 1 352 ? 22.228 20.245 6.152 1.00 84.75 352 LYS A O 1
ATOM 2750 N N . LEU A 1 353 ? 22.318 18.870 4.369 1.00 91.19 353 LEU A N 1
ATOM 2751 C CA . LEU A 1 353 ? 23.449 19.530 3.714 1.00 91.19 353 LEU A CA 1
ATOM 2752 C C . LEU A 1 353 ? 23.050 20.844 3.037 1.00 91.19 353 LEU A C 1
ATOM 2754 O O . LEU A 1 353 ? 23.784 21.821 3.111 1.00 91.19 353 LEU A O 1
ATOM 2758 N N . THR A 1 354 ? 21.892 20.876 2.377 1.00 90.12 354 THR A N 1
ATOM 2759 C CA . THR A 1 354 ? 21.473 22.017 1.545 1.00 90.12 354 THR A CA 1
ATOM 2760 C C . THR A 1 354 ? 20.459 22.935 2.222 1.00 90.12 354 THR A C 1
ATOM 2762 O O . THR A 1 354 ? 20.187 24.025 1.724 1.00 90.12 354 THR A O 1
ATOM 2765 N N . GLY A 1 355 ? 19.828 22.481 3.310 1.00 87.69 355 GLY A N 1
ATOM 2766 C CA . GLY A 1 355 ? 18.660 23.131 3.908 1.00 87.69 355 GLY A CA 1
ATOM 2767 C C . GLY A 1 355 ? 17.376 23.013 3.073 1.00 87.69 355 GLY A C 1
ATOM 2768 O O . GLY A 1 355 ? 16.318 23.450 3.526 1.00 87.69 355 GLY A O 1
ATOM 2769 N N . LYS A 1 356 ? 17.427 22.411 1.876 1.00 84.62 356 LYS A N 1
ATOM 2770 C CA . LYS A 1 356 ? 16.301 22.303 0.937 1.00 84.62 356 LYS A CA 1
ATOM 2771 C C . LYS A 1 356 ? 15.702 20.898 0.957 1.00 84.62 356 LYS A C 1
ATOM 2773 O O . LYS A 1 356 ? 16.412 19.907 1.086 1.00 84.62 356 LYS A O 1
ATOM 2778 N N . LYS A 1 357 ? 14.378 20.793 0.821 1.00 81.69 357 LYS A N 1
ATOM 2779 C CA . LYS A 1 357 ? 13.718 19.498 0.585 1.00 81.69 357 LYS A CA 1
ATOM 2780 C C . LYS A 1 357 ? 13.916 19.084 -0.872 1.00 81.69 357 LYS A C 1
ATOM 2782 O O . LYS A 1 357 ? 13.900 19.941 -1.754 1.00 81.69 357 LYS A O 1
ATOM 2787 N N . VAL A 1 358 ? 14.055 17.782 -1.112 1.00 82.75 358 VAL A N 1
ATOM 2788 C CA . VAL A 1 358 ? 13.946 17.232 -2.467 1.00 82.75 358 VAL A CA 1
ATOM 2789 C C . VAL A 1 358 ? 12.519 17.481 -2.964 1.00 82.75 358 VAL A C 1
ATOM 2791 O O . VAL A 1 358 ? 11.560 17.303 -2.208 1.00 82.75 358 VAL A O 1
ATOM 2794 N N . ARG A 1 359 ? 12.390 17.953 -4.206 1.00 78.44 359 ARG A N 1
ATOM 2795 C CA . ARG A 1 359 ? 11.110 18.125 -4.895 1.00 78.44 359 ARG A CA 1
ATOM 2796 C C . ARG A 1 359 ? 11.144 17.397 -6.235 1.00 78.44 359 ARG A C 1
ATOM 2798 O O . ARG A 1 359 ? 11.989 17.674 -7.078 1.00 78.44 359 ARG A O 1
ATOM 2805 N N . MET A 1 360 ? 10.207 16.482 -6.416 1.00 66.81 360 MET A N 1
ATOM 2806 C CA . MET A 1 360 ? 9.892 15.766 -7.641 1.00 66.81 360 MET A CA 1
ATOM 2807 C C . MET A 1 360 ? 8.807 16.559 -8.354 1.00 66.81 360 MET A C 1
ATOM 2809 O O . MET A 1 360 ? 7.632 16.197 -8.362 1.00 66.81 360 MET A O 1
ATOM 2813 N N . ASP A 1 361 ? 9.189 17.713 -8.890 1.00 57.84 361 ASP A N 1
ATOM 2814 C CA . ASP A 1 361 ? 8.258 18.557 -9.623 1.00 57.84 361 ASP A CA 1
ATOM 2815 C C . ASP A 1 361 ? 8.139 18.052 -11.067 1.00 57.84 361 ASP A C 1
ATOM 2817 O O . ASP A 1 361 ? 8.705 18.622 -11.996 1.00 57.84 361 ASP A O 1
ATOM 2821 N N . TRP A 1 362 ? 7.345 16.997 -11.278 1.00 47.31 362 TRP A N 1
ATOM 2822 C CA . TRP A 1 362 ? 6.969 16.543 -12.627 1.00 47.31 362 TRP A CA 1
ATOM 2823 C C . TRP A 1 362 ? 6.241 17.646 -13.425 1.00 47.31 362 TRP A C 1
ATOM 2825 O O . TRP A 1 362 ? 6.256 17.644 -14.653 1.00 47.31 362 TRP A O 1
ATOM 2835 N N . ILE A 1 363 ? 5.648 18.626 -12.729 1.00 40.22 363 ILE A N 1
ATOM 2836 C CA . ILE A 1 363 ? 4.886 19.750 -13.300 1.00 40.22 363 ILE A CA 1
ATOM 2837 C C . ILE A 1 363 ? 5.782 20.960 -13.653 1.00 40.22 363 ILE A C 1
ATOM 2839 O O . ILE A 1 363 ? 5.428 21.739 -14.538 1.00 40.22 363 ILE A O 1
ATOM 2843 N N . HIS A 1 364 ? 6.976 21.122 -13.062 1.00 37.81 364 HIS A N 1
ATOM 2844 C CA . HIS A 1 364 ? 7.885 22.226 -13.437 1.00 37.81 364 HIS A CA 1
ATOM 2845 C C . HIS A 1 364 ? 8.674 21.989 -14.727 1.00 37.81 364 HIS A C 1
ATOM 2847 O O . HIS A 1 364 ? 9.200 22.944 -15.300 1.00 37.81 364 HIS A O 1
ATOM 2853 N N . LEU A 1 365 ? 8.642 20.773 -15.277 1.00 38.31 365 LEU A N 1
ATOM 2854 C CA . LEU A 1 365 ? 9.106 20.510 -16.642 1.00 38.31 365 LEU A CA 1
ATOM 2855 C C . LEU A 1 365 ? 8.311 21.274 -17.718 1.00 38.31 365 LEU A C 1
ATOM 2857 O O . LEU A 1 365 ? 8.762 21.326 -18.858 1.00 38.31 365 LEU A O 1
ATOM 2861 N N . ASN A 1 366 ? 7.177 21.905 -17.379 1.00 36.72 366 ASN A N 1
ATOM 2862 C CA . ASN A 1 366 ? 6.461 22.818 -18.278 1.00 36.72 366 ASN A CA 1
ATOM 2863 C C . ASN A 1 366 ? 6.885 24.291 -18.144 1.00 36.72 366 ASN A C 1
ATOM 2865 O O . ASN A 1 366 ? 6.686 25.048 -19.086 1.00 36.72 366 ASN A O 1
ATOM 2869 N N . HIS A 1 367 ? 7.507 24.704 -17.033 1.00 37.28 367 HIS A N 1
ATOM 2870 C CA . HIS A 1 367 ? 7.977 26.087 -16.851 1.00 37.28 367 HIS A CA 1
ATOM 2871 C C . HIS A 1 367 ? 9.470 26.276 -17.153 1.00 37.28 367 HIS A C 1
ATOM 2873 O O . HIS A 1 367 ? 9.891 27.392 -17.443 1.00 37.28 367 HIS A O 1
ATOM 2879 N N . LEU A 1 368 ? 10.259 25.197 -17.167 1.00 40.03 368 LEU A N 1
ATOM 2880 C CA . LEU A 1 368 ? 11.693 25.245 -17.493 1.00 40.03 368 LEU A CA 1
ATOM 2881 C C . LEU A 1 368 ? 11.996 25.038 -18.991 1.00 40.03 368 LEU A C 1
ATOM 2883 O O . LEU A 1 368 ? 13.152 25.103 -19.405 1.00 40.03 368 LEU A O 1
ATOM 2887 N N . LYS A 1 369 ? 10.975 24.817 -19.834 1.00 46.50 369 LYS A N 1
ATOM 2888 C CA . LYS A 1 369 ? 11.168 24.435 -21.244 1.00 46.50 369 LYS A CA 1
ATOM 2889 C C . LYS A 1 369 ? 11.475 25.568 -22.230 1.00 46.50 369 LYS A C 1
ATOM 2891 O O . LYS A 1 369 ? 11.885 25.259 -23.341 1.00 46.50 369 LYS A O 1
ATOM 2896 N N . GLU A 1 370 ? 11.357 26.845 -21.875 1.00 44.44 370 GLU A N 1
ATOM 2897 C CA . GLU A 1 370 ? 11.689 27.918 -22.838 1.00 44.44 370 GLU A CA 1
ATOM 2898 C C . GLU A 1 370 ? 12.908 28.763 -22.466 1.00 44.44 370 GLU A C 1
ATOM 2900 O O . GLU A 1 370 ? 13.680 29.126 -23.354 1.00 44.44 370 GLU A O 1
ATOM 2905 N N . ALA A 1 371 ? 13.139 29.039 -21.180 1.00 41.12 371 ALA A N 1
ATOM 2906 C CA . ALA A 1 371 ? 14.224 29.935 -20.774 1.00 41.12 371 ALA A CA 1
ATOM 2907 C C . ALA A 1 371 ? 15.588 29.228 -20.639 1.00 41.12 371 ALA A C 1
ATOM 2909 O O . ALA A 1 371 ? 16.605 29.783 -21.051 1.00 41.12 371 ALA A O 1
ATOM 2910 N N . GLU A 1 372 ? 15.630 27.992 -20.126 1.00 43.41 372 GLU A N 1
ATOM 2911 C CA . GLU A 1 372 ? 16.896 27.288 -19.843 1.00 43.41 372 GLU A CA 1
ATOM 2912 C C . GLU A 1 372 ? 17.362 26.368 -20.983 1.00 43.41 372 GLU A C 1
ATOM 2914 O O . GLU A 1 372 ? 18.566 26.177 -21.170 1.00 43.41 372 GLU A O 1
ATOM 2919 N N . LEU A 1 373 ? 16.445 25.873 -21.827 1.00 40.72 373 LEU A N 1
ATOM 2920 C CA . LEU A 1 373 ? 16.799 25.032 -22.982 1.00 40.72 373 LEU A CA 1
ATOM 2921 C C . LEU A 1 373 ? 17.618 25.777 -24.055 1.00 40.72 373 LEU A C 1
ATOM 2923 O O . LEU A 1 373 ? 18.349 25.138 -24.808 1.00 40.72 373 LEU A O 1
ATOM 2927 N N . ARG A 1 374 ? 17.572 27.118 -24.095 1.00 41.12 374 ARG A N 1
ATOM 2928 C CA . ARG A 1 374 ? 18.452 27.926 -24.963 1.00 41.12 374 ARG A CA 1
ATOM 2929 C C . ARG A 1 374 ? 19.856 28.130 -24.394 1.00 41.12 374 ARG A C 1
ATOM 2931 O O . ARG A 1 374 ? 20.784 28.307 -25.173 1.00 41.12 374 ARG A O 1
ATOM 2938 N N . GLN A 1 375 ? 20.030 28.092 -23.073 1.00 38.12 375 GLN A N 1
ATOM 2939 C CA . GLN A 1 375 ? 21.345 28.259 -22.441 1.00 38.12 375 GLN A CA 1
ATOM 2940 C C . GLN A 1 375 ? 22.129 26.941 -22.362 1.00 38.12 375 GLN A C 1
ATOM 2942 O O . GLN A 1 375 ? 23.350 26.942 -22.513 1.00 38.12 375 GLN A O 1
ATOM 2947 N N . LEU A 1 376 ? 21.432 25.811 -22.209 1.00 36.22 376 LEU A N 1
ATOM 2948 C CA . LEU A 1 376 ? 22.041 24.477 -22.147 1.00 36.22 376 LEU A CA 1
ATOM 2949 C C . LEU A 1 376 ? 22.481 23.912 -23.510 1.00 36.22 376 LEU A C 1
ATOM 2951 O O . LEU A 1 376 ? 23.209 22.926 -23.544 1.00 36.22 376 LEU A O 1
ATOM 2955 N N . TYR A 1 377 ? 22.110 24.543 -24.632 1.00 33.59 377 TYR A N 1
ATOM 2956 C CA . TYR A 1 377 ? 22.570 24.134 -25.969 1.00 33.59 377 TYR A CA 1
ATOM 2957 C C . TYR A 1 377 ? 23.922 24.749 -26.384 1.00 33.59 377 TYR A C 1
ATOM 2959 O O . TYR A 1 377 ? 24.455 24.400 -27.435 1.00 33.59 377 TYR A O 1
ATOM 2967 N N . THR A 1 378 ? 24.500 25.641 -25.569 1.00 36.41 378 THR A N 1
ATOM 2968 C CA . THR A 1 378 ? 25.771 26.330 -25.875 1.00 36.41 378 THR A CA 1
ATOM 2969 C C . THR A 1 378 ? 26.948 25.966 -24.971 1.00 36.41 378 THR A C 1
ATOM 2971 O O . THR A 1 378 ? 28.055 26.436 -25.217 1.00 36.41 378 THR A O 1
ATOM 2974 N N . SER A 1 379 ? 26.775 25.109 -23.962 1.00 30.78 379 SER A N 1
ATOM 2975 C CA . SER A 1 379 ? 27.900 24.615 -23.161 1.00 30.78 379 SER A CA 1
ATOM 2976 C C . SER A 1 379 ? 27.837 23.100 -22.992 1.00 30.78 379 SER A C 1
ATOM 2978 O O . SER A 1 379 ? 27.010 22.525 -22.293 1.00 30.78 379 SER A O 1
ATOM 2980 N N . SER A 1 380 ? 28.753 22.438 -23.685 1.00 33.66 380 SER A N 1
ATOM 2981 C CA . SER A 1 380 ? 29.024 21.012 -23.602 1.00 33.66 380 SER A CA 1
ATOM 2982 C C . SER A 1 380 ? 29.420 20.587 -22.182 1.00 33.66 380 SER A C 1
ATOM 2984 O O . SER A 1 380 ? 30.528 20.894 -21.741 1.00 33.66 380 SER A O 1
ATOM 2986 N N . ASN A 1 381 ? 28.554 19.830 -21.501 1.00 28.44 381 ASN A N 1
ATOM 2987 C CA . ASN A 1 381 ? 28.967 18.747 -20.601 1.00 28.44 381 ASN A CA 1
ATOM 2988 C C . ASN A 1 381 ? 27.779 17.807 -20.286 1.00 28.44 381 ASN A C 1
ATOM 2990 O O . ASN A 1 381 ? 26.808 18.251 -19.672 1.00 28.44 381 ASN A O 1
ATOM 2994 N N . PRO A 1 382 ? 27.813 16.520 -20.683 1.00 31.30 382 PRO A N 1
ATOM 2995 C CA . PRO A 1 382 ? 26.732 15.576 -20.434 1.00 31.30 382 PRO A CA 1
ATOM 2996 C C . PRO A 1 382 ? 26.959 14.893 -19.082 1.00 31.30 382 PRO A C 1
ATOM 2998 O O . PRO A 1 382 ? 27.676 13.906 -18.959 1.00 31.30 382 PRO A O 1
ATOM 3001 N N . GLY A 1 383 ? 26.350 15.424 -18.037 1.00 25.98 383 GLY A N 1
ATOM 3002 C CA . GLY A 1 383 ? 26.313 14.789 -16.727 1.00 25.98 383 GLY A CA 1
ATOM 3003 C C . GLY A 1 383 ? 25.237 15.474 -15.912 1.00 25.98 383 GLY A C 1
ATOM 3004 O O . GLY A 1 383 ? 25.082 16.679 -16.041 1.00 25.98 383 GLY A O 1
ATOM 3005 N N . TRP A 1 384 ? 24.515 14.729 -15.079 1.00 25.73 384 TRP A N 1
ATOM 3006 C CA . TRP A 1 384 ? 23.408 15.223 -14.240 1.00 25.73 384 TRP A CA 1
ATOM 3007 C C . TRP A 1 384 ? 22.045 15.323 -14.939 1.00 25.73 384 TRP A C 1
ATOM 3009 O O . TRP A 1 384 ? 21.352 16.330 -14.865 1.00 25.73 384 TRP A O 1
ATOM 3019 N N . GLY A 1 385 ? 21.623 14.225 -15.568 1.00 25.48 385 GLY A N 1
ATOM 3020 C CA . GLY A 1 385 ? 20.260 14.057 -16.084 1.00 25.48 385 GLY A CA 1
ATOM 3021 C C . GLY A 1 385 ? 19.654 12.681 -15.805 1.00 25.48 385 GLY A C 1
ATOM 3022 O O . GLY A 1 385 ? 18.775 12.271 -16.545 1.00 25.48 385 GLY A O 1
ATOM 3023 N N . SER A 1 386 ? 20.130 11.945 -14.792 1.00 26.55 386 SER A N 1
ATOM 3024 C CA . SER A 1 386 ? 19.660 10.577 -14.511 1.00 26.55 386 SER A CA 1
ATOM 3025 C C . SER A 1 386 ? 19.856 10.214 -13.037 1.00 26.55 386 SER A C 1
ATOM 3027 O O . SER A 1 386 ? 20.739 9.436 -12.691 1.00 26.55 386 SER A O 1
ATOM 3029 N N . TYR A 1 387 ? 19.070 10.802 -12.137 1.00 23.23 387 TYR A N 1
ATOM 3030 C CA . TYR A 1 387 ? 19.068 10.416 -10.725 1.00 23.23 387 TYR A CA 1
ATOM 3031 C C . TYR A 1 387 ? 17.699 9.796 -10.375 1.00 23.23 387 TYR A C 1
ATOM 3033 O O . TYR A 1 387 ? 16.776 10.485 -9.961 1.00 23.23 387 TYR A O 1
ATOM 3041 N N . TRP A 1 388 ? 17.652 8.463 -10.520 1.00 34.31 388 TRP A N 1
ATOM 3042 C CA . TRP A 1 388 ? 16.816 7.483 -9.798 1.00 34.31 388 TRP A CA 1
ATOM 3043 C C . TRP A 1 388 ? 15.366 7.217 -10.254 1.00 34.31 388 TRP A C 1
ATOM 3045 O O . TRP A 1 388 ? 14.411 7.801 -9.759 1.00 34.31 388 TRP A O 1
ATOM 3055 N N . VAL A 1 389 ? 15.223 6.147 -11.047 1.00 30.42 389 VAL A N 1
ATOM 3056 C CA . VAL A 1 389 ? 14.258 5.054 -10.816 1.00 30.42 389 VAL A CA 1
ATOM 3057 C C . VAL A 1 389 ? 15.084 3.766 -10.860 1.00 30.42 389 VAL A C 1
ATOM 3059 O O . VAL A 1 389 ? 15.350 3.232 -11.932 1.00 30.42 389 VAL A O 1
ATOM 3062 N N . PHE A 1 390 ? 15.571 3.296 -9.707 1.00 29.02 390 PHE A N 1
ATOM 3063 C CA . PHE A 1 390 ? 16.136 1.947 -9.617 1.00 29.02 390 PHE A CA 1
ATOM 3064 C C . PHE A 1 390 ? 14.974 0.954 -9.599 1.00 29.02 390 PHE A C 1
ATOM 3066 O O . PHE A 1 390 ? 14.463 0.570 -8.550 1.00 29.02 390 PHE A O 1
ATOM 3073 N N . MET A 1 391 ? 14.537 0.585 -10.796 1.00 30.67 391 MET A N 1
ATOM 3074 C CA . MET A 1 391 ? 13.967 -0.723 -11.057 1.00 30.67 391 MET A CA 1
ATOM 3075 C C . MET A 1 391 ? 14.899 -1.373 -12.059 1.00 30.67 391 MET A C 1
ATOM 3077 O O . MET A 1 391 ? 15.005 -0.921 -13.196 1.00 30.67 391 MET A O 1
ATOM 3081 N N . ASP A 1 392 ? 15.641 -2.371 -11.599 1.00 29.75 392 ASP A N 1
ATOM 3082 C CA . ASP A 1 392 ? 16.355 -3.239 -12.513 1.00 29.75 392 ASP A CA 1
ATOM 3083 C C . ASP A 1 392 ? 15.300 -4.042 -13.285 1.00 29.75 392 ASP A C 1
ATOM 3085 O O . ASP A 1 392 ? 14.556 -4.838 -12.709 1.00 29.75 392 ASP A O 1
ATOM 3089 N N . SER A 1 393 ? 15.199 -3.782 -14.586 1.00 33.03 393 SER A N 1
ATOM 3090 C CA . SER A 1 393 ? 14.321 -4.497 -15.513 1.00 33.03 393 SER A CA 1
ATOM 3091 C C . SER A 1 393 ? 14.649 -5.990 -15.605 1.00 33.03 393 SER A C 1
ATOM 3093 O O . SER A 1 393 ? 13.826 -6.755 -16.105 1.00 33.03 393 SER A O 1
ATOM 3095 N N . SER A 1 394 ? 15.808 -6.430 -15.096 1.00 31.98 394 SER A N 1
ATOM 3096 C CA . SER A 1 394 ? 16.171 -7.848 -15.031 1.00 31.98 394 SER A CA 1
ATOM 3097 C C . SER A 1 394 ? 15.239 -8.674 -14.130 1.00 31.98 394 SER A C 1
ATOM 3099 O O . SER A 1 394 ? 15.090 -9.870 -14.362 1.00 31.98 394 SER A 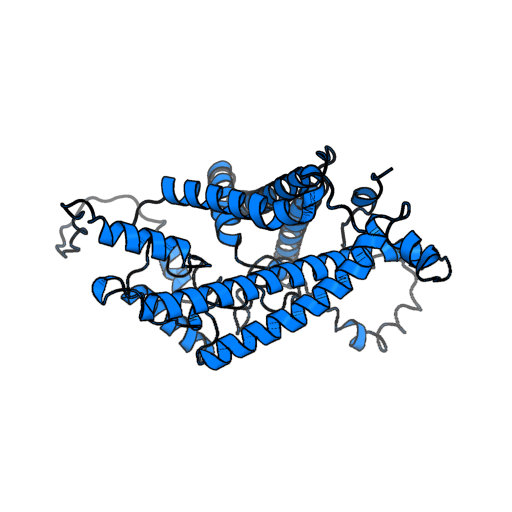O 1
ATOM 3101 N N . ALA A 1 395 ? 14.524 -8.045 -13.185 1.00 35.00 395 ALA A N 1
ATOM 3102 C CA . ALA A 1 395 ? 13.596 -8.709 -12.260 1.00 35.00 395 ALA A CA 1
ATOM 3103 C C . ALA A 1 395 ? 12.423 -9.428 -12.946 1.00 35.00 395 ALA A C 1
ATOM 3105 O O . ALA A 1 395 ? 11.896 -10.406 -12.426 1.00 35.00 395 ALA A O 1
ATOM 3106 N N . PHE A 1 396 ? 12.006 -8.933 -14.112 1.00 34.88 396 PHE A N 1
ATOM 3107 C CA . PHE A 1 396 ? 10.880 -9.477 -14.874 1.00 34.88 396 PHE A CA 1
ATOM 3108 C C . PHE A 1 396 ? 11.331 -10.257 -16.118 1.00 34.88 396 PHE A C 1
ATOM 3110 O O . PHE A 1 396 ? 10.500 -10.840 -16.805 1.00 34.88 396 PHE A O 1
ATOM 3117 N N . GLY A 1 397 ? 12.640 -10.289 -16.395 1.00 27.94 397 GLY A N 1
ATOM 3118 C CA . GLY A 1 397 ? 13.238 -10.968 -17.549 1.00 27.94 397 GLY A CA 1
ATOM 3119 C C . GLY A 1 397 ? 13.661 -12.420 -17.299 1.00 27.94 397 GLY A C 1
ATOM 3120 O O . GLY A 1 397 ? 14.222 -13.034 -18.199 1.00 27.94 397 GLY A O 1
ATOM 3121 N N . VAL A 1 398 ? 13.414 -12.979 -16.106 1.00 28.92 398 VAL A N 1
ATOM 3122 C CA . VAL A 1 398 ? 13.765 -14.377 -15.756 1.00 28.92 398 VAL A CA 1
ATOM 3123 C C . VAL A 1 398 ? 12.524 -15.283 -15.703 1.00 28.92 398 VAL A C 1
ATOM 3125 O O . VAL A 1 398 ? 12.460 -16.240 -14.936 1.00 28.92 398 VAL A O 1
ATOM 3128 N N . MET A 1 399 ? 11.513 -14.994 -16.526 1.00 29.39 399 MET A N 1
ATOM 3129 C CA . MET A 1 399 ? 10.519 -15.994 -16.933 1.00 29.39 399 MET A CA 1
ATOM 3130 C C . MET A 1 399 ? 10.852 -16.462 -18.351 1.00 29.39 399 MET A C 1
ATOM 3132 O O . MET A 1 399 ? 10.215 -16.061 -19.322 1.00 29.39 399 MET A O 1
ATOM 3136 N N . GLY A 1 400 ? 11.900 -17.279 -18.440 1.00 26.38 400 GLY A N 1
ATOM 3137 C CA . GLY A 1 400 ? 12.247 -18.100 -19.597 1.00 26.38 400 GLY A CA 1
ATOM 3138 C C . GLY A 1 400 ? 12.395 -19.544 -19.158 1.00 26.38 400 GLY A C 1
ATOM 3139 O O . GLY A 1 400 ? 13.097 -19.754 -18.141 1.00 26.38 400 GLY A O 1
#